Protein AF-0000000072076255 (afdb_homodimer)

Radius of gyration: 28.69 Å; Cα contacts (8 Å, |Δi|>4): 1489; chains: 2; bounding box: 96×78×64 Å

Structure (mmCIF, N/CA/C/O backbone):
data_AF-0000000072076255-model_v1
#
loop_
_entity.id
_entity.type
_entity.pdbx_description
1 polymer 'LacI family transcriptional regulator'
#
loop_
_atom_site.group_PDB
_atom_site.id
_atom_site.type_symbol
_atom_site.label_atom_id
_atom_site.label_alt_id
_atom_site.label_comp_id
_atom_site.label_asym_id
_atom_site.label_entity_id
_atom_site.label_seq_id
_atom_site.pdbx_PDB_ins_code
_atom_site.Cartn_x
_atom_site.Cartn_y
_atom_site.Cartn_z
_atom_site.occupancy
_atom_site.B_iso_or_equiv
_atom_site.auth_seq_id
_atom_site.auth_comp_id
_atom_site.auth_asym_id
_atom_site.auth_atom_id
_atom_site.pdbx_PDB_model_num
ATOM 1 N N . MET A 1 1 ? -58.812 27.266 -5.43 1 26.92 1 MET A N 1
ATOM 2 C CA . MET A 1 1 ? -58.312 25.906 -5.453 1 26.92 1 MET A CA 1
ATOM 3 C C . MET A 1 1 ? -56.844 25.844 -5.066 1 26.92 1 MET A C 1
ATOM 5 O O . MET A 1 1 ? -56 26.391 -5.773 1 26.92 1 MET A O 1
ATOM 9 N N . THR A 1 2 ? -56.531 25.859 -3.721 1 28.12 2 THR A N 1
ATOM 10 C CA . THR A 1 2 ? -55.281 25.984 -3.004 1 28.12 2 THR A CA 1
ATOM 11 C C . THR A 1 2 ? -54.344 24.812 -3.338 1 28.12 2 THR A C 1
ATOM 13 O O . THR A 1 2 ? -54.719 23.656 -3.174 1 28.12 2 THR A O 1
ATOM 16 N N . ASN A 1 3 ? -53.594 24.922 -4.398 1 29.94 3 ASN A N 1
ATOM 17 C CA . ASN A 1 3 ? -52.562 23.969 -4.836 1 29.94 3 ASN A CA 1
ATOM 18 C C . ASN A 1 3 ? -51.688 23.531 -3.68 1 29.94 3 ASN A C 1
ATOM 20 O O . ASN A 1 3 ? -50.906 24.328 -3.133 1 29.94 3 ASN A O 1
ATOM 24 N N . ILE A 1 4 ? -52.188 22.641 -2.73 1 30.05 4 ILE A N 1
ATOM 25 C CA . ILE A 1 4 ? -51.438 21.969 -1.677 1 30.05 4 ILE A CA 1
ATOM 26 C C . ILE A 1 4 ? -50.125 21.406 -2.256 1 30.05 4 ILE A C 1
ATOM 28 O O . ILE A 1 4 ? -50.156 20.516 -3.111 1 30.05 4 ILE A O 1
ATOM 32 N N . THR A 1 5 ? -49.188 22.219 -2.562 1 32.38 5 THR A N 1
ATOM 33 C CA . THR A 1 5 ? -47.844 21.719 -2.854 1 32.38 5 THR A CA 1
ATOM 34 C C . THR A 1 5 ? -47.469 20.578 -1.911 1 32.38 5 THR A C 1
ATOM 36 O O . THR A 1 5 ? -47.438 20.75 -0.691 1 32.38 5 THR A O 1
ATOM 39 N N . SER A 1 6 ? -48.031 19.328 -2.133 1 35.44 6 SER A N 1
ATOM 40 C CA . SER A 1 6 ? -47.719 18.094 -1.422 1 35.44 6 SER A CA 1
ATOM 41 C C . SER A 1 6 ? -46.25 18.016 -1.023 1 35.44 6 SER A C 1
ATOM 43 O O . SER A 1 6 ? -45.375 18.203 -1.862 1 35.44 6 SER A O 1
ATOM 45 N N . SER A 1 7 ? -45.906 18.5 0.093 1 37.69 7 SER A N 1
ATOM 46 C CA . SER A 1 7 ? -44.625 18.281 0.758 1 37.69 7 SER A CA 1
ATOM 47 C C . SER A 1 7 ? -44.031 16.938 0.381 1 37.69 7 SER A C 1
ATOM 49 O O . SER A 1 7 ? -44.656 15.891 0.602 1 37.69 7 SER A O 1
ATOM 51 N N . LYS A 1 8 ? -43.5 16.781 -0.729 1 42 8 LYS A N 1
ATOM 52 C CA . LYS A 1 8 ? -42.781 15.57 -1.14 1 42 8 LYS A CA 1
ATOM 53 C C . LYS A 1 8 ? -42.094 14.906 0.049 1 42 8 LYS A C 1
ATOM 55 O O . LYS A 1 8 ? -41.062 15.375 0.516 1 42 8 LYS A O 1
ATOM 60 N N . ASN A 1 9 ? -42.75 14.359 1.025 1 48.47 9 ASN A N 1
ATOM 61 C CA . ASN A 1 9 ? -42.281 13.602 2.182 1 48.47 9 ASN A CA 1
ATOM 62 C C . ASN A 1 9 ? -41.125 12.656 1.812 1 48.47 9 ASN A C 1
ATOM 64 O O . ASN A 1 9 ? -41.281 11.805 0.937 1 48.47 9 ASN A O 1
ATOM 68 N N . LYS A 1 10 ? -39.969 13.078 1.989 1 56.94 10 LYS A N 1
ATOM 69 C CA . LYS A 1 1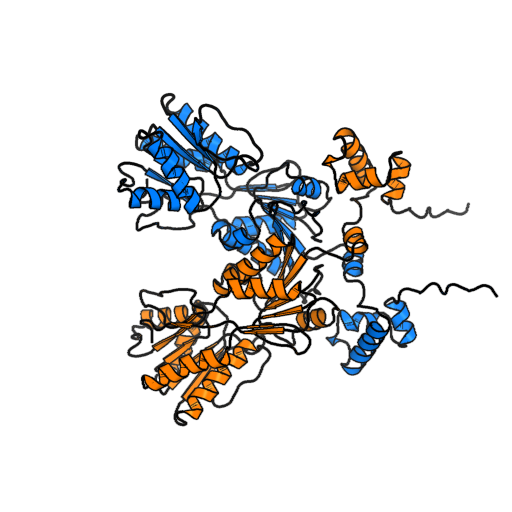0 ? -38.781 12.266 1.805 1 56.94 10 LYS A CA 1
ATOM 70 C C . LYS A 1 10 ? -39 10.844 2.301 1 56.94 10 LYS A C 1
ATOM 72 O O . LYS A 1 10 ? -39.438 10.633 3.436 1 56.94 10 LYS A O 1
ATOM 77 N N . ILE A 1 11 ? -39.062 9.883 1.421 1 63.84 11 ILE A N 1
ATOM 78 C CA . ILE A 1 11 ? -39.188 8.461 1.738 1 63.84 11 ILE A CA 1
ATOM 79 C C . ILE A 1 11 ? -38.094 8.039 2.707 1 63.84 11 ILE A C 1
ATOM 81 O O . ILE A 1 11 ? -36.906 8.352 2.496 1 63.84 11 ILE A O 1
ATOM 85 N N . THR A 1 12 ? -38.5 7.828 3.945 1 69.88 12 THR A N 1
ATOM 86 C CA . THR A 1 12 ? -37.625 7.32 5.008 1 69.88 12 THR A CA 1
ATOM 87 C C . THR A 1 12 ? -37.875 5.832 5.238 1 69.88 12 THR A C 1
ATOM 89 O O . THR A 1 12 ? -38.812 5.25 4.652 1 69.88 12 THR A O 1
ATOM 92 N N . ILE A 1 13 ? -36.969 5.297 6.004 1 78.38 13 ILE A N 1
ATOM 93 C CA . ILE A 1 13 ? -37.156 3.912 6.418 1 78.38 13 ILE A CA 1
ATOM 94 C C . ILE A 1 13 ? -38.531 3.75 7.051 1 78.38 13 ILE A C 1
ATOM 96 O O . ILE A 1 13 ? -39.25 2.773 6.777 1 78.38 13 ILE A O 1
ATOM 100 N N . LYS A 1 14 ? -38.938 4.75 7.785 1 78.88 14 LYS A N 1
ATOM 101 C CA . LYS A 1 14 ? -40.219 4.684 8.484 1 78.88 14 LYS A CA 1
ATOM 102 C C . LYS A 1 14 ? -41.375 4.742 7.508 1 78.88 14 LYS A C 1
ATOM 104 O O . LYS A 1 14 ? -42.344 3.977 7.629 1 78.88 14 LYS A O 1
ATOM 109 N N . SER A 1 15 ? -41.25 5.641 6.539 1 80.75 15 SER A N 1
ATOM 110 C CA . SER A 1 15 ? -42.344 5.762 5.566 1 80.75 15 SER A CA 1
ATOM 111 C C . SER A 1 15 ? -42.438 4.523 4.68 1 80.75 15 SER A C 1
ATOM 113 O O . SER A 1 15 ? -43.531 4.074 4.344 1 80.75 15 SER A O 1
ATOM 115 N N . LEU A 1 16 ? -41.281 3.98 4.367 1 82.69 16 LEU A N 1
ATOM 116 C CA . LEU A 1 16 ? -41.25 2.764 3.564 1 82.69 16 LEU A CA 1
ATOM 117 C C . LEU A 1 16 ? -41.844 1.592 4.32 1 82.69 16 LEU A C 1
ATOM 119 O O . LEU A 1 16 ? -42.594 0.801 3.742 1 82.69 16 LEU A O 1
ATOM 123 N N . ALA A 1 17 ? -41.531 1.54 5.527 1 86.44 17 ALA A N 1
ATOM 124 C CA . ALA A 1 17 ? -42.062 0.479 6.375 1 86.44 17 ALA A CA 1
ATOM 125 C C . ALA A 1 17 ? -43.594 0.544 6.426 1 86.44 17 ALA A C 1
ATOM 127 O O . ALA A 1 17 ? -44.25 -0.482 6.316 1 86.44 17 ALA A O 1
ATOM 128 N N . LYS A 1 18 ? -44.094 1.646 6.566 1 84.25 18 LYS A N 1
ATOM 129 C CA . LYS A 1 18 ? -45.531 1.864 6.645 1 84.25 18 LYS A CA 1
ATOM 130 C C . LYS A 1 18 ? -46.219 1.42 5.359 1 84.25 18 LYS A C 1
ATOM 132 O O . LYS A 1 18 ? -47.25 0.735 5.402 1 84.25 18 LYS A O 1
ATOM 137 N N . VAL A 1 19 ? -45.594 1.746 4.289 1 84.25 19 VAL A N 1
ATOM 138 C CA . VAL A 1 19 ? -46.219 1.471 2.99 1 84.25 19 VAL A CA 1
ATOM 139 C C . VAL A 1 19 ? -46.156 -0.027 2.699 1 84.25 19 VAL A C 1
ATOM 141 O O . VAL A 1 19 ? -47.094 -0.593 2.143 1 84.25 19 VAL A O 1
ATOM 144 N N . LEU A 1 20 ? -45.062 -0.645 3.064 1 87.56 20 LEU A N 1
ATOM 145 C CA . LEU A 1 20 ? -44.844 -2.047 2.732 1 87.56 20 LEU A CA 1
ATOM 146 C C . LEU A 1 20 ? -45.438 -2.961 3.797 1 87.56 20 LEU A C 1
ATOM 148 O O . LEU A 1 20 ? -45.5 -4.18 3.615 1 87.56 20 LEU A O 1
ATOM 152 N N . GLY A 1 21 ? -45.938 -2.348 4.938 1 88.88 21 GLY A N 1
ATOM 153 C CA . GLY A 1 21 ? -46.562 -3.111 6.008 1 88.88 21 GLY A CA 1
ATOM 154 C C . GLY A 1 21 ? -45.562 -3.975 6.773 1 88.88 21 GLY A C 1
ATOM 155 O O . GLY A 1 21 ? -45.906 -5.102 7.16 1 88.88 21 GLY A O 1
ATOM 156 N N . VAL A 1 22 ? -44.344 -3.58 6.742 1 88.88 22 VAL A N 1
ATOM 157 C CA . VAL A 1 22 ? -43.312 -4.289 7.5 1 88.88 22 VAL A CA 1
ATOM 158 C C . VAL A 1 22 ? -42.688 -3.352 8.539 1 88.88 22 VAL A C 1
ATOM 160 O O . VAL A 1 22 ? -43 -2.154 8.555 1 88.88 22 VAL A O 1
ATOM 163 N N . SER A 1 23 ? -42.031 -3.883 9.5 1 85.75 23 SER A N 1
ATOM 164 C CA . SER A 1 23 ? -41.375 -3.064 10.531 1 85.75 23 SER A CA 1
ATOM 165 C C . SER A 1 23 ? -40.25 -2.229 9.945 1 85.75 23 SER A C 1
ATOM 167 O O . SER A 1 23 ? -39.688 -2.564 8.898 1 85.75 23 SER A O 1
ATOM 169 N N . HIS A 1 24 ? -39.938 -1.088 10.594 1 85.38 24 HIS A N 1
ATOM 170 C CA . HIS A 1 24 ? -38.781 -0.269 10.188 1 85.38 24 HIS A CA 1
ATOM 171 C C . HIS A 1 24 ? -37.5 -1.07 10.219 1 85.38 24 HIS A C 1
ATOM 173 O O . HIS A 1 24 ? -36.625 -0.887 9.367 1 85.38 24 HIS A O 1
ATOM 179 N N . THR A 1 25 ? -37.5 -2.025 11.117 1 78.81 25 THR A N 1
ATOM 180 C CA . THR A 1 25 ? -36.312 -2.887 11.234 1 78.81 25 THR A CA 1
ATOM 181 C C . THR A 1 25 ? -36.219 -3.797 10.016 1 78.81 25 THR A C 1
ATOM 183 O O . THR A 1 25 ? -35.094 -4.02 9.508 1 78.81 25 THR A O 1
ATOM 186 N N . THR A 1 26 ? -37.312 -4.227 9.562 1 82.81 26 THR A N 1
ATOM 187 C CA . THR A 1 26 ? -37.344 -5.094 8.391 1 82.81 26 THR A CA 1
ATOM 188 C C . THR A 1 26 ? -36.875 -4.34 7.152 1 82.81 26 THR A C 1
ATOM 190 O O . THR A 1 26 ? -36.062 -4.863 6.375 1 82.81 26 THR A O 1
ATOM 193 N N . VAL A 1 27 ? -37.312 -3.094 7.027 1 81.38 27 VAL A N 1
ATOM 194 C CA . VAL A 1 27 ? -36.906 -2.273 5.895 1 81.38 27 VAL A CA 1
ATOM 195 C C . VAL A 1 27 ? -35.406 -1.99 5.992 1 81.38 27 VAL A C 1
ATOM 197 O O . VAL A 1 27 ? -34.656 -2.107 5.004 1 81.38 27 VAL A O 1
ATOM 200 N N . SER A 1 28 ? -34.938 -1.688 7.176 1 75.25 28 SER A N 1
ATOM 201 C CA . SER A 1 28 ? -33.531 -1.417 7.402 1 75.25 28 SER A CA 1
ATOM 202 C C . SER A 1 28 ? -32.688 -2.631 7.059 1 75.25 28 SER A C 1
ATOM 204 O O . SER A 1 28 ? -31.609 -2.494 6.445 1 75.25 28 SER A O 1
ATOM 206 N N . ASN A 1 29 ? -33.25 -3.773 7.379 1 73.81 29 ASN A N 1
ATOM 207 C CA . ASN A 1 29 ? -32.531 -5.023 7.184 1 73.81 29 ASN A CA 1
ATOM 208 C C . ASN A 1 29 ? -32.312 -5.336 5.699 1 73.81 29 ASN A C 1
ATOM 210 O O . ASN A 1 29 ? -31.375 -6.016 5.324 1 73.81 29 ASN A O 1
ATOM 214 N N . ALA A 1 30 ? -33.125 -4.738 4.957 1 77.5 30 ALA A N 1
ATOM 215 C CA . ALA A 1 30 ? -33 -4.98 3.523 1 77.5 30 ALA A CA 1
ATOM 216 C C . ALA A 1 30 ? -31.641 -4.48 3.004 1 77.5 30 ALA A C 1
ATOM 218 O O . ALA A 1 30 ? -31.094 -5.039 2.053 1 77.5 30 ALA A O 1
ATOM 219 N N . TRP A 1 31 ? -31.172 -3.455 3.662 1 71.06 31 TRP A N 1
ATOM 220 C CA . TRP A 1 31 ? -29.891 -2.871 3.271 1 71.06 31 TRP A CA 1
ATOM 221 C C . TRP A 1 31 ? -28.766 -3.342 4.195 1 71.06 31 TRP A C 1
ATOM 223 O O . TRP A 1 31 ? -27.656 -3.625 3.738 1 71.06 31 TRP A O 1
ATOM 233 N N . ASN A 1 32 ? -29.094 -3.439 5.473 1 66.56 32 ASN A N 1
ATOM 234 C CA . ASN A 1 32 ? -28.047 -3.564 6.48 1 66.56 32 ASN A CA 1
ATOM 235 C C . ASN A 1 32 ? -27.812 -5.023 6.871 1 66.56 32 ASN A C 1
ATOM 237 O O . ASN A 1 32 ? -26.703 -5.402 7.234 1 66.56 32 ASN A O 1
ATOM 241 N N . ASN A 1 33 ? -28.828 -5.746 6.941 1 66.75 33 ASN A N 1
ATOM 242 C CA . ASN A 1 33 ? -28.781 -7.16 7.293 1 66.75 33 ASN A CA 1
ATOM 243 C C . ASN A 1 33 ? -29.609 -8.008 6.336 1 66.75 33 ASN A C 1
ATOM 245 O O . ASN A 1 33 ? -30.578 -8.656 6.75 1 66.75 33 ASN A O 1
ATOM 249 N N . PRO A 1 34 ? -29.188 -8.023 5.086 1 70.88 34 PRO A N 1
ATOM 250 C CA . PRO A 1 34 ? -30.016 -8.695 4.074 1 70.88 34 PRO A CA 1
ATOM 251 C C . PRO A 1 34 ? -30.219 -10.18 4.363 1 70.88 34 PRO A C 1
ATOM 253 O O . PRO A 1 34 ? -31.203 -10.773 3.928 1 70.88 34 PRO A O 1
ATOM 256 N N . GLU A 1 35 ? -29.297 -10.742 5.117 1 67.12 35 GLU A N 1
ATOM 257 C CA . GLU A 1 35 ? -29.375 -12.164 5.434 1 67.12 35 GLU A CA 1
ATOM 258 C C . GLU A 1 35 ? -30.562 -12.461 6.352 1 67.12 35 GLU A C 1
ATOM 260 O O . GLU A 1 35 ? -30.984 -13.609 6.465 1 67.12 35 GLU A O 1
ATOM 265 N N . LYS A 1 36 ? -31.047 -11.453 6.867 1 75.75 36 LYS A N 1
ATOM 266 C CA . LYS A 1 36 ? -32.156 -11.625 7.801 1 75.75 36 LYS A CA 1
ATOM 267 C C . LYS A 1 36 ? -33.5 -11.609 7.074 1 75.75 36 LYS A C 1
ATOM 269 O O . LYS A 1 36 ? -34.531 -11.844 7.684 1 75.75 36 LYS A O 1
ATOM 274 N N . LEU A 1 37 ? -33.469 -11.312 5.816 1 80.25 37 LEU A N 1
ATOM 275 C CA . LEU A 1 37 ? -34.688 -11.234 5.031 1 80.25 37 LEU A CA 1
ATOM 276 C C . LEU A 1 37 ? -34.719 -12.312 3.951 1 80.25 37 LEU A C 1
ATOM 278 O O . LEU A 1 37 ? -33.656 -12.742 3.473 1 80.25 37 LEU A O 1
ATOM 282 N N . SER A 1 38 ? -35.844 -12.844 3.746 1 80.5 38 SER A N 1
ATOM 283 C CA . SER A 1 38 ? -36 -13.68 2.559 1 80.5 38 SER A CA 1
ATOM 284 C C . SER A 1 38 ? -35.656 -12.898 1.293 1 80.5 38 SER A C 1
ATOM 286 O O . SER A 1 38 ? -35.781 -11.68 1.252 1 80.5 38 SER A O 1
ATOM 288 N N . ARG A 1 39 ? -35.125 -13.586 0.302 1 81.5 39 ARG A N 1
ATOM 289 C CA . ARG A 1 39 ? -34.781 -12.961 -0.97 1 81.5 39 ARG A CA 1
ATOM 290 C C . ARG A 1 39 ? -35.938 -12.195 -1.543 1 81.5 39 ARG A C 1
ATOM 292 O O . ARG A 1 39 ? -35.781 -11.078 -2.041 1 81.5 39 ARG A O 1
ATOM 299 N N . GLU A 1 40 ? -37.094 -12.852 -1.437 1 82.88 40 GLU A N 1
ATOM 300 C CA . GLU A 1 40 ? -38.312 -12.258 -1.998 1 82.88 40 GLU A CA 1
ATOM 301 C C . GLU A 1 40 ? -38.656 -10.938 -1.312 1 82.88 40 GLU A C 1
ATOM 303 O O . GLU A 1 40 ? -38.906 -9.938 -1.979 1 82.88 40 GLU A O 1
ATOM 308 N N . LEU A 1 41 ? -38.656 -11 0.005 1 86.88 41 LEU A N 1
ATOM 309 C CA . LEU A 1 41 ? -39 -9.805 0.766 1 86.88 41 LEU A CA 1
ATOM 310 C C . LEU A 1 41 ? -37.969 -8.703 0.541 1 86.88 41 LEU A C 1
ATOM 312 O O . LEU A 1 41 ? -38.344 -7.535 0.375 1 86.88 41 LEU A O 1
ATOM 316 N N . ARG A 1 42 ? -36.781 -9.008 0.528 1 85.25 42 ARG A N 1
ATOM 317 C CA . ARG A 1 42 ? -35.688 -8.047 0.278 1 85.25 42 ARG A CA 1
ATOM 318 C C . ARG A 1 42 ? -35.875 -7.367 -1.072 1 85.25 42 ARG A C 1
ATOM 320 O O . ARG A 1 42 ? -35.781 -6.141 -1.171 1 85.25 42 ARG A O 1
ATOM 327 N N . GLU A 1 43 ? -36.125 -8.172 -2.057 1 81.12 43 GLU A N 1
ATOM 328 C CA . GLU A 1 43 ? -36.312 -7.633 -3.4 1 81.12 43 GLU A CA 1
ATOM 329 C C . GLU A 1 43 ? -37.5 -6.691 -3.455 1 81.12 43 GLU A C 1
ATOM 331 O O . GLU A 1 43 ? -37.469 -5.652 -4.121 1 81.12 43 GLU A O 1
ATOM 336 N N . GLN A 1 44 ? -38.562 -7.082 -2.799 1 84.69 44 GLN A N 1
ATOM 337 C CA . GLN A 1 44 ? -39.75 -6.242 -2.74 1 84.69 44 GLN A CA 1
ATOM 338 C C . GLN A 1 44 ? -39.438 -4.879 -2.133 1 84.69 44 GLN A C 1
ATOM 340 O O . GLN A 1 44 ? -39.844 -3.844 -2.658 1 84.69 44 GLN A O 1
ATOM 345 N N . ILE A 1 45 ? -38.688 -4.938 -1.042 1 84.94 45 ILE A N 1
ATOM 346 C CA . ILE A 1 45 ? -38.344 -3.713 -0.333 1 84.94 45 ILE A CA 1
ATOM 347 C C . ILE A 1 45 ? -37.438 -2.857 -1.206 1 84.94 45 ILE A C 1
ATOM 349 O O . ILE A 1 45 ? -37.688 -1.66 -1.382 1 84.94 45 ILE A O 1
ATOM 353 N N . LEU A 1 46 ? -36.469 -3.436 -1.747 1 79.31 46 LEU A N 1
ATOM 354 C CA . LEU A 1 46 ? -35.469 -2.721 -2.547 1 79.31 46 LEU A CA 1
ATOM 355 C C . LEU A 1 46 ? -36.094 -2.137 -3.803 1 79.31 46 LEU A C 1
ATOM 357 O O . LEU A 1 46 ? -35.812 -1 -4.184 1 79.31 46 LEU A O 1
ATOM 361 N N . ASN A 1 47 ? -36.938 -2.934 -4.418 1 78.19 47 ASN A N 1
ATOM 362 C CA . ASN A 1 47 ? -37.625 -2.473 -5.617 1 78.19 47 ASN A CA 1
ATOM 363 C C . ASN A 1 47 ? -38.531 -1.269 -5.324 1 78.19 47 ASN A C 1
ATOM 365 O O . ASN A 1 47 ? -38.531 -0.293 -6.074 1 78.19 47 ASN A O 1
ATOM 369 N N . TYR A 1 48 ? -39.25 -1.412 -4.293 1 80.5 48 TYR A N 1
ATOM 370 C CA . TYR A 1 48 ? -40.125 -0.31 -3.914 1 80.5 48 TYR A CA 1
ATOM 371 C C . TYR A 1 48 ? -39.344 0.929 -3.547 1 80.5 48 TYR A C 1
ATOM 373 O O . TYR A 1 48 ? -39.688 2.043 -3.945 1 80.5 48 TYR A O 1
ATOM 381 N N . ALA A 1 49 ? -38.312 0.682 -2.709 1 76.06 49 ALA A N 1
ATOM 382 C CA . ALA A 1 49 ? -37.438 1.791 -2.326 1 76.06 49 ALA A CA 1
ATOM 383 C C . ALA A 1 49 ? -36.875 2.5 -3.557 1 76.06 49 ALA A C 1
ATOM 385 O O . ALA A 1 49 ? -36.875 3.732 -3.621 1 76.06 49 ALA A O 1
ATOM 386 N N . GLN A 1 50 ? -36.469 1.68 -4.48 1 71 50 GLN A N 1
ATOM 387 C CA . GLN A 1 50 ? -35.906 2.207 -5.727 1 71 50 GLN A CA 1
ATOM 388 C C . GLN A 1 50 ? -36.938 3.025 -6.484 1 71 50 GLN A C 1
ATOM 390 O O . GLN A 1 50 ? -36.656 4.109 -6.988 1 71 50 GLN A O 1
ATOM 395 N N . LYS A 1 51 ? -38.125 2.508 -6.543 1 72.06 51 LYS A N 1
ATOM 396 C CA . LYS A 1 51 ? -39.219 3.191 -7.227 1 72.06 51 LYS A CA 1
ATOM 397 C C . LYS A 1 51 ? -39.5 4.543 -6.578 1 72.06 51 LYS A C 1
ATOM 399 O O . LYS A 1 51 ? -39.906 5.488 -7.262 1 72.06 51 LYS A O 1
ATOM 404 N N . LYS A 1 52 ? -39.219 4.578 -5.27 1 72.38 52 LYS A N 1
ATOM 405 C CA . LYS A 1 52 ? -39.5 5.805 -4.535 1 72.38 52 LYS A CA 1
ATOM 406 C C . LYS A 1 52 ? -38.25 6.672 -4.395 1 72.38 52 LYS A C 1
ATOM 408 O O . LYS A 1 52 ? -38.281 7.699 -3.711 1 72.38 52 LYS A O 1
ATOM 413 N N . GLY A 1 53 ? -37.219 6.129 -4.938 1 60.66 53 GLY A N 1
ATOM 414 C CA . GLY A 1 53 ? -36 6.883 -4.949 1 60.66 53 GLY A CA 1
ATOM 415 C C . GLY A 1 53 ? -35.219 6.789 -3.646 1 60.66 53 GLY A C 1
ATOM 416 O O . GLY A 1 53 ? -34.406 7.66 -3.338 1 60.66 53 GLY A O 1
ATOM 417 N N . PHE A 1 54 ? -35.719 5.863 -2.799 1 61.22 54 PHE A N 1
ATOM 418 C CA . PHE A 1 54 ? -35.031 5.656 -1.528 1 61.22 54 PHE A CA 1
ATOM 419 C C . PHE A 1 54 ? -33.844 4.746 -1.707 1 61.22 54 PHE A C 1
ATOM 421 O O . PHE A 1 54 ? -33.969 3.594 -2.129 1 61.22 54 PHE A O 1
ATOM 428 N N . GLN A 1 55 ? -32.75 5.242 -1.536 1 58.19 55 GLN A N 1
ATOM 429 C CA . GLN A 1 55 ? -31.516 4.508 -1.85 1 58.19 55 GLN A CA 1
ATOM 430 C C . GLN A 1 55 ? -30.969 3.789 -0.618 1 58.19 55 GLN A C 1
ATOM 432 O O . GLN A 1 55 ? -29.844 3.277 -0.635 1 58.19 55 GLN A O 1
ATOM 437 N N . GLY A 1 56 ? -31.766 3.553 0.441 1 58.62 56 GLY A N 1
ATOM 438 C CA . GLY A 1 56 ? -31.344 2.914 1.678 1 58.62 56 GLY A CA 1
ATOM 439 C C . GLY A 1 56 ? -31.109 3.9 2.807 1 58.62 56 GLY A C 1
ATOM 440 O O . GLY A 1 56 ? -31.078 5.113 2.582 1 58.62 56 GLY A O 1
ATOM 441 N N . PRO A 1 57 ? -31.344 3.348 4.094 1 53.56 57 PRO A N 1
ATOM 442 C CA . PRO A 1 57 ? -31.047 4.277 5.188 1 53.56 57 PRO A CA 1
ATOM 443 C C . PRO A 1 57 ? -29.719 5.016 5.004 1 53.56 57 PRO A C 1
ATOM 445 O O . PRO A 1 57 ? -28.766 4.449 4.469 1 53.56 57 PRO A O 1
ATOM 448 N N . ASP A 1 58 ? -29.766 6.258 4.906 1 50.62 58 ASP A N 1
ATOM 449 C CA . ASP A 1 58 ? -28.625 7.148 4.699 1 50.62 58 ASP A CA 1
ATOM 450 C C . ASP A 1 58 ? -27.422 6.715 5.547 1 50.62 58 ASP A C 1
ATOM 452 O O . ASP A 1 58 ? -27.516 6.656 6.773 1 50.62 58 ASP A O 1
ATOM 456 N N . LYS A 1 59 ? -26.547 5.773 5.055 1 50.12 59 LYS A N 1
ATOM 457 C CA . LYS A 1 59 ? -25.312 5.379 5.738 1 50.12 59 LYS A CA 1
ATOM 458 C C . LYS A 1 59 ? -24.703 6.559 6.488 1 50.12 59 LYS A C 1
ATOM 460 O O . LYS A 1 59 ? -24.156 6.391 7.578 1 50.12 59 LYS A O 1
ATOM 465 N N . LEU A 1 60 ? -24.891 7.641 5.852 1 50.97 60 LEU A N 1
ATOM 466 C CA . LEU A 1 60 ? -24.547 8.891 6.523 1 50.97 60 LEU A CA 1
ATOM 467 C C . LEU A 1 60 ? -25.391 9.078 7.781 1 50.97 60 LEU A C 1
ATOM 469 O O . LEU A 1 60 ? -24.875 9.531 8.812 1 50.97 60 LEU A O 1
ATOM 473 N N . ALA A 1 61 ? -26.531 8.617 7.641 1 51.41 61 ALA A N 1
ATOM 474 C CA . ALA A 1 61 ? -27.422 8.719 8.797 1 51.41 61 ALA A CA 1
ATOM 475 C C . ALA A 1 61 ? -26.984 7.777 9.914 1 51.41 61 ALA A C 1
ATOM 477 O O . ALA A 1 61 ? -27.031 8.133 11.094 1 51.41 61 ALA A O 1
ATOM 478 N N . ARG A 1 62 ? -26.5 6.617 9.461 1 52.94 62 ARG A N 1
ATOM 479 C CA . ARG A 1 62 ? -26.031 5.711 10.5 1 52.94 62 ARG A CA 1
ATOM 480 C C . ARG A 1 62 ? -24.766 6.258 11.164 1 52.94 62 ARG A C 1
ATOM 482 O O . ARG A 1 62 ? -24.609 6.188 12.383 1 52.94 62 ARG A O 1
ATOM 489 N N . ALA A 1 63 ? -23.781 6.574 10.258 1 56.06 63 ALA A N 1
ATOM 490 C CA . ALA A 1 63 ? -22.578 7.195 10.828 1 56.06 63 ALA A CA 1
ATOM 491 C C . ALA A 1 63 ? -22.953 8.375 11.719 1 56.06 63 ALA A C 1
ATOM 493 O O . ALA A 1 63 ? -22.359 8.578 12.781 1 56.06 63 ALA A O 1
ATOM 494 N N . LEU A 1 64 ? -23.969 8.992 11.297 1 51.38 64 LEU A N 1
ATOM 495 C CA . LEU A 1 64 ? -24.5 10.109 12.07 1 51.38 64 LEU A CA 1
ATOM 496 C C . LEU A 1 64 ? -25.156 9.617 13.352 1 51.38 64 LEU A C 1
ATOM 498 O O . LEU A 1 64 ? -25.031 10.25 14.406 1 51.38 64 LEU A O 1
ATOM 502 N N . ARG A 1 65 ? -25.75 8.516 13.148 1 48.53 65 ARG A N 1
ATOM 503 C CA . ARG A 1 65 ? -26.469 8.008 14.312 1 48.53 65 ARG A CA 1
ATOM 504 C C . ARG A 1 65 ? -25.516 7.422 15.344 1 48.53 65 ARG A C 1
ATOM 506 O O . ARG A 1 65 ? -25.703 7.602 16.547 1 48.53 65 ARG A O 1
ATOM 513 N N . THR A 1 66 ? -24.578 6.688 14.75 1 53.72 66 THR A N 1
ATOM 514 C CA . THR A 1 66 ? -23.688 6.02 15.695 1 53.72 66 THR A CA 1
ATOM 515 C C . THR A 1 66 ? -22.531 6.938 16.094 1 53.72 66 THR A C 1
ATOM 517 O O . THR A 1 66 ? -21.859 6.695 17.094 1 53.72 66 THR A O 1
ATOM 520 N N . GLY A 1 67 ? -22.328 7.961 15.375 1 57.47 67 GLY A N 1
ATOM 521 C CA . GLY A 1 67 ? -21.25 8.898 15.633 1 57.47 67 GLY A CA 1
ATOM 522 C C . GLY A 1 67 ? -19.875 8.359 15.258 1 57.47 67 GLY A C 1
ATOM 523 O O . GLY A 1 67 ? -18.859 8.977 15.555 1 57.47 67 GLY A O 1
ATOM 524 N N . HIS A 1 68 ? -19.844 7.023 14.672 1 68.94 68 HIS A N 1
ATOM 525 C CA . HIS A 1 68 ? -18.547 6.441 14.336 1 68.94 68 HIS A CA 1
ATOM 526 C C . HIS A 1 68 ? -18.469 6.043 12.867 1 68.94 68 HIS A C 1
ATOM 528 O O . HIS A 1 68 ? -19.438 5.48 12.328 1 68.94 68 HIS A O 1
ATOM 534 N N . ALA A 1 69 ? -17.453 6.367 12.234 1 76 69 ALA A N 1
ATOM 535 C CA . ALA A 1 69 ? -17.234 6.031 10.836 1 76 69 ALA A CA 1
ATOM 536 C C . ALA A 1 69 ? -16.5 4.695 10.695 1 76 69 ALA A C 1
ATOM 538 O O . ALA A 1 69 ? -16.438 4.129 9.602 1 76 69 ALA A O 1
ATOM 539 N N . ASN A 1 70 ? -15.953 4.145 11.758 1 81.94 70 ASN A N 1
ATOM 540 C CA . ASN A 1 70 ? -15.125 2.939 11.758 1 81.94 70 ASN A CA 1
ATOM 541 C C . ASN A 1 70 ? -13.992 3.031 10.742 1 81.94 70 ASN A C 1
ATOM 543 O O . ASN A 1 70 ? -13.766 2.1 9.969 1 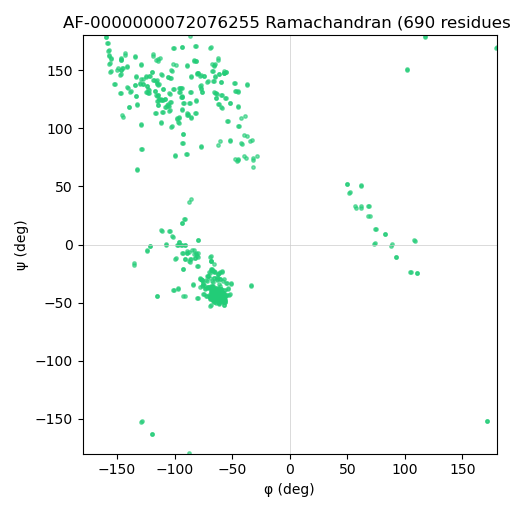81.94 70 ASN A O 1
ATOM 547 N N . ALA A 1 71 ? -13.367 4.148 10.734 1 89.12 71 ALA A N 1
ATOM 548 C CA . ALA A 1 71 ? -12.273 4.398 9.797 1 89.12 71 ALA A CA 1
ATOM 549 C C . ALA A 1 71 ? -11.211 5.301 10.422 1 89.12 71 ALA A C 1
ATOM 551 O O . ALA A 1 71 ? -11.523 6.156 11.25 1 89.12 71 ALA A O 1
ATOM 552 N N . VAL A 1 72 ? -10.047 5.062 10.047 1 93.25 72 VAL A N 1
ATOM 553 C CA . VAL A 1 72 ? -8.922 5.906 10.43 1 93.25 72 VAL A CA 1
ATOM 554 C C . VAL A 1 72 ? -8.297 6.535 9.195 1 93.25 72 VAL A C 1
ATOM 556 O O . VAL A 1 72 ? -8.102 5.859 8.18 1 93.25 72 VAL A O 1
ATOM 559 N N . GLY A 1 73 ? -8.062 7.84 9.273 1 93.94 73 GLY A N 1
ATOM 560 C CA . GLY A 1 73 ? -7.406 8.547 8.188 1 93.94 73 GLY A CA 1
ATOM 561 C C . GLY A 1 73 ? -5.91 8.703 8.391 1 93.94 73 GLY A C 1
ATOM 562 O O . GLY A 1 73 ? -5.461 9.055 9.484 1 93.94 73 GLY A O 1
ATOM 563 N N . VAL A 1 74 ? -5.176 8.375 7.379 1 95.88 74 VAL A N 1
ATOM 564 C CA . VAL A 1 74 ? -3.742 8.656 7.383 1 95.88 74 VAL A CA 1
ATOM 565 C C . VAL A 1 74 ? -3.434 9.789 6.41 1 95.88 74 VAL A C 1
ATOM 567 O O . VAL A 1 74 ? -3.76 9.703 5.223 1 95.88 74 VAL A O 1
ATOM 570 N N . ILE A 1 75 ? -2.771 10.812 6.934 1 92.94 75 ILE A N 1
ATOM 571 C CA . ILE A 1 75 ? -2.422 11.977 6.125 1 92.94 75 ILE A CA 1
ATOM 572 C C . ILE A 1 75 ? -0.913 12.008 5.898 1 92.94 75 ILE A C 1
ATOM 574 O O . ILE A 1 75 ? -0.134 11.766 6.82 1 92.94 75 ILE A O 1
ATOM 578 N N . PHE A 1 76 ? -0.501 12.234 4.703 1 90.5 76 PHE A N 1
ATOM 579 C CA . PHE A 1 76 ? 0.919 12.258 4.379 1 90.5 76 PHE A CA 1
ATOM 580 C C . PHE A 1 76 ? 1.218 13.32 3.332 1 90.5 76 PHE A C 1
ATOM 582 O O . PHE A 1 76 ? 0.311 13.797 2.646 1 90.5 76 PHE A O 1
ATOM 589 N N . ASN A 1 77 ? 2.477 13.703 3.178 1 86.25 77 ASN A N 1
ATOM 590 C CA . ASN A 1 77 ? 2.904 14.836 2.371 1 86.25 77 ASN A CA 1
ATOM 591 C C . ASN A 1 77 ? 2.875 14.516 0.881 1 86.25 77 ASN A C 1
ATOM 593 O O . ASN A 1 77 ? 2.484 15.352 0.067 1 86.25 77 ASN A O 1
ATOM 597 N N . ASP A 1 78 ? 3.209 13.273 0.583 1 84.81 78 ASP A N 1
ATOM 598 C CA . ASP A 1 78 ? 3.473 12.898 -0.802 1 84.81 78 ASP A CA 1
ATOM 599 C C . ASP A 1 78 ? 2.174 12.602 -1.549 1 84.81 78 ASP A C 1
ATOM 601 O O . ASP A 1 78 ? 1.09 12.664 -0.966 1 84.81 78 ASP A O 1
ATOM 605 N N . ALA A 1 79 ? 2.32 12.453 -2.816 1 86.56 79 ALA A N 1
ATOM 606 C CA . ALA A 1 79 ? 1.195 11.969 -3.609 1 86.56 79 ALA A CA 1
ATOM 607 C C . ALA A 1 79 ? 0.7 10.625 -3.088 1 86.56 79 ALA A C 1
ATOM 609 O O . ALA A 1 79 ? 1.479 9.828 -2.551 1 86.56 79 ALA A O 1
ATOM 610 N N . MET A 1 80 ? -0.556 10.406 -3.219 1 89.12 80 MET A N 1
ATOM 611 C CA . MET A 1 80 ? -1.177 9.188 -2.695 1 89.12 80 MET A CA 1
ATOM 612 C C . MET A 1 80 ? -0.512 7.945 -3.275 1 89.12 80 MET A C 1
ATOM 614 O O . MET A 1 80 ? -0.26 6.977 -2.557 1 89.12 80 MET A O 1
ATOM 618 N N . SER A 1 81 ? -0.175 8.008 -4.578 1 91.88 81 SER A N 1
ATOM 619 C CA . SER A 1 81 ? 0.412 6.84 -5.227 1 91.88 81 SER A CA 1
ATOM 620 C C . SER A 1 81 ? 1.781 6.512 -4.641 1 91.88 81 SER A C 1
ATOM 622 O O . SER A 1 81 ? 2.236 5.371 -4.715 1 91.88 81 SER A O 1
ATOM 624 N N . TYR A 1 82 ? 2.379 7.488 -4.082 1 91.62 82 TYR A N 1
ATOM 625 C CA . TYR A 1 82 ? 3.723 7.309 -3.547 1 91.62 82 TYR A CA 1
ATOM 626 C C . TYR A 1 82 ? 3.717 6.328 -2.379 1 91.62 82 TYR A C 1
ATOM 628 O O . TYR A 1 82 ? 4.695 5.613 -2.156 1 91.62 82 TYR A O 1
ATOM 636 N N . VAL A 1 83 ? 2.594 6.227 -1.623 1 93 83 VAL A N 1
ATOM 637 C CA . VAL A 1 83 ? 2.457 5.32 -0.486 1 93 83 VAL A CA 1
ATOM 638 C C . VAL A 1 83 ? 2.678 3.881 -0.943 1 93 83 VAL A C 1
ATOM 640 O O . VAL A 1 83 ? 3.1 3.031 -0.156 1 93 83 VAL A O 1
ATOM 643 N N . PHE A 1 84 ? 2.479 3.658 -2.18 1 95.19 84 PHE A N 1
ATOM 644 C CA . PHE A 1 84 ? 2.584 2.309 -2.725 1 95.19 84 PHE A CA 1
ATOM 645 C C . PHE A 1 84 ? 3.881 2.141 -3.508 1 95.19 84 PHE A C 1
ATOM 647 O O . PHE A 1 84 ? 4.035 1.184 -4.27 1 95.19 84 PHE A O 1
ATOM 654 N N . VAL A 1 85 ? 4.781 3.074 -3.389 1 93.31 85 VAL A N 1
ATOM 655 C CA . VAL A 1 85 ? 6.07 3.014 -4.07 1 93.31 85 VAL A CA 1
ATOM 656 C C . VAL A 1 85 ? 7.195 2.914 -3.041 1 93.31 85 VAL A C 1
ATOM 658 O O . VAL A 1 85 ? 8.078 2.059 -3.154 1 93.31 85 VAL A O 1
ATOM 661 N N . ASP A 1 86 ? 7.082 3.707 -2.037 1 93.62 86 ASP A N 1
ATOM 662 C CA . ASP A 1 86 ? 8.125 3.809 -1.022 1 93.62 86 ASP A CA 1
ATOM 663 C C . ASP A 1 86 ? 8.016 2.67 -0.01 1 93.62 86 ASP A C 1
ATOM 665 O O . ASP A 1 86 ? 7 2.531 0.67 1 93.62 86 ASP A O 1
ATOM 669 N N . THR A 1 87 ? 9.156 1.911 0.131 1 95.19 87 THR A N 1
ATOM 670 C CA . THR A 1 87 ? 9.164 0.72 0.972 1 95.19 87 THR A CA 1
ATOM 671 C C . THR A 1 87 ? 8.922 1.089 2.434 1 95.19 87 THR A C 1
ATOM 673 O O . THR A 1 87 ? 8.258 0.349 3.166 1 95.19 87 THR A O 1
ATOM 676 N N . HIS A 1 88 ? 9.484 2.174 2.877 1 95.5 88 HIS A N 1
ATOM 677 C CA . HIS A 1 88 ? 9.227 2.633 4.238 1 95.5 88 HIS A CA 1
ATOM 678 C C . HIS A 1 88 ? 7.742 2.893 4.461 1 95.5 88 HIS A C 1
ATOM 680 O O . HIS A 1 88 ? 7.172 2.434 5.453 1 95.5 88 HIS A O 1
ATOM 686 N N . ASP A 1 89 ? 7.125 3.59 3.551 1 95.31 89 ASP A N 1
ATOM 687 C CA . ASP A 1 89 ? 5.703 3.898 3.66 1 95.31 89 ASP A CA 1
ATOM 688 C C . ASP A 1 89 ? 4.859 2.627 3.604 1 95.31 89 ASP A C 1
ATOM 690 O O . ASP A 1 89 ? 3.875 2.496 4.336 1 95.31 89 ASP A O 1
ATOM 694 N N . ILE A 1 90 ? 5.227 1.759 2.736 1 96.62 90 ILE A N 1
ATOM 695 C CA . ILE A 1 90 ? 4.512 0.495 2.604 1 96.62 90 ILE A CA 1
ATOM 696 C C . ILE A 1 90 ? 4.543 -0.257 3.932 1 96.62 90 ILE A C 1
ATOM 698 O O . ILE A 1 90 ? 3.508 -0.734 4.406 1 96.62 90 ILE A O 1
ATOM 702 N N . ASN A 1 91 ? 5.695 -0.351 4.527 1 97.31 91 ASN A N 1
ATOM 703 C CA . ASN A 1 91 ? 5.828 -1.036 5.809 1 97.31 91 ASN A CA 1
ATOM 704 C C . ASN A 1 91 ? 5.047 -0.321 6.91 1 97.31 91 ASN A C 1
ATOM 706 O O . ASN A 1 91 ? 4.422 -0.967 7.75 1 97.31 91 ASN A O 1
ATOM 710 N N . LEU A 1 92 ? 5.117 0.971 6.891 1 97.69 92 LEU A N 1
ATOM 711 C CA . LEU A 1 92 ? 4.359 1.766 7.852 1 97.69 92 LEU A CA 1
ATOM 712 C C . LEU A 1 92 ? 2.865 1.491 7.727 1 97.69 92 LEU A C 1
ATOM 714 O O . LEU A 1 92 ? 2.193 1.236 8.727 1 97.69 92 LEU A O 1
ATOM 718 N N . MET A 1 93 ? 2.375 1.491 6.531 1 97.19 93 MET A N 1
ATOM 719 C CA . MET A 1 93 ? 0.959 1.25 6.27 1 97.19 93 MET A CA 1
ATOM 720 C C . MET A 1 93 ? 0.573 -0.178 6.641 1 97.19 93 MET A C 1
ATOM 722 O O . MET A 1 93 ? -0.542 -0.424 7.105 1 97.19 93 MET A O 1
ATOM 726 N N . ARG A 1 94 ? 1.466 -1.086 6.363 1 96.75 94 ARG A N 1
ATOM 727 C CA . ARG A 1 94 ? 1.22 -2.467 6.77 1 96.75 94 ARG A CA 1
ATOM 728 C C . ARG A 1 94 ? 0.975 -2.561 8.273 1 96.75 94 ARG A C 1
ATOM 730 O O . ARG A 1 94 ? 0.069 -3.271 8.711 1 96.75 94 ARG A O 1
ATOM 737 N N . GLY A 1 95 ? 1.789 -1.874 9.031 1 97.88 95 GLY A N 1
ATOM 738 C CA . GLY A 1 95 ? 1.604 -1.836 10.477 1 97.88 95 GLY A CA 1
ATOM 739 C C . GLY A 1 95 ? 0.271 -1.244 10.891 1 97.88 95 GLY A C 1
ATOM 740 O O . GLY A 1 95 ? -0.43 -1.81 11.734 1 97.88 95 GLY A O 1
ATOM 741 N N . ILE A 1 96 ? -0.063 -0.114 10.281 1 97.69 96 ILE A N 1
ATOM 742 C CA . ILE A 1 96 ? -1.335 0.538 10.57 1 97.69 96 ILE A CA 1
ATOM 743 C C . ILE A 1 96 ? -2.488 -0.385 10.18 1 97.69 96 ILE A C 1
ATOM 745 O O . ILE A 1 96 ? -3.422 -0.582 10.961 1 97.69 96 ILE A O 1
ATOM 749 N N . ALA A 1 97 ? -2.414 -0.941 9.023 1 95.69 97 ALA A N 1
ATOM 750 C CA . ALA A 1 97 ? -3.453 -1.817 8.492 1 95.69 97 ALA A CA 1
ATOM 751 C C . ALA A 1 97 ? -3.643 -3.047 9.375 1 95.69 97 ALA A C 1
ATOM 753 O O . ALA A 1 97 ? -4.773 -3.471 9.633 1 95.69 97 ALA A O 1
ATOM 754 N N . SER A 1 98 ? -2.523 -3.639 9.797 1 94.12 98 SER A N 1
ATOM 755 C CA . SER A 1 98 ? -2.598 -4.809 10.664 1 94.12 98 SER A CA 1
ATOM 756 C C . SER A 1 98 ? -3.338 -4.488 11.961 1 94.12 98 SER A C 1
ATOM 758 O O . SER A 1 98 ? -4.148 -5.289 12.43 1 94.12 98 SER A O 1
ATOM 760 N N . ALA A 1 99 ? -3.084 -3.35 12.516 1 94.31 99 ALA A N 1
ATOM 761 C CA . ALA A 1 99 ? -3.773 -2.924 13.734 1 94.31 99 ALA A CA 1
ATOM 762 C C . ALA A 1 99 ? -5.246 -2.635 13.453 1 94.31 99 ALA A C 1
ATOM 764 O O . ALA A 1 99 ? -6.113 -2.953 14.266 1 94.31 99 ALA A O 1
ATOM 765 N N . CYS A 1 100 ? -5.531 -1.997 12.312 1 92.38 100 CYS A N 1
ATOM 766 C CA . CYS A 1 100 ? -6.91 -1.73 11.922 1 92.38 100 CYS A CA 1
ATOM 767 C C . CYS A 1 100 ? -7.711 -3.025 11.82 1 92.38 100 CYS A C 1
ATOM 769 O O . CYS A 1 100 ? -8.859 -3.084 12.258 1 92.38 100 CYS A O 1
ATOM 771 N N . GLU A 1 101 ? -7.062 -4.004 11.25 1 87.94 101 GLU A N 1
ATOM 772 C CA . GLU A 1 101 ? -7.703 -5.305 11.086 1 87.94 101 GLU A CA 1
ATOM 773 C C . GLU A 1 101 ? -8.156 -5.871 12.43 1 87.94 101 GLU A C 1
ATOM 775 O O . GLU A 1 101 ? -9.273 -6.383 12.547 1 87.94 101 GLU A O 1
ATOM 780 N N . LYS A 1 102 ? -7.305 -5.785 13.328 1 86.56 102 LYS A N 1
ATOM 781 C CA . LYS A 1 102 ? -7.586 -6.316 14.656 1 86.56 102 LYS A CA 1
ATOM 782 C C . LYS A 1 102 ? -8.773 -5.602 15.297 1 86.56 102 LYS A C 1
ATOM 784 O O . LYS A 1 102 ? -9.492 -6.184 16.109 1 86.56 102 LYS A O 1
ATOM 789 N N . GLU A 1 103 ? -9 -4.371 14.859 1 87.12 103 GLU A N 1
ATOM 790 C CA . GLU A 1 103 ? -10.031 -3.549 15.5 1 87.12 103 GLU A CA 1
ATOM 791 C C . GLU A 1 103 ? -11.25 -3.396 14.602 1 87.12 103 GLU A C 1
ATOM 793 O O . GLU A 1 103 ? -12.211 -2.707 14.953 1 87.12 103 GLU A O 1
ATOM 798 N N . GLY A 1 104 ? -11.203 -4.004 13.422 1 84.44 104 GLY A N 1
ATOM 799 C CA . GLY A 1 104 ? -12.312 -3.916 12.492 1 84.44 104 GLY A CA 1
ATOM 800 C C . GLY A 1 104 ? -12.5 -2.525 11.914 1 84.44 104 GLY A C 1
ATOM 801 O O . GLY A 1 104 ? -13.633 -2.078 11.711 1 84.44 104 GLY A O 1
ATOM 802 N N . LEU A 1 105 ? -11.445 -1.751 11.695 1 88.94 105 LEU A N 1
ATOM 803 C CA . LEU A 1 105 ? -11.484 -0.383 11.188 1 88.94 105 LEU A CA 1
ATOM 804 C C . LEU A 1 105 ? -11.07 -0.333 9.719 1 88.94 105 LEU A C 1
ATOM 806 O O . LEU A 1 105 ? -10.164 -1.059 9.305 1 88.94 105 LEU A O 1
ATOM 810 N N . ASN A 1 106 ? -11.711 0.53 8.953 1 89.5 106 ASN A N 1
ATOM 811 C CA . ASN A 1 106 ? -11.258 0.836 7.598 1 89.5 106 ASN A CA 1
ATOM 812 C C . ASN A 1 106 ? -10.117 1.851 7.605 1 89.5 106 ASN A C 1
ATOM 814 O O . ASN A 1 106 ? -9.938 2.586 8.578 1 89.5 106 ASN A O 1
ATOM 818 N N . LEU A 1 107 ? -9.383 1.835 6.539 1 93.69 107 LEU A N 1
ATOM 819 C CA . LEU A 1 107 ? -8.242 2.734 6.402 1 93.69 107 LEU A CA 1
ATOM 820 C C . LEU A 1 107 ? -8.461 3.713 5.25 1 93.69 107 LEU A C 1
ATOM 822 O O . LEU A 1 107 ? -8.781 3.303 4.133 1 93.69 107 LEU A O 1
ATOM 826 N N . VAL A 1 108 ? -8.289 5.004 5.531 1 92.56 108 VAL A N 1
ATOM 827 C CA . VAL A 1 108 ? -8.477 6.055 4.531 1 92.56 108 VAL A CA 1
ATOM 828 C C . VAL A 1 108 ? -7.145 6.758 4.27 1 92.56 108 VAL A C 1
ATOM 830 O O . VAL A 1 108 ? -6.5 7.246 5.199 1 92.56 108 VAL A O 1
ATOM 833 N N . LEU A 1 109 ? -6.734 6.77 3.02 1 93.19 109 LEU A N 1
ATOM 834 C CA . LEU A 1 109 ? -5.539 7.5 2.617 1 93.19 109 LEU A CA 1
ATOM 835 C C . LEU A 1 109 ? -5.891 8.898 2.135 1 93.19 109 LEU A C 1
ATOM 837 O O . LEU A 1 109 ? -6.699 9.062 1.218 1 93.19 109 LEU A O 1
ATOM 841 N N . ILE A 1 110 ? -5.207 9.906 2.742 1 88.81 110 ILE A N 1
ATOM 842 C CA . ILE A 1 110 ? -5.496 11.312 2.477 1 88.81 110 ILE A CA 1
ATOM 843 C C . ILE A 1 110 ? -4.207 12.055 2.137 1 88.81 110 ILE A C 1
ATOM 845 O O . ILE A 1 110 ? -3.438 12.414 3.029 1 88.81 110 ILE A O 1
ATOM 849 N N . PRO A 1 111 ? -3.969 12.344 0.874 1 85.5 111 PRO A N 1
ATOM 850 C CA . PRO A 1 111 ? -2.748 13.062 0.5 1 85.5 111 PRO A CA 1
ATOM 851 C C . PRO A 1 111 ? -2.85 14.57 0.737 1 85.5 111 PRO A C 1
ATOM 853 O O . PRO A 1 111 ? -3.947 15.133 0.684 1 85.5 111 PRO A O 1
ATOM 856 N N . LEU A 1 112 ? -1.713 15.211 1.09 1 81.12 112 LEU A N 1
ATOM 857 C CA . LEU A 1 112 ? -1.653 16.672 1.15 1 81.12 112 LEU A CA 1
ATOM 858 C C . LEU A 1 112 ? -1.363 17.266 -0.226 1 81.12 112 LEU A C 1
ATOM 860 O O . LEU A 1 112 ? -1.719 18.406 -0.501 1 81.12 112 LEU A O 1
ATOM 864 N N . ASN A 1 113 ? -0.535 16.422 -0.933 1 69.94 113 ASN A N 1
ATOM 865 C CA . ASN A 1 113 ? -0.152 16.891 -2.26 1 69.94 113 ASN A CA 1
ATOM 866 C C . ASN A 1 113 ? -1.15 16.438 -3.322 1 69.94 113 ASN A C 1
ATOM 868 O O . ASN A 1 113 ? -1.464 15.25 -3.422 1 69.94 113 ASN A O 1
ATOM 872 N N . HIS A 1 114 ? -1.807 17.484 -3.834 1 63.66 114 HIS A N 1
ATOM 873 C CA . HIS A 1 114 ? -2.699 17.234 -4.961 1 63.66 114 HIS A CA 1
ATOM 874 C C . HIS A 1 114 ? -2.16 17.875 -6.238 1 63.66 114 HIS A C 1
ATOM 876 O O . HIS A 1 114 ? -1.267 18.734 -6.18 1 63.66 114 HIS A O 1
ATOM 882 N N . GLN A 1 115 ? -2.436 17.219 -7.285 1 58.09 115 GLN A N 1
ATOM 883 C CA . GLN A 1 115 ? -2.018 17.844 -8.539 1 58.09 115 GLN A CA 1
ATOM 884 C C . GLN A 1 115 ? -2.439 19.312 -8.594 1 58.09 115 GLN A C 1
ATOM 886 O O . GLN A 1 115 ? -3.479 19.688 -8.047 1 58.09 115 GLN A O 1
ATOM 891 N N . PRO A 1 116 ? -1.447 20.125 -9.148 1 55.06 116 PRO A N 1
ATOM 892 C CA . PRO A 1 116 ? -1.756 21.547 -9.328 1 55.06 116 PRO A CA 1
ATOM 893 C C . PRO A 1 116 ? -3.115 21.766 -9.984 1 55.06 116 PRO A C 1
ATOM 895 O O . PRO A 1 116 ? -3.477 21.078 -10.93 1 55.06 116 PRO A O 1
ATOM 898 N N . GLY A 1 117 ? -4.016 22.719 -9.414 1 53.5 117 GLY A N 1
ATOM 899 C CA . GLY A 1 117 ? -5.301 23.094 -9.984 1 53.5 117 GLY A CA 1
ATOM 900 C C . GLY A 1 117 ? -6.48 22.594 -9.172 1 53.5 117 GLY A C 1
ATOM 901 O O . GLY A 1 117 ? -7.621 23.016 -9.406 1 53.5 117 GLY A O 1
ATOM 902 N N . HIS A 1 118 ? -6.152 21.594 -8.5 1 53.78 118 HIS A N 1
ATOM 903 C CA . HIS A 1 118 ? -7.277 21.141 -7.691 1 53.78 118 HIS A CA 1
ATOM 904 C C . HIS A 1 118 ? -7.184 21.688 -6.27 1 53.78 118 HIS A C 1
ATOM 906 O O . HIS A 1 118 ? -6.117 21.625 -5.652 1 53.78 118 HIS A O 1
ATOM 912 N N . ALA A 1 119 ? -8 22.625 -6.062 1 50.19 119 ALA A N 1
ATOM 913 C CA . ALA A 1 119 ? -8.055 23.156 -4.703 1 50.19 119 ALA A CA 1
ATOM 914 C C . ALA A 1 119 ? -8.07 22.031 -3.674 1 50.19 119 ALA A C 1
ATOM 916 O O . ALA A 1 119 ? -8.648 20.969 -3.914 1 50.19 119 ALA A O 1
ATOM 917 N N . PRO A 1 120 ? -7.184 22.219 -2.662 1 51.81 120 PRO A N 1
ATOM 918 C CA . PRO A 1 120 ? -7.262 21.219 -1.589 1 51.81 120 PRO A CA 1
ATOM 919 C C . PRO A 1 120 ? -8.703 20.922 -1.173 1 51.81 120 PRO A C 1
ATOM 921 O O . PRO A 1 120 ? -9.492 21.844 -0.962 1 51.81 120 PRO A O 1
ATOM 924 N N . SER A 1 121 ? -9.227 19.844 -1.603 1 53.69 121 SER A N 1
ATOM 925 C CA . SER A 1 121 ? -10.555 19.484 -1.115 1 53.69 121 SER A CA 1
ATOM 926 C C . SER A 1 121 ? -10.555 19.266 0.394 1 53.69 121 SER A C 1
ATOM 928 O O . SER A 1 121 ? -9.594 18.719 0.945 1 53.69 121 SER A O 1
ATOM 930 N N . PRO A 1 122 ? -11.43 20.109 1.072 1 53.38 122 PRO A N 1
ATOM 931 C CA . PRO A 1 122 ? -11.578 19.812 2.496 1 53.38 122 PRO A CA 1
ATOM 932 C C . PRO A 1 122 ? -11.562 18.312 2.781 1 53.38 122 PRO A C 1
ATOM 934 O O . PRO A 1 122 ? -11.922 17.5 1.914 1 53.38 122 PRO A O 1
ATOM 937 N N . VAL A 1 123 ? -10.797 18.078 3.896 1 58.66 123 VAL A N 1
ATOM 938 C CA . VAL A 1 123 ? -10.797 16.688 4.332 1 58.66 123 VAL A CA 1
ATOM 939 C C . VAL A 1 123 ? -12.234 16.188 4.469 1 58.66 123 VAL A C 1
ATOM 941 O O . VAL A 1 123 ? -12.945 16.578 5.402 1 58.66 123 VAL A O 1
ATOM 944 N N . THR A 1 124 ? -12.805 15.664 3.457 1 62.34 124 THR A N 1
ATOM 945 C CA . THR A 1 124 ? -14.203 15.25 3.396 1 62.34 124 THR A CA 1
ATOM 946 C C . THR A 1 124 ? -14.352 13.789 3.82 1 62.34 124 THR A C 1
ATOM 948 O O . THR A 1 124 ? -15.469 13.305 4.008 1 62.34 124 THR A O 1
ATOM 951 N N . ALA A 1 125 ? -13.219 13.211 4.145 1 71.44 125 ALA A N 1
ATOM 952 C CA . ALA A 1 125 ? -13.328 11.805 4.527 1 71.44 125 ALA A CA 1
ATOM 953 C C . ALA A 1 125 ? -13.875 11.664 5.945 1 71.44 125 ALA A C 1
ATOM 955 O O . ALA A 1 125 ? -13.492 12.414 6.844 1 71.44 125 ALA A O 1
ATOM 956 N N . LEU A 1 126 ? -14.797 10.82 6.121 1 74.56 126 LEU A N 1
ATOM 957 C CA . LEU A 1 126 ? -15.336 10.531 7.449 1 74.56 126 LEU A CA 1
ATOM 958 C C . LEU A 1 126 ? -14.492 9.469 8.148 1 74.56 126 LEU A C 1
ATOM 960 O O . LEU A 1 126 ? -14.445 8.312 7.711 1 74.56 126 LEU A O 1
ATOM 964 N N . VAL A 1 127 ? -13.781 9.961 9.164 1 86 127 VAL A N 1
ATOM 965 C CA . VAL A 1 127 ? -12.93 9.055 9.93 1 86 127 VAL A CA 1
ATOM 966 C C . VAL A 1 127 ? -13.117 9.305 11.422 1 86 127 VAL A C 1
ATOM 968 O O . VAL A 1 127 ? -13.688 10.328 11.82 1 86 127 VAL A O 1
ATOM 971 N N . ASP A 1 128 ? -12.711 8.344 12.219 1 86.25 128 ASP A N 1
ATOM 972 C CA . ASP A 1 128 ? -12.828 8.453 13.664 1 86.25 128 ASP A CA 1
ATOM 973 C C . ASP A 1 128 ? -11.547 9.016 14.281 1 86.25 128 ASP A C 1
ATOM 975 O O . ASP A 1 128 ? -11.523 9.375 15.461 1 86.25 128 ASP A O 1
ATOM 979 N N . GLY A 1 129 ? -10.555 9.188 13.578 1 91.75 129 GLY A N 1
ATOM 980 C CA . GLY A 1 129 ? -9.273 9.727 14 1 91.75 129 GLY A CA 1
ATOM 981 C C . GLY A 1 129 ? -8.25 9.789 12.883 1 91.75 129 GLY A C 1
ATOM 982 O O . GLY A 1 129 ? -8.477 9.25 11.797 1 91.75 129 GLY A O 1
ATOM 983 N N . TYR A 1 130 ? -7.129 10.516 13.234 1 94.06 130 TYR A N 1
ATOM 984 C CA . TYR A 1 130 ? -6.117 10.719 12.203 1 94.06 130 TYR A CA 1
ATOM 985 C C . TYR A 1 130 ? -4.738 10.305 12.695 1 94.06 130 TYR A C 1
ATOM 987 O O . TYR A 1 130 ? -4.406 10.508 13.867 1 94.06 130 TYR A O 1
ATOM 995 N N . ILE A 1 131 ? -4.027 9.734 11.797 1 97 131 ILE A N 1
ATOM 996 C CA . ILE A 1 131 ? -2.58 9.609 11.938 1 97 131 ILE A CA 1
ATOM 997 C C . ILE A 1 131 ? -1.883 10.562 10.969 1 97 131 ILE A C 1
ATOM 999 O O . ILE A 1 131 ? -2.078 10.477 9.75 1 97 131 ILE A O 1
ATOM 1003 N N . LEU A 1 132 ? -1.118 11.492 11.523 1 95.81 132 LEU A N 1
ATOM 1004 C CA . LEU A 1 132 ? -0.366 12.438 10.703 1 95.81 132 LEU A CA 1
ATOM 1005 C C . LEU A 1 132 ? 1.07 11.961 10.508 1 95.81 132 LEU A C 1
ATOM 1007 O O . LEU A 1 132 ? 1.877 12.008 11.438 1 95.81 132 LEU A O 1
ATOM 1011 N N . ASN A 1 133 ? 1.401 11.547 9.297 1 94.88 133 ASN A N 1
ATOM 1012 C CA . ASN A 1 133 ? 2.723 11 9.008 1 94.88 133 ASN A CA 1
ATOM 1013 C C . ASN A 1 133 ? 3.682 12.078 8.516 1 94.88 133 ASN A C 1
ATOM 1015 O O . ASN A 1 133 ? 3.77 12.336 7.312 1 94.88 133 ASN A O 1
ATOM 1019 N N . ALA A 1 134 ? 4.434 12.625 9.398 1 88.38 134 ALA A N 1
ATOM 1020 C CA . ALA A 1 134 ? 5.504 13.578 9.094 1 88.38 134 ALA A CA 1
ATOM 1021 C C . ALA A 1 134 ? 5.004 14.695 8.18 1 88.38 134 ALA A C 1
ATOM 1023 O O . ALA A 1 134 ? 5.641 15.008 7.172 1 88.38 134 ALA A O 1
ATOM 1024 N N . THR A 1 135 ? 3.971 15.297 8.531 1 86.25 135 THR A N 1
ATOM 1025 C CA . THR A 1 135 ? 3.273 16.219 7.641 1 86.25 135 THR A CA 1
ATOM 1026 C C . THR A 1 135 ? 3.826 17.641 7.781 1 86.25 135 THR A C 1
ATOM 1028 O O . THR A 1 135 ? 4.41 17.984 8.812 1 86.25 135 THR A O 1
ATOM 1031 N N . TYR A 1 136 ? 3.684 18.375 6.715 1 89.81 136 TYR A N 1
ATOM 1032 C CA . TYR A 1 136 ? 3.846 19.812 6.816 1 89.81 136 TYR A CA 1
ATOM 1033 C C . TYR A 1 136 ? 2.855 20.406 7.812 1 89.81 136 TYR A C 1
ATOM 1035 O O . TYR A 1 136 ? 1.646 20.406 7.566 1 89.81 136 TYR A O 1
ATOM 1043 N N . GLN A 1 137 ? 3.322 20.953 8.805 1 86.5 137 GLN A N 1
ATOM 1044 C CA . GLN A 1 137 ? 2.508 21.312 9.961 1 86.5 137 GLN A CA 1
ATOM 1045 C C . GLN A 1 137 ? 1.551 22.453 9.633 1 86.5 137 GLN A C 1
ATOM 1047 O O . GLN A 1 137 ? 0.458 22.531 10.195 1 86.5 137 GLN A O 1
ATOM 1052 N N . HIS A 1 138 ? 1.938 23.25 8.734 1 84.19 138 HIS A N 1
ATOM 1053 C CA . HIS A 1 138 ? 1.142 24.453 8.492 1 84.19 138 HIS A CA 1
ATOM 1054 C C . HIS A 1 138 ? 0.26 24.281 7.258 1 84.19 138 HIS A C 1
ATOM 1056 O O . HIS A 1 138 ? -0.412 25.219 6.836 1 84.19 138 HIS A O 1
ATOM 1062 N N . ASP A 1 139 ? 0.24 23.109 6.707 1 84.25 139 ASP A N 1
ATOM 1063 C CA . ASP A 1 139 ? -0.658 22.844 5.59 1 84.25 139 ASP A CA 1
ATOM 1064 C C . ASP A 1 139 ? -2.117 23.031 5.996 1 84.25 139 ASP A C 1
ATOM 1066 O O . ASP A 1 139 ? -2.506 22.688 7.113 1 84.25 139 ASP A O 1
ATOM 1070 N N . ALA A 1 140 ? -2.877 23.484 5.039 1 76.06 140 ALA A N 1
ATOM 1071 C CA . ALA A 1 140 ? -4.281 23.781 5.309 1 76.06 140 ALA A CA 1
ATOM 1072 C C . ALA A 1 140 ? -5.035 22.547 5.77 1 76.06 140 ALA A C 1
ATOM 1074 O O . ALA A 1 140 ? -5.871 22.609 6.672 1 76.06 140 ALA A O 1
ATOM 1075 N N . ILE A 1 141 ? -4.758 21.453 5.191 1 77.81 141 ILE A N 1
ATOM 1076 C CA . ILE A 1 141 ? -5.426 20.203 5.527 1 77.81 141 ILE A CA 1
ATOM 1077 C C . ILE A 1 141 ? -5.105 19.812 6.969 1 77.81 141 ILE A C 1
ATOM 1079 O O . ILE A 1 141 ? -5.977 19.344 7.703 1 77.81 141 ILE A O 1
ATOM 1083 N N . ILE A 1 142 ? -3.873 20.016 7.324 1 84.69 142 ILE A N 1
ATOM 1084 C CA . ILE A 1 142 ? -3.449 19.703 8.68 1 84.69 142 ILE A CA 1
ATOM 1085 C C . ILE A 1 142 ? -4.145 20.641 9.672 1 84.69 142 ILE A C 1
ATOM 1087 O O . ILE A 1 142 ? -4.672 20.188 10.688 1 84.69 142 ILE A O 1
ATOM 1091 N N . GLN A 1 143 ? -4.234 21.875 9.32 1 77.25 143 GLN A N 1
ATOM 1092 C CA . GLN A 1 143 ? -4.895 22.844 10.188 1 77.25 143 GLN A CA 1
ATOM 1093 C C . GLN A 1 143 ? -6.375 22.516 10.352 1 77.25 143 GLN A C 1
ATOM 1095 O O . GLN A 1 143 ? -6.926 22.609 11.453 1 77.25 143 GLN A O 1
ATOM 1100 N N . GLN A 1 144 ? -6.988 22.062 9.305 1 73.81 144 GLN A N 1
ATOM 1101 C CA . GLN A 1 144 ? -8.383 21.625 9.352 1 73.81 144 GLN A CA 1
ATOM 1102 C C . GLN A 1 144 ? -8.547 20.406 10.242 1 73.81 144 GLN A C 1
ATOM 1104 O O . GLN A 1 144 ? -9.5 20.312 11.023 1 73.81 144 GLN A O 1
ATOM 1109 N N . THR A 1 145 ? -7.637 19.516 10.078 1 81 145 THR A N 1
ATOM 1110 C CA . THR A 1 145 ? -7.668 18.281 10.844 1 81 145 THR A CA 1
ATOM 1111 C C . THR A 1 145 ? -7.523 18.562 12.336 1 81 145 THR A C 1
ATOM 1113 O O . THR A 1 145 ? -8.25 18 13.156 1 81 145 THR A O 1
ATOM 1116 N N . LEU A 1 146 ? -6.652 19.484 12.641 1 79.94 146 LEU A N 1
ATOM 1117 C CA . LEU A 1 146 ? -6.391 19.844 14.031 1 79.94 146 LEU A CA 1
ATOM 1118 C C . LEU A 1 146 ? -7.586 20.562 14.641 1 79.94 146 LEU A C 1
ATOM 1120 O O . LEU A 1 146 ? -7.781 20.531 15.859 1 79.94 146 LEU A O 1
ATOM 1124 N N . ALA A 1 147 ? -8.297 21.125 13.766 1 70.75 147 ALA A N 1
ATOM 1125 C CA . ALA A 1 147 ? -9.461 21.875 14.227 1 70.75 147 ALA A CA 1
ATOM 1126 C C . ALA A 1 147 ? -10.633 20.953 14.531 1 70.75 147 ALA A C 1
ATOM 1128 O O . ALA A 1 147 ? -11.594 21.344 15.195 1 70.75 147 ALA A O 1
ATOM 1129 N N . ARG A 1 148 ? -10.344 19.734 14.07 1 71.5 148 ARG A N 1
ATOM 1130 C CA . ARG A 1 148 ? -11.383 18.734 14.359 1 71.5 148 ARG A CA 1
ATOM 1131 C C . ARG A 1 148 ? -11.188 18.125 15.742 1 71.5 148 ARG A C 1
ATOM 1133 O O . ARG A 1 148 ? -10.094 18.203 16.312 1 71.5 148 ARG A O 1
ATOM 1140 N N . THR A 1 149 ? -12.195 17.766 16.578 1 74.81 149 THR A N 1
ATOM 1141 C CA . THR A 1 149 ? -12.109 17.188 17.922 1 74.81 149 THR A CA 1
ATOM 1142 C C . THR A 1 149 ? -11.977 15.672 17.844 1 74.81 149 THR A C 1
ATOM 1144 O O . THR A 1 149 ? -12.625 14.953 18.609 1 74.81 149 THR A O 1
ATOM 1147 N N . LEU A 1 150 ? -11.195 15.273 16.844 1 82.12 150 LEU A N 1
ATOM 1148 C CA . LEU A 1 150 ? -10.961 13.836 16.719 1 82.12 150 LEU A CA 1
ATOM 1149 C C . LEU A 1 150 ? -9.594 13.461 17.281 1 82.12 150 LEU A C 1
ATOM 1151 O O . LEU A 1 150 ? -8.695 14.297 17.344 1 82.12 150 LEU A O 1
ATOM 1155 N N . PRO A 1 151 ? -9.484 12.211 17.688 1 92.12 151 PRO A N 1
ATOM 1156 C CA . PRO A 1 151 ? -8.156 11.75 18.109 1 92.12 151 PRO A CA 1
ATOM 1157 C C . PRO A 1 151 ? -7.117 11.859 16.984 1 92.12 151 PRO A C 1
ATOM 1159 O O . PRO A 1 151 ? -7.43 11.609 15.82 1 92.12 151 PRO A O 1
ATOM 1162 N N . ILE A 1 152 ? -5.91 12.289 17.453 1 94.5 152 ILE A N 1
ATOM 1163 C CA . ILE A 1 152 ? -4.805 12.422 16.516 1 94.5 152 ILE A CA 1
ATOM 1164 C C . ILE A 1 152 ? -3.539 11.812 17.109 1 94.5 152 ILE A C 1
ATOM 1166 O O . ILE A 1 152 ? -3.289 11.938 18.312 1 94.5 152 ILE A O 1
ATOM 1170 N N . VAL A 1 153 ? -2.82 11.102 16.312 1 97.5 153 VAL A N 1
ATOM 1171 C CA . VAL A 1 153 ? -1.46 10.68 16.625 1 97.5 153 VAL A CA 1
ATOM 1172 C C . VAL A 1 153 ? -0.507 11.141 15.523 1 97.5 153 VAL A C 1
ATOM 1174 O O . VAL A 1 153 ? -0.84 11.07 14.336 1 97.5 153 VAL A O 1
ATOM 1177 N N . THR A 1 154 ? 0.655 11.672 15.945 1 97 154 THR A N 1
ATOM 1178 C CA . THR A 1 154 ? 1.637 12.133 14.969 1 97 154 THR A CA 1
ATOM 1179 C C . THR A 1 154 ? 2.809 11.156 14.883 1 97 154 THR A C 1
ATOM 1181 O O . THR A 1 154 ? 3.174 10.531 15.875 1 97 154 THR A O 1
ATOM 1184 N N . LEU A 1 155 ? 3.316 11.016 13.68 1 97.62 155 LEU A N 1
ATOM 1185 C CA . LEU A 1 155 ? 4.508 10.211 13.438 1 97.62 155 LEU A CA 1
ATOM 1186 C C . LEU A 1 155 ? 5.691 11.094 13.047 1 97.62 155 LEU A C 1
ATOM 1188 O O . LEU A 1 155 ? 5.598 11.891 12.117 1 97.62 155 LEU A O 1
ATOM 1192 N N . ASP A 1 156 ? 6.82 11.008 13.773 1 95.62 156 ASP A N 1
ATOM 1193 C CA . ASP A 1 156 ? 8.133 11.594 13.5 1 95.62 156 ASP A CA 1
ATOM 1194 C C . ASP A 1 156 ? 8.125 13.094 13.781 1 95.62 156 ASP A C 1
ATOM 1196 O O . ASP A 1 156 ? 9 13.82 13.312 1 95.62 156 ASP A O 1
ATOM 1200 N N . PHE A 1 157 ? 7.098 13.578 14.453 1 93.12 157 PHE A N 1
ATOM 1201 C CA . PHE A 1 157 ? 7.047 14.898 15.078 1 93.12 157 PHE A CA 1
ATOM 1202 C C . PHE A 1 157 ? 6.027 14.922 16.203 1 93.12 157 PHE A C 1
ATOM 1204 O O . PHE A 1 157 ? 5.238 13.992 16.359 1 93.12 157 PHE A O 1
ATOM 1211 N N . SER A 1 158 ? 6.164 15.938 17.031 1 93.81 158 SER A N 1
ATOM 1212 C CA . SER A 1 158 ? 5.266 15.977 18.188 1 93.81 158 SER A CA 1
ATOM 1213 C C . SER A 1 158 ? 4.551 17.312 18.281 1 93.81 158 SER A C 1
ATOM 1215 O O . SER A 1 158 ? 5.098 18.359 17.891 1 93.81 158 SER A O 1
ATOM 1217 N N . LEU A 1 159 ? 3.363 17.203 18.578 1 90.62 159 LEU A N 1
ATOM 1218 C CA . LEU A 1 159 ? 2.543 18.328 19 1 90.62 159 LEU A CA 1
ATOM 1219 C C . LEU A 1 159 ? 2.084 18.156 20.438 1 90.62 159 LEU A C 1
ATOM 1221 O O . LEU A 1 159 ? 1.766 17.047 20.875 1 90.62 159 LEU A O 1
ATOM 1225 N N . PRO A 1 160 ? 2.094 19.172 21.219 1 88.62 160 PRO A N 1
ATOM 1226 C CA . PRO A 1 160 ? 1.853 19.062 22.656 1 88.62 160 PRO A CA 1
ATOM 1227 C C . PRO A 1 160 ? 0.54 18.359 22.984 1 88.62 160 PRO A C 1
ATOM 1229 O O . PRO A 1 160 ? 0.461 17.625 23.984 1 88.62 160 PRO A O 1
ATOM 1232 N N . GLN A 1 161 ? -0.457 18.453 22.266 1 89.19 161 GLN A N 1
ATOM 1233 C CA . GLN A 1 161 ? -1.789 17.984 22.641 1 89.19 161 GLN A CA 1
ATOM 1234 C C . GLN A 1 161 ? -2.033 16.562 22.109 1 89.19 161 GLN A C 1
ATOM 1236 O O . GLN A 1 161 ? -3.064 15.961 22.406 1 89.19 161 GLN A O 1
ATOM 1241 N N . TYR A 1 162 ? -1.014 16.031 21.422 1 93.81 162 TYR A N 1
ATOM 1242 C CA . TYR A 1 162 ? -1.267 14.75 20.766 1 93.81 162 TYR A CA 1
ATOM 1243 C C . TYR A 1 162 ? -0.126 13.773 21.031 1 93.81 162 TYR A C 1
ATOM 1245 O O . TYR A 1 162 ? 1.036 14.172 21.109 1 93.81 162 TYR A O 1
ATOM 1253 N N . SER A 1 163 ? -0.513 12.461 21.156 1 97.25 163 SER A N 1
ATOM 1254 C CA . SER A 1 163 ? 0.494 11.406 21.25 1 97.25 163 SER A CA 1
ATOM 1255 C C . SER A 1 163 ? 1.296 11.289 19.953 1 97.25 163 SER A C 1
ATOM 1257 O O . SER A 1 163 ? 0.84 11.719 18.906 1 97.25 163 SER A O 1
ATOM 1259 N N . SER A 1 164 ? 2.494 10.781 20.109 1 97.69 164 SER A N 1
ATOM 1260 C CA . SER A 1 164 ? 3.359 10.656 18.938 1 97.69 164 SER A CA 1
ATOM 1261 C C . SER A 1 164 ? 4.227 9.406 19.031 1 97.69 164 SER A C 1
ATOM 1263 O O . SER A 1 164 ? 4.434 8.859 20.109 1 97.69 164 SER A O 1
ATOM 1265 N N . VAL A 1 165 ? 4.602 8.852 17.891 1 98.31 165 VAL A N 1
ATOM 1266 C CA . VAL A 1 165 ? 5.578 7.777 17.766 1 98.31 165 VAL A CA 1
ATOM 1267 C C . VAL A 1 165 ? 6.707 8.211 16.828 1 98.31 165 VAL A C 1
ATOM 1269 O O . VAL A 1 165 ? 6.457 8.766 15.758 1 98.31 165 VAL A O 1
ATOM 1272 N N . SER A 1 166 ? 7.926 8.047 17.234 1 98 166 SER A N 1
ATOM 1273 C CA . SER A 1 166 ? 9.086 8.414 16.438 1 98 166 SER A CA 1
ATOM 1274 C C . SER A 1 166 ? 10.328 7.637 16.875 1 98 166 SER A C 1
ATOM 1276 O O . SER A 1 166 ? 10.289 6.902 17.859 1 98 166 SER A O 1
ATOM 1278 N N . ILE A 1 167 ? 11.32 7.68 16.109 1 98.19 167 ILE A N 1
ATOM 1279 C CA . ILE A 1 167 ? 12.664 7.406 16.625 1 98.19 167 ILE A CA 1
ATOM 1280 C C . ILE A 1 167 ? 13.344 8.719 17.016 1 98.19 167 ILE A C 1
ATOM 1282 O O . ILE A 1 167 ? 12.789 9.797 16.797 1 98.19 167 ILE A O 1
ATOM 1286 N N . ASP A 1 168 ? 14.469 8.594 17.688 1 98.31 168 ASP A N 1
ATOM 1287 C CA . ASP A 1 168 ? 15.289 9.781 17.922 1 98.31 168 ASP A CA 1
ATOM 1288 C C . ASP A 1 168 ? 16.062 10.172 16.672 1 98.31 168 ASP A C 1
ATOM 1290 O O . ASP A 1 168 ? 17.234 9.805 16.516 1 98.31 168 ASP A O 1
ATOM 1294 N N . ASN A 1 169 ? 15.398 10.922 15.82 1 98.31 169 ASN A N 1
ATOM 1295 C CA . ASN A 1 169 ? 15.969 11.305 14.531 1 98.31 169 ASN A CA 1
ATOM 1296 C C . ASN A 1 169 ? 17.266 12.094 14.703 1 98.31 169 ASN A C 1
ATOM 1298 O O . ASN A 1 169 ? 18.188 11.969 13.891 1 98.31 169 ASN A O 1
ATOM 1302 N N . ALA A 1 170 ? 17.297 12.953 15.688 1 98.44 170 ALA A N 1
ATOM 1303 C CA . ALA A 1 170 ? 18.516 13.734 15.938 1 98.44 170 ALA A CA 1
ATOM 1304 C C . ALA A 1 170 ? 19.688 12.82 16.297 1 98.44 170 ALA A C 1
ATOM 1306 O O . ALA A 1 170 ? 20.781 12.961 15.742 1 98.44 170 ALA A O 1
ATOM 1307 N N . ARG A 1 171 ? 19.422 11.898 17.109 1 98.62 171 ARG A N 1
ATOM 1308 C CA . ARG A 1 171 ? 20.469 10.953 17.516 1 98.62 171 ARG A CA 1
ATOM 1309 C C . ARG A 1 171 ? 20.891 10.086 16.344 1 98.62 171 ARG A C 1
ATOM 1311 O O . ARG A 1 171 ? 22.078 9.789 16.188 1 98.62 171 ARG A O 1
ATOM 1318 N N . ALA A 1 172 ? 19.953 9.656 15.586 1 98.75 172 ALA A N 1
ATOM 1319 C CA . ALA A 1 172 ? 20.281 8.844 14.414 1 98.75 172 ALA A CA 1
ATOM 1320 C C . ALA A 1 172 ? 21.234 9.57 13.484 1 98.75 172 ALA A C 1
ATOM 1322 O O . ALA A 1 172 ? 22.219 8.984 13.008 1 98.75 172 ALA A O 1
ATOM 1323 N N . MET A 1 173 ? 20.984 10.852 13.281 1 98.75 173 MET A N 1
ATOM 1324 C CA . MET A 1 173 ? 21.828 11.609 12.359 1 98.75 173 MET A CA 1
ATOM 1325 C C . MET A 1 173 ? 23.172 11.938 13.008 1 98.75 173 MET A C 1
ATOM 1327 O O . MET A 1 173 ? 24.188 12.055 12.312 1 98.75 173 MET A O 1
ATOM 1331 N N . GLN A 1 174 ? 23.156 12.094 14.312 1 98.69 174 GLN A N 1
ATOM 1332 C CA . GLN A 1 174 ? 24.406 12.25 15.031 1 98.69 174 GLN A CA 1
ATOM 1333 C C . GLN A 1 174 ? 25.297 11.023 14.844 1 98.69 174 GLN A C 1
ATOM 1335 O O . GLN A 1 174 ? 26.5 11.164 14.594 1 98.69 174 GLN A O 1
ATOM 1340 N N . ASP A 1 175 ? 24.688 9.828 14.938 1 98.75 175 ASP A N 1
ATOM 1341 C CA . ASP A 1 175 ? 25.438 8.586 14.742 1 98.75 175 ASP A CA 1
ATOM 1342 C C . ASP A 1 175 ? 26.094 8.555 13.367 1 98.75 175 ASP A C 1
ATOM 1344 O O . ASP A 1 175 ? 27.281 8.227 13.25 1 98.75 175 ASP A O 1
ATOM 1348 N N . VAL A 1 176 ? 25.375 8.953 12.352 1 98.81 176 VAL A N 1
ATOM 1349 C CA . VAL A 1 176 ? 25.875 8.953 10.977 1 98.81 176 VAL A CA 1
ATOM 1350 C C . VAL A 1 176 ? 27 9.969 10.836 1 98.81 176 VAL A C 1
ATOM 1352 O O . VAL A 1 176 ? 28.062 9.656 10.289 1 98.81 176 VAL A O 1
ATOM 1355 N N . SER A 1 177 ? 26.766 11.141 11.32 1 98.69 177 SER A N 1
ATOM 1356 C CA . SER A 1 177 ? 27.734 12.234 11.195 1 98.69 177 SER A CA 1
ATOM 1357 C C . SER A 1 177 ? 29.031 11.922 11.914 1 98.69 177 SER A C 1
ATOM 1359 O O . SER A 1 177 ? 30.109 12.117 11.359 1 98.69 177 SER A O 1
ATOM 1361 N N . GLU A 1 178 ? 28.938 11.43 13.117 1 98.38 178 GLU A N 1
ATOM 1362 C CA . GLU A 1 178 ? 30.109 11.086 13.906 1 98.38 178 GLU A CA 1
ATOM 1363 C C . GLU A 1 178 ? 30.922 9.984 13.242 1 98.38 178 GLU A C 1
ATOM 1365 O O . GLU A 1 178 ? 32.156 10.039 13.219 1 98.38 178 GLU A O 1
ATOM 1370 N N . TYR A 1 179 ? 30.25 9.016 12.734 1 98.69 179 TYR A N 1
ATOM 1371 C CA . TYR A 1 179 ? 30.906 7.926 12.039 1 98.69 179 TYR A CA 1
ATOM 1372 C C . TYR A 1 179 ? 31.75 8.445 10.867 1 98.69 179 TYR A C 1
ATOM 1374 O O . TYR A 1 179 ? 32.906 8.07 10.711 1 98.69 179 TYR A O 1
ATOM 1382 N N . LEU A 1 180 ? 31.141 9.297 10.062 1 98.5 180 LEU A N 1
ATOM 1383 C CA . LEU A 1 180 ? 31.812 9.82 8.883 1 98.5 180 LEU A CA 1
ATOM 1384 C C . LEU A 1 180 ? 33 10.719 9.273 1 98.5 180 LEU A C 1
ATOM 1386 O O . LEU A 1 180 ? 34.031 10.711 8.609 1 98.5 180 LEU A O 1
ATOM 1390 N N . LEU A 1 181 ? 32.844 11.477 10.375 1 98 181 LEU A N 1
ATOM 1391 C CA . LEU A 1 181 ? 33.938 12.289 10.898 1 98 181 LEU A CA 1
ATOM 1392 C C . LEU A 1 181 ? 35.094 11.406 11.352 1 98 181 LEU A C 1
ATOM 1394 O O . LEU A 1 181 ? 36.25 11.719 11.07 1 98 181 LEU A O 1
ATOM 1398 N N . GLU A 1 182 ? 34.719 10.328 12.023 1 97.38 182 GLU A N 1
ATOM 1399 C CA . GLU A 1 182 ? 35.75 9.383 12.508 1 97.38 182 GLU A CA 1
ATOM 1400 C C . GLU A 1 182 ? 36.5 8.75 11.344 1 97.38 182 GLU A C 1
ATOM 1402 O O . GLU A 1 182 ? 37.688 8.422 11.469 1 97.38 182 GLU A O 1
ATOM 1407 N N . LYS A 1 183 ? 35.844 8.648 10.219 1 97.56 183 LYS A N 1
ATOM 1408 C CA . LYS A 1 183 ? 36.469 8.062 9.031 1 97.56 183 LYS A CA 1
ATOM 1409 C C . LYS A 1 183 ? 37.312 9.086 8.297 1 97.56 183 LYS A C 1
ATOM 1411 O O . LYS A 1 183 ? 37.969 8.758 7.305 1 97.56 183 LYS A O 1
ATOM 1416 N N . GLY A 1 184 ? 37.25 10.344 8.695 1 96.44 184 GLY A N 1
ATOM 1417 C CA . GLY A 1 184 ? 38.188 11.336 8.188 1 96.44 184 GLY A CA 1
ATOM 1418 C C . GLY A 1 184 ? 37.531 12.328 7.234 1 96.44 184 GLY A C 1
ATOM 1419 O O . GLY A 1 184 ? 38.188 13.242 6.734 1 96.44 184 GLY A O 1
ATOM 1420 N N . HIS A 1 185 ? 36.25 12.25 7.016 1 97.94 185 HIS A N 1
ATOM 1421 C CA . HIS A 1 185 ? 35.562 13.172 6.105 1 97.94 185 HIS A CA 1
ATOM 1422 C C . HIS A 1 185 ? 35.406 14.547 6.734 1 97.94 185 HIS A C 1
ATOM 1424 O O . HIS A 1 185 ? 35.156 14.664 7.938 1 97.94 185 HIS A O 1
ATOM 1430 N N . ARG A 1 186 ? 35.5 15.539 5.867 1 97.88 186 ARG A N 1
ATOM 1431 C CA . ARG A 1 186 ? 35.375 16.906 6.371 1 97.88 186 ARG A CA 1
ATOM 1432 C C . ARG A 1 186 ? 34.469 17.734 5.461 1 97.88 186 ARG A C 1
ATOM 1434 O O . ARG A 1 186 ? 34 18.812 5.84 1 97.88 186 ARG A O 1
ATOM 1441 N N . ASN A 1 187 ? 34.219 17.297 4.242 1 98.56 187 ASN A N 1
ATOM 1442 C CA . ASN A 1 187 ? 33.344 17.938 3.273 1 98.56 187 ASN A CA 1
ATOM 1443 C C . ASN A 1 187 ? 32.125 17.062 2.957 1 98.56 187 ASN A C 1
ATOM 1445 O O . ASN A 1 187 ? 32.281 15.953 2.432 1 98.56 187 ASN A O 1
ATOM 1449 N N . PHE A 1 188 ? 30.969 17.625 3.232 1 98.75 188 PHE A N 1
ATOM 1450 C CA . PHE A 1 188 ? 29.766 16.797 3.219 1 98.75 188 PHE A CA 1
ATOM 1451 C C . PHE A 1 188 ? 28.719 17.375 2.291 1 98.75 188 PHE A C 1
ATOM 1453 O O . PHE A 1 188 ? 28.609 18.594 2.156 1 98.75 188 PHE A O 1
ATOM 1460 N N . GLY A 1 189 ? 27.969 16.516 1.615 1 98.94 189 GLY A N 1
ATOM 1461 C CA . GLY A 1 189 ? 26.688 16.828 0.998 1 98.94 189 GLY A CA 1
ATOM 1462 C C . GLY A 1 189 ? 25.516 16.109 1.646 1 98.94 189 GLY A C 1
ATOM 1463 O O . GLY A 1 189 ? 25.625 14.945 2.02 1 98.94 189 GLY A O 1
ATOM 1464 N N . ILE A 1 190 ? 24.438 16.844 1.823 1 98.94 190 ILE A N 1
ATOM 1465 C CA . ILE A 1 190 ? 23.203 16.25 2.324 1 98.94 190 ILE A CA 1
ATOM 1466 C C . ILE A 1 190 ? 22.141 16.297 1.24 1 98.94 190 ILE A C 1
ATOM 1468 O O . ILE A 1 190 ? 21.906 17.344 0.635 1 98.94 190 ILE A O 1
ATOM 1472 N N . ILE A 1 191 ? 21.562 15.133 0.924 1 98.94 191 ILE A N 1
ATOM 1473 C CA . ILE A 1 191 ? 20.406 15.047 0.028 1 98.94 191 ILE A CA 1
ATOM 1474 C C . ILE A 1 191 ? 19.141 14.82 0.84 1 98.94 191 ILE A C 1
ATOM 1476 O O . ILE A 1 191 ? 19.031 13.828 1.562 1 98.94 191 ILE A O 1
ATOM 1480 N N . ALA A 1 192 ? 18.172 15.742 0.669 1 98.56 192 ALA A N 1
ATOM 1481 C CA . ALA A 1 192 ? 17.031 15.742 1.582 1 98.56 192 ALA A CA 1
ATOM 1482 C C . ALA A 1 192 ? 15.742 16.047 0.84 1 98.56 192 ALA A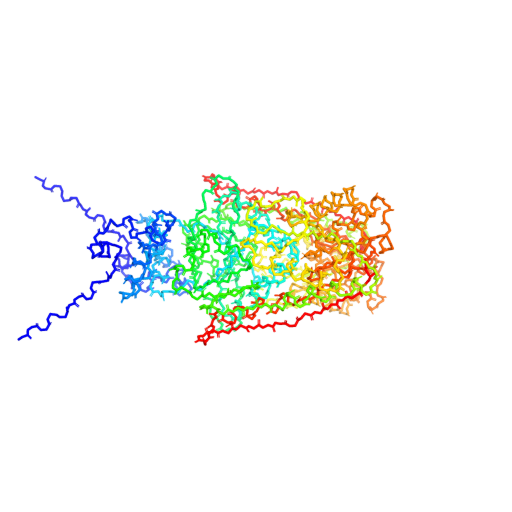 C 1
ATOM 1484 O O . ALA A 1 192 ? 15.758 16.641 -0.245 1 98.56 192 ALA A O 1
ATOM 1485 N N . PHE A 1 193 ? 14.617 15.562 1.376 1 95.94 193 PHE A N 1
ATOM 1486 C CA . PHE A 1 193 ? 13.32 16.062 0.933 1 95.94 193 PHE A CA 1
ATOM 1487 C C . PHE A 1 193 ? 13.117 17.5 1.369 1 95.94 193 PHE A C 1
ATOM 1489 O O . PHE A 1 193 ? 13.844 18.016 2.219 1 95.94 193 PHE A O 1
ATOM 1496 N N . PRO A 1 194 ? 12.094 18.203 0.889 1 95.81 194 PRO A N 1
ATOM 1497 C CA . PRO A 1 194 ? 11.953 19.656 1.057 1 95.81 194 PRO A CA 1
ATOM 1498 C C . PRO A 1 194 ? 11.609 20.062 2.49 1 95.81 194 PRO A C 1
ATOM 1500 O O . PRO A 1 194 ? 10.812 19.391 3.148 1 95.81 194 PRO A O 1
ATOM 1503 N N . SER A 1 195 ? 12.211 21.156 2.963 1 96.69 195 SER A N 1
ATOM 1504 C CA . SER A 1 195 ? 11.953 21.719 4.285 1 96.69 195 SER A CA 1
ATOM 1505 C C . SER A 1 195 ? 10.57 22.359 4.359 1 96.69 195 SER A C 1
ATOM 1507 O O . SER A 1 195 ? 10.008 22.516 5.445 1 96.69 195 SER A O 1
ATOM 1509 N N . ARG A 1 196 ? 10.156 22.766 3.273 1 93.75 196 ARG A N 1
ATOM 1510 C CA . ARG A 1 196 ? 8.82 23.312 3.066 1 93.75 196 ARG A CA 1
ATOM 1511 C C . ARG A 1 196 ? 8.305 22.969 1.67 1 93.75 196 ARG A C 1
ATOM 1513 O O . ARG A 1 196 ? 9.086 22.625 0.781 1 93.75 196 ARG A O 1
ATOM 1520 N N . LYS A 1 197 ? 6.953 23.047 1.522 1 87.88 197 LYS A N 1
ATOM 1521 C CA . LYS A 1 197 ? 6.363 22.75 0.219 1 87.88 197 LYS A CA 1
ATOM 1522 C C . LYS A 1 197 ? 7.035 23.562 -0.885 1 87.88 197 LYS A C 1
ATOM 1524 O O . LYS A 1 197 ? 7.172 24.781 -0.768 1 87.88 197 LYS A O 1
ATOM 1529 N N . GLY A 1 198 ? 7.598 22.891 -1.882 1 88.06 198 GLY A N 1
ATOM 1530 C CA . GLY A 1 198 ? 8.156 23.547 -3.045 1 88.06 198 GLY A CA 1
ATOM 1531 C C . GLY A 1 198 ? 9.633 23.859 -2.9 1 88.06 198 GLY A C 1
ATOM 1532 O O . GLY A 1 198 ? 10.281 24.312 -3.855 1 88.06 198 GLY A O 1
ATOM 1533 N N . ALA A 1 199 ? 10.227 23.719 -1.714 1 93.81 199 ALA A N 1
ATOM 1534 C CA . ALA A 1 199 ? 11.656 23.953 -1.539 1 93.81 199 ALA A CA 1
ATOM 1535 C C . ALA A 1 199 ? 12.484 22.969 -2.359 1 93.81 199 ALA A C 1
ATOM 1537 O O . ALA A 1 199 ? 12.219 21.766 -2.342 1 93.81 199 ALA A O 1
ATOM 1538 N N . GLU A 1 200 ? 13.414 23.5 -3.111 1 96.62 200 GLU A N 1
ATOM 1539 C CA . GLU A 1 200 ? 14.281 22.688 -3.959 1 96.62 200 GLU A CA 1
ATOM 1540 C C . GLU A 1 200 ? 15.602 23.391 -4.25 1 96.62 200 GLU A C 1
ATOM 1542 O O . GLU A 1 200 ? 15.648 24.625 -4.301 1 96.62 200 GLU A O 1
ATOM 1547 N N . GLY A 1 201 ? 16.625 22.562 -4.414 1 97.88 201 GLY A N 1
ATOM 1548 C CA . GLY A 1 201 ? 17.859 23.141 -4.91 1 97.88 201 GLY A CA 1
ATOM 1549 C C . GLY A 1 201 ? 19.016 23.016 -3.93 1 97.88 201 GLY A C 1
ATOM 1550 O O . GLY A 1 201 ? 18.875 22.406 -2.865 1 97.88 201 GLY A O 1
ATOM 1551 N N . LEU A 1 202 ? 20.141 23.531 -4.422 1 98.62 202 LEU A N 1
ATOM 1552 C CA . LEU A 1 202 ? 21.422 23.438 -3.729 1 98.62 202 LEU A CA 1
ATOM 1553 C C . LEU A 1 202 ? 21.688 24.688 -2.904 1 98.62 202 LEU A C 1
ATOM 1555 O O . LEU A 1 202 ? 21.453 25.812 -3.373 1 98.62 202 LEU A O 1
ATOM 1559 N N . GLN A 1 203 ? 22.141 24.547 -1.647 1 98.38 203 GLN A N 1
ATOM 1560 C CA . GLN A 1 203 ? 22.578 25.672 -0.831 1 98.38 203 GLN A CA 1
ATOM 1561 C C . GLN A 1 203 ? 23.672 25.25 0.15 1 98.38 203 GLN A C 1
ATOM 1563 O O . GLN A 1 203 ? 23.734 24.094 0.57 1 98.38 203 GLN A O 1
ATOM 1568 N N . PRO A 1 204 ? 24.547 26.203 0.517 1 98 204 PRO A N 1
ATOM 1569 C CA . PRO A 1 204 ? 25.469 25.906 1.617 1 98 204 PRO A CA 1
ATOM 1570 C C . PRO A 1 204 ? 24.75 25.734 2.957 1 98 204 PRO A C 1
ATOM 1572 O O . PRO A 1 204 ? 23.781 26.438 3.229 1 98 204 PRO A O 1
ATOM 1575 N N . LEU A 1 205 ? 25.156 24.828 3.734 1 98.12 205 LEU A N 1
ATOM 1576 C CA . LEU A 1 205 ? 24.578 24.641 5.066 1 98.12 205 LEU A CA 1
ATOM 1577 C C . LEU A 1 205 ? 25.469 25.266 6.129 1 98.12 205 LEU A C 1
ATOM 1579 O O . LEU A 1 205 ? 26.141 24.562 6.891 1 98.12 205 LEU A O 1
ATOM 1583 N N . THR A 1 206 ? 25.438 26.547 6.273 1 96.19 206 THR A N 1
ATOM 1584 C CA . THR A 1 206 ? 26.312 27.297 7.172 1 96.19 206 THR A CA 1
ATOM 1585 C C . THR A 1 206 ? 25.578 27.641 8.469 1 96.19 206 THR A C 1
ATOM 1587 O O . THR A 1 206 ? 26.203 28.109 9.43 1 96.19 206 THR A O 1
ATOM 1590 N N . ALA A 1 207 ? 24.297 27.469 8.508 1 96.69 207 ALA A N 1
ATOM 1591 C CA . ALA A 1 207 ? 23.422 27.688 9.664 1 96.69 207 ALA A CA 1
ATOM 1592 C C . ALA A 1 207 ? 22.266 26.688 9.672 1 96.69 207 ALA A C 1
ATOM 1594 O O . ALA A 1 207 ? 21.969 26.062 8.648 1 96.69 207 ALA A O 1
ATOM 1595 N N . PRO A 1 208 ? 21.672 26.484 10.836 1 97.25 208 PRO A N 1
ATOM 1596 C CA . PRO A 1 208 ? 20.484 25.641 10.852 1 97.25 208 PRO A CA 1
ATOM 1597 C C . PRO A 1 208 ? 19.391 26.125 9.891 1 97.25 208 PRO A C 1
ATOM 1599 O O . PRO A 1 208 ? 19.25 27.328 9.688 1 97.25 208 PRO A O 1
ATOM 1602 N N . ILE A 1 209 ? 18.641 25.234 9.359 1 96.88 209 ILE A N 1
ATOM 1603 C CA . ILE A 1 209 ? 17.594 25.625 8.422 1 96.88 209 ILE A CA 1
ATOM 1604 C C . ILE A 1 209 ? 16.234 25.578 9.117 1 96.88 209 ILE A C 1
ATOM 1606 O O . ILE A 1 209 ? 16.062 24.859 10.102 1 96.88 209 ILE A O 1
ATOM 1610 N N . SER A 1 210 ? 15.336 26.422 8.68 1 96.62 210 SER A N 1
ATOM 1611 C CA . SER A 1 210 ? 13.953 26.469 9.133 1 96.62 210 SER A CA 1
ATOM 1612 C C . SER A 1 210 ? 12.992 26.062 8.031 1 96.62 210 SER A C 1
ATOM 1614 O O . SER A 1 210 ? 13.367 26.016 6.855 1 96.62 210 SER A O 1
ATOM 1616 N N . GLY A 1 211 ? 11.781 25.688 8.492 1 95.88 211 GLY A N 1
ATOM 1617 C CA . GLY A 1 211 ? 10.766 25.266 7.547 1 95.88 211 GLY A CA 1
ATOM 1618 C C . GLY A 1 211 ? 9.531 24.672 8.211 1 95.88 211 GLY A C 1
ATOM 1619 O O . GLY A 1 211 ? 9.156 25.094 9.305 1 95.88 211 GLY A O 1
ATOM 1620 N N . ASP A 1 212 ? 8.891 23.766 7.438 1 95 212 ASP A N 1
ATOM 1621 C CA . ASP A 1 212 ? 7.582 23.266 7.859 1 95 212 ASP A CA 1
ATOM 1622 C C . ASP A 1 212 ? 7.582 21.75 7.961 1 95 212 ASP A C 1
ATOM 1624 O O . ASP A 1 212 ? 6.594 21.141 8.391 1 95 212 ASP A O 1
ATOM 1628 N N . ASN A 1 213 ? 8.633 21.125 7.59 1 95.12 213 ASN A N 1
ATOM 1629 C CA . ASN A 1 213 ? 8.82 19.688 7.668 1 95.12 213 ASN A CA 1
ATOM 1630 C C . ASN A 1 213 ? 9.711 19.297 8.844 1 95.12 213 ASN A C 1
ATOM 1632 O O . ASN A 1 213 ? 10.938 19.297 8.727 1 95.12 213 ASN A O 1
ATOM 1636 N N . ALA A 1 214 ? 9.156 18.875 9.852 1 95.19 214 ALA A N 1
ATOM 1637 C CA . ALA A 1 214 ? 9.852 18.719 11.117 1 95.19 214 ALA A CA 1
ATOM 1638 C C . ALA A 1 214 ? 10.891 17.594 11.031 1 95.19 214 ALA A C 1
ATOM 1640 O O . ALA A 1 214 ? 11.984 17.719 11.602 1 95.19 214 ALA A O 1
ATOM 1641 N N . VAL A 1 215 ? 10.594 16.516 10.359 1 95.69 215 VAL A N 1
ATOM 1642 C CA . VAL A 1 215 ? 11.531 15.398 10.281 1 95.69 215 VAL A CA 1
ATOM 1643 C C . VAL A 1 215 ? 12.766 15.812 9.484 1 95.69 215 VAL A C 1
ATOM 1645 O O . VAL A 1 215 ? 13.891 15.547 9.898 1 95.69 215 VAL A O 1
ATOM 1648 N N . MET A 1 216 ? 12.523 16.422 8.398 1 97 216 MET A N 1
ATOM 1649 C CA . MET A 1 216 ? 13.625 16.938 7.586 1 97 216 MET A CA 1
ATOM 1650 C C . MET A 1 216 ? 14.477 17.906 8.383 1 97 216 MET A C 1
ATOM 1652 O O . MET A 1 216 ? 15.711 17.797 8.391 1 97 216 MET A O 1
ATOM 1656 N N . LEU A 1 217 ? 13.867 18.828 9.062 1 97.94 217 LEU A N 1
ATOM 1657 C CA . LEU A 1 217 ? 14.578 19.844 9.828 1 97.94 217 LEU A CA 1
ATOM 1658 C C . LEU A 1 217 ? 15.391 19.203 10.945 1 97.94 217 LEU A C 1
ATOM 1660 O O . LEU A 1 217 ? 16.547 19.562 11.148 1 97.94 217 LEU A O 1
ATOM 1664 N N . THR A 1 218 ? 14.789 18.266 11.617 1 98.12 218 THR A N 1
ATOM 1665 C CA . THR A 1 218 ? 15.469 17.609 12.719 1 98.12 218 THR A CA 1
ATOM 1666 C C . THR A 1 218 ? 16.703 16.859 12.219 1 98.12 218 THR A C 1
ATOM 1668 O O . THR A 1 218 ? 17.781 16.969 12.805 1 98.12 218 THR A O 1
ATOM 1671 N N . ARG A 1 219 ? 16.578 16.156 11.141 1 98.5 219 ARG A N 1
ATOM 1672 C CA . ARG A 1 219 ? 17.672 15.352 10.617 1 98.5 219 ARG A CA 1
ATOM 1673 C C . ARG A 1 219 ? 18.797 16.234 10.086 1 98.5 219 ARG A C 1
ATOM 1675 O O . ARG A 1 219 ? 19.953 16.062 10.453 1 98.5 219 ARG A O 1
ATOM 1682 N N . VAL A 1 220 ? 18.453 17.219 9.32 1 98.81 220 VAL A N 1
ATOM 1683 C CA . VAL A 1 220 ? 19.453 18.078 8.68 1 98.81 220 VAL A CA 1
ATOM 1684 C C . VAL A 1 220 ? 20.141 18.922 9.742 1 98.81 220 VAL A C 1
ATOM 1686 O O . VAL A 1 220 ? 21.375 19.047 9.742 1 98.81 220 VAL A O 1
ATOM 1689 N N . ASN A 1 221 ? 19.391 19.5 10.633 1 98.75 221 ASN A N 1
ATOM 1690 C CA . ASN A 1 221 ? 19.969 20.359 11.656 1 98.75 221 ASN A CA 1
ATOM 1691 C C . ASN A 1 221 ? 20.828 19.562 12.633 1 98.75 221 ASN A C 1
ATOM 1693 O O . ASN A 1 221 ? 21.828 20.094 13.148 1 98.75 221 ASN A O 1
ATOM 1697 N N . ALA A 1 222 ? 20.484 18.344 12.875 1 98.75 222 ALA A N 1
ATOM 1698 C CA . ALA A 1 222 ? 21.312 17.484 13.719 1 98.75 222 ALA A CA 1
ATOM 1699 C C . ALA A 1 222 ? 22.656 17.203 13.047 1 98.75 222 ALA A C 1
ATOM 1701 O O . ALA A 1 222 ? 23.688 17.172 13.719 1 98.75 222 ALA A O 1
ATOM 1702 N N . CYS A 1 223 ? 22.656 17.016 11.742 1 98.5 223 CYS A N 1
ATOM 1703 C CA . CYS A 1 223 ? 23.906 16.859 11.008 1 98.5 223 CYS A CA 1
ATOM 1704 C C . CYS A 1 223 ? 24.781 18.125 11.141 1 98.5 223 CYS A C 1
ATOM 1706 O O . CYS A 1 223 ? 25.953 18.031 11.484 1 98.5 223 CYS A O 1
ATOM 1708 N N . HIS A 1 224 ? 24.109 19.203 10.867 1 98.06 224 HIS A N 1
ATOM 1709 C CA . HIS A 1 224 ? 24.844 20.469 10.938 1 98.06 224 HIS A CA 1
ATOM 1710 C C . HIS A 1 224 ? 25.469 20.656 12.312 1 98.06 224 HIS A C 1
ATOM 1712 O O . HIS A 1 224 ? 26.656 21 12.414 1 98.06 224 HIS A O 1
ATOM 1718 N N . LYS A 1 225 ? 24.688 20.469 13.312 1 98 225 LYS A N 1
ATOM 1719 C CA . LYS A 1 225 ? 25.141 20.656 14.688 1 98 225 LYS A CA 1
ATOM 1720 C C . LYS A 1 225 ? 26.312 19.719 15.008 1 98 225 LYS A C 1
ATOM 1722 O O . LYS A 1 225 ? 27.312 20.156 15.578 1 98 225 LYS A O 1
ATOM 1727 N N . THR A 1 226 ? 26.188 18.453 14.641 1 98.31 226 THR A N 1
ATOM 1728 C CA . THR A 1 226 ? 27.203 17.469 14.945 1 98.31 226 THR A CA 1
ATOM 1729 C C . THR A 1 226 ? 28.5 17.766 14.203 1 98.31 226 THR A C 1
ATOM 1731 O O . THR A 1 226 ? 29.594 17.734 14.789 1 98.31 226 THR A O 1
ATOM 1734 N N . LEU A 1 227 ? 28.422 18.125 12.961 1 97.56 227 LEU A N 1
ATOM 1735 C CA . LEU A 1 227 ? 29.594 18.375 12.125 1 97.56 227 LEU A CA 1
ATOM 1736 C C . LEU A 1 227 ? 30.344 19.625 12.594 1 97.56 227 LEU A C 1
ATOM 1738 O O . LEU A 1 227 ? 31.578 19.594 12.703 1 97.56 227 LEU A O 1
ATOM 1742 N N . THR A 1 228 ? 29.656 20.641 12.914 1 95.19 228 THR A N 1
ATOM 1743 C CA . THR A 1 228 ? 30.281 21.891 13.297 1 95.19 228 THR A CA 1
ATOM 1744 C C . THR A 1 228 ? 30.859 21.812 14.703 1 95.19 228 THR A C 1
ATOM 1746 O O . THR A 1 228 ? 31.859 22.453 15.008 1 95.19 228 THR A O 1
ATOM 1749 N N . ALA A 1 229 ? 30.203 21.062 15.539 1 95.19 229 ALA A N 1
ATOM 1750 C CA . ALA A 1 229 ? 30.672 20.906 16.906 1 95.19 229 ALA A CA 1
ATOM 1751 C C . ALA A 1 229 ? 31.984 20.141 16.953 1 95.19 229 ALA A C 1
ATOM 1753 O O . ALA A 1 229 ? 32.844 20.391 17.828 1 95.19 229 ALA A O 1
ATOM 1754 N N . HIS A 1 230 ? 32.156 19.234 16.172 1 91.88 230 HIS A N 1
ATOM 1755 C CA . HIS A 1 230 ? 33.344 18.375 16.188 1 91.88 230 HIS A CA 1
ATOM 1756 C C . HIS A 1 230 ? 34.531 19.062 15.516 1 91.88 230 HIS A C 1
ATOM 1758 O O . HIS A 1 230 ? 35.656 18.922 15.969 1 91.88 230 HIS A O 1
ATOM 1764 N N . ASP A 1 231 ? 34.281 19.641 14.359 1 88.75 231 ASP A N 1
ATOM 1765 C CA . ASP A 1 231 ? 35.312 20.312 13.594 1 88.75 231 ASP A CA 1
ATOM 1766 C C . ASP A 1 231 ? 34.75 21.531 12.867 1 88.75 231 ASP A C 1
ATOM 1768 O O . ASP A 1 231 ? 34.094 21.406 11.836 1 88.75 231 ASP A O 1
ATOM 1772 N N . PRO A 1 232 ? 35.094 22.672 13.258 1 86.25 232 PRO A N 1
ATOM 1773 C CA . PRO A 1 232 ? 34.562 23.891 12.664 1 86.25 232 PRO A CA 1
ATOM 1774 C C . PRO A 1 232 ? 34.969 24.078 11.211 1 86.25 232 PRO A C 1
ATOM 1776 O O . PRO A 1 232 ? 34.406 24.906 10.492 1 86.25 232 PRO A O 1
ATOM 1779 N N . SER A 1 233 ? 35.969 23.344 10.812 1 89.75 233 SER A N 1
ATOM 1780 C CA . SER A 1 233 ? 36.438 23.5 9.445 1 89.75 233 SER A CA 1
ATOM 1781 C C . SER A 1 233 ? 35.625 22.688 8.461 1 89.75 233 SER A C 1
ATOM 1783 O O . SER A 1 233 ? 35.812 22.797 7.246 1 89.75 233 SER A O 1
ATOM 1785 N N . THR A 1 234 ? 34.719 21.922 9.023 1 93.88 234 THR A N 1
ATOM 1786 C CA . THR A 1 234 ? 33.875 21.109 8.148 1 93.88 234 THR A CA 1
ATOM 1787 C C . THR A 1 234 ? 33 22 7.27 1 93.88 234 THR A C 1
ATOM 1789 O O . THR A 1 234 ? 32.562 23.062 7.695 1 93.88 234 THR A O 1
ATOM 1792 N N . GLN A 1 235 ? 32.781 21.547 6.066 1 97.25 235 GLN A N 1
ATOM 1793 C CA . GLN A 1 235 ? 31.844 22.172 5.145 1 97.25 235 GLN A CA 1
ATOM 1794 C C . GLN A 1 235 ? 30.719 21.234 4.77 1 97.25 235 GLN A C 1
ATOM 1796 O O . GLN A 1 235 ? 30.922 20.016 4.645 1 97.25 235 GLN A O 1
ATOM 1801 N N . CYS A 1 236 ? 29.578 21.859 4.688 1 98.31 236 CYS A N 1
ATOM 1802 C CA . CYS A 1 236 ? 28.406 21.062 4.371 1 98.31 236 CYS A CA 1
ATOM 1803 C C . CYS A 1 236 ? 27.469 21.797 3.424 1 98.31 236 CYS A C 1
ATOM 1805 O O . CYS A 1 236 ? 27.25 23 3.582 1 98.31 236 CYS A O 1
ATOM 1807 N N . TRP A 1 237 ? 26.984 21.109 2.4 1 98.81 237 TRP A N 1
ATOM 1808 C CA . TRP A 1 237 ? 26 21.641 1.449 1 98.81 237 TRP A CA 1
ATOM 1809 C C . TRP A 1 237 ? 24.734 20.781 1.438 1 98.81 237 TRP A C 1
ATOM 1811 O O . TRP A 1 237 ? 24.797 19.562 1.603 1 98.81 237 TRP A O 1
ATOM 1821 N N . LEU A 1 238 ? 23.625 21.453 1.252 1 98.88 238 LEU A N 1
ATOM 1822 C CA . LEU A 1 238 ? 22.312 20.812 1.277 1 98.88 238 LEU A CA 1
ATOM 1823 C C . LEU A 1 238 ? 21.641 20.875 -0.095 1 98.88 238 LEU A C 1
ATOM 1825 O O . LEU A 1 238 ? 21.672 21.906 -0.755 1 98.88 238 LEU A O 1
ATOM 1829 N N . TYR A 1 239 ? 21.188 19.734 -0.561 1 98.94 239 TYR A N 1
ATOM 1830 C CA . TYR A 1 239 ? 20.328 19.688 -1.747 1 98.94 239 TYR A CA 1
ATOM 1831 C C . TYR A 1 239 ? 18.953 19.141 -1.405 1 98.94 239 TYR A C 1
ATOM 1833 O O . TYR A 1 239 ? 18.812 18 -0.983 1 98.94 239 TYR A O 1
ATOM 1841 N N . GLN A 1 240 ? 17.938 20.016 -1.512 1 98.62 240 GLN A N 1
ATOM 1842 C CA . GLN A 1 240 ? 16.547 19.625 -1.304 1 98.62 240 GLN A CA 1
ATOM 1843 C C . GLN A 1 240 ? 15.875 19.25 -2.625 1 98.62 240 GLN A C 1
ATOM 1845 O O . GLN A 1 240 ? 16.031 19.938 -3.627 1 98.62 240 GLN A O 1
ATOM 1850 N N . THR A 1 241 ? 15.133 18.109 -2.621 1 97.75 241 THR A N 1
ATOM 1851 C CA . THR A 1 241 ? 14.562 17.641 -3.887 1 97.75 241 THR A CA 1
ATOM 1852 C C . THR A 1 241 ? 13.406 16.688 -3.645 1 97.75 241 THR A C 1
ATOM 1854 O O . THR A 1 241 ? 13.055 16.406 -2.496 1 97.75 241 THR A O 1
ATOM 1857 N N . GLU A 1 242 ? 12.773 16.219 -4.758 1 94.75 242 GLU A N 1
ATOM 1858 C CA . GLU A 1 242 ? 11.703 15.227 -4.688 1 94.75 242 GLU A CA 1
ATOM 1859 C C . GLU A 1 242 ? 12.227 13.875 -4.203 1 94.75 242 GLU A C 1
ATOM 1861 O O . GLU A 1 242 ? 13.359 13.5 -4.504 1 94.75 242 GLU A O 1
ATOM 1866 N N . HIS A 1 243 ? 11.391 13.211 -3.574 1 94.69 243 HIS A N 1
ATOM 1867 C CA . HIS A 1 243 ? 11.789 12.023 -2.822 1 94.69 243 HIS A CA 1
ATOM 1868 C C . HIS A 1 243 ? 11.734 10.773 -3.691 1 94.69 243 HIS A C 1
ATOM 1870 O O . HIS A 1 243 ? 10.82 9.953 -3.545 1 94.69 243 HIS A O 1
ATOM 1876 N N . ASP A 1 244 ? 12.695 10.547 -4.535 1 95.69 244 ASP A N 1
ATOM 1877 C CA . ASP A 1 244 ? 12.828 9.32 -5.32 1 95.69 244 ASP A CA 1
ATOM 1878 C C . ASP A 1 244 ? 14.273 9.133 -5.793 1 95.69 244 ASP A C 1
ATOM 1880 O O . ASP A 1 244 ? 15.117 10 -5.574 1 95.69 244 ASP A O 1
ATOM 1884 N N . GLU A 1 245 ? 14.594 8.047 -6.383 1 97.5 245 GLU A N 1
ATOM 1885 C CA . GLU A 1 245 ? 15.945 7.668 -6.77 1 97.5 245 GLU A CA 1
ATOM 1886 C C . GLU A 1 245 ? 16.484 8.594 -7.855 1 97.5 245 GLU A C 1
ATOM 1888 O O . GLU A 1 245 ? 17.656 9 -7.809 1 97.5 245 GLU A O 1
ATOM 1893 N N . ASP A 1 246 ? 15.656 8.938 -8.867 1 98 246 ASP A N 1
ATOM 1894 C CA . ASP A 1 246 ? 16.109 9.805 -9.953 1 98 246 ASP A CA 1
ATOM 1895 C C . ASP A 1 246 ? 16.547 11.164 -9.43 1 98 246 ASP A C 1
ATOM 1897 O O . ASP A 1 246 ? 17.594 11.688 -9.836 1 98 246 ASP A O 1
ATOM 1901 N N . HIS A 1 247 ? 15.797 11.633 -8.578 1 98.25 247 HIS A N 1
ATOM 1902 C CA . HIS A 1 247 ? 16.141 12.93 -7.996 1 98.25 247 HIS A CA 1
ATOM 1903 C C . HIS A 1 247 ? 17.328 12.812 -7.047 1 98.25 247 HIS A C 1
ATOM 1905 O O . HIS A 1 247 ? 18.094 13.766 -6.879 1 98.25 247 HIS A O 1
ATOM 1911 N N . GLY A 1 248 ? 17.469 11.656 -6.402 1 98.62 248 GLY A N 1
ATOM 1912 C CA . GLY A 1 248 ? 18.688 11.398 -5.656 1 98.62 248 GLY A CA 1
ATOM 1913 C C . GLY A 1 248 ? 19.938 11.461 -6.516 1 98.62 248 GLY A C 1
ATOM 1914 O O . GLY A 1 248 ? 20.953 12.031 -6.109 1 98.62 248 GLY A O 1
ATOM 1915 N N . ALA A 1 249 ? 19.844 10.922 -7.676 1 98.81 249 ALA A N 1
ATOM 1916 C CA . ALA A 1 249 ? 20.953 10.945 -8.617 1 98.81 249 ALA A CA 1
ATOM 1917 C C . ALA A 1 249 ? 21.266 12.367 -9.07 1 98.81 249 ALA A C 1
ATOM 1919 O O . ALA A 1 249 ? 22.422 12.766 -9.141 1 98.81 249 ALA A O 1
ATOM 1920 N N . LEU A 1 250 ? 20.188 13.078 -9.375 1 98.81 250 LEU A N 1
ATOM 1921 C CA . LEU A 1 250 ? 20.344 14.461 -9.812 1 98.81 250 LEU A CA 1
ATOM 1922 C C . LEU A 1 250 ? 21 15.305 -8.727 1 98.81 250 LEU A C 1
ATOM 1924 O O . LEU A 1 250 ? 21.844 16.156 -9.016 1 98.81 250 LEU A O 1
ATOM 1928 N N . ALA A 1 251 ? 20.578 15.086 -7.531 1 98.94 251 ALA A N 1
ATOM 1929 C CA . ALA A 1 251 ? 21.156 15.82 -6.406 1 98.94 251 ALA A CA 1
ATOM 1930 C C . ALA A 1 251 ? 22.625 15.5 -6.223 1 98.94 251 ALA A C 1
ATOM 1932 O O . ALA A 1 251 ? 23.438 16.391 -5.992 1 98.94 251 ALA A O 1
ATOM 1933 N N . ALA A 1 252 ? 22.953 14.227 -6.266 1 98.94 252 ALA A N 1
ATOM 1934 C CA . ALA A 1 252 ? 24.359 13.805 -6.172 1 98.94 252 ALA A CA 1
ATOM 1935 C C . ALA A 1 252 ? 25.203 14.461 -7.262 1 98.94 252 ALA A C 1
ATOM 1937 O O . ALA A 1 252 ? 26.297 14.961 -6.992 1 98.94 252 ALA A O 1
ATOM 1938 N N . GLU A 1 253 ? 24.672 14.453 -8.43 1 98.88 253 GLU A N 1
ATOM 1939 C CA . GLU A 1 253 ? 25.344 15.102 -9.555 1 98.88 253 GLU A CA 1
ATOM 1940 C C . GLU A 1 253 ? 25.609 16.578 -9.273 1 98.88 253 GLU A C 1
ATOM 1942 O O . GLU A 1 253 ? 26.734 17.047 -9.422 1 98.88 253 GLU A O 1
ATOM 1947 N N . ALA A 1 254 ? 24.594 17.25 -8.891 1 98.88 254 ALA A N 1
ATOM 1948 C CA . ALA A 1 254 ? 24.703 18.688 -8.633 1 98.88 254 ALA A CA 1
ATOM 1949 C C . ALA A 1 254 ? 25.719 18.969 -7.539 1 98.88 254 ALA A C 1
ATOM 1951 O O . ALA A 1 254 ? 26.562 19.875 -7.688 1 98.88 254 ALA A O 1
ATOM 1952 N N . LEU A 1 255 ? 25.672 18.25 -6.492 1 98.88 255 LEU A N 1
ATOM 1953 C CA . LEU A 1 255 ? 26.562 18.438 -5.348 1 98.88 255 LEU A CA 1
ATOM 1954 C C . LEU A 1 255 ? 28.016 18.172 -5.73 1 98.88 255 LEU A C 1
ATOM 1956 O O . LEU A 1 255 ? 28.891 19 -5.477 1 98.88 255 LEU A O 1
ATOM 1960 N N . LEU A 1 256 ? 28.266 17.062 -6.352 1 98.81 256 LEU A N 1
ATOM 1961 C CA . LEU A 1 256 ? 29.641 16.609 -6.598 1 98.81 256 LEU A CA 1
ATOM 1962 C C . LEU A 1 256 ? 30.266 17.391 -7.746 1 98.81 256 LEU A C 1
ATOM 1964 O O . LEU A 1 256 ? 31.484 17.562 -7.781 1 98.81 256 LEU A O 1
ATOM 1968 N N . GLN A 1 257 ? 29.5 17.828 -8.656 1 98.62 257 GLN A N 1
ATOM 1969 C CA . GLN A 1 257 ? 30.047 18.656 -9.734 1 98.62 257 GLN A CA 1
AT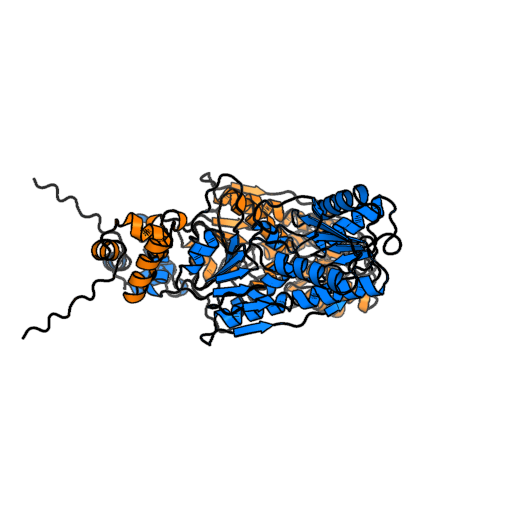OM 1970 C C . GLN A 1 257 ? 30.406 20.047 -9.234 1 98.62 257 GLN A C 1
ATOM 1972 O O . GLN A 1 257 ? 31.453 20.594 -9.594 1 98.62 257 GLN A O 1
ATOM 1977 N N . LYS A 1 258 ? 29.516 20.625 -8.445 1 98.62 258 LYS A N 1
ATOM 1978 C CA . LYS A 1 258 ? 29.75 21.969 -7.953 1 98.62 258 LYS A CA 1
ATOM 1979 C C . LYS A 1 258 ? 30.828 21.984 -6.867 1 98.62 258 LYS A C 1
ATOM 1981 O O . LYS A 1 258 ? 31.594 22.938 -6.758 1 98.62 258 LYS A O 1
ATOM 1986 N N . TYR A 1 259 ? 30.859 20.969 -6.074 1 98.5 259 TYR A N 1
ATOM 1987 C CA . TYR A 1 259 ? 31.781 20.875 -4.957 1 98.5 259 TYR A CA 1
ATOM 1988 C C . TYR A 1 259 ? 32.531 19.547 -4.98 1 98.5 259 TYR A C 1
ATOM 1990 O O . TYR A 1 259 ? 32.281 18.656 -4.16 1 98.5 259 TYR A O 1
ATOM 1998 N N . PRO A 1 260 ? 33.562 19.484 -5.754 1 98.06 260 PRO A N 1
ATOM 1999 C CA . PRO A 1 260 ? 34.281 18.219 -5.93 1 98.06 260 PRO A CA 1
ATOM 2000 C C . PRO A 1 260 ? 35.031 17.781 -4.668 1 98.06 260 PRO A C 1
ATOM 2002 O O . PRO A 1 260 ? 35.5 16.656 -4.582 1 98.06 260 PRO A O 1
ATOM 2005 N N . GLN A 1 261 ? 35.125 18.641 -3.721 1 98.06 261 GLN A N 1
ATOM 2006 C CA . GLN A 1 261 ? 35.812 18.312 -2.48 1 98.06 261 GLN A CA 1
ATOM 2007 C C . GLN A 1 261 ? 34.938 17.484 -1.553 1 98.06 261 GLN A C 1
ATOM 2009 O O . GLN A 1 261 ? 35.438 16.953 -0.547 1 98.06 261 GLN A O 1
ATOM 2014 N N . ILE A 1 262 ? 33.656 17.297 -1.914 1 98.81 262 ILE A N 1
ATOM 2015 C CA . ILE A 1 262 ? 32.781 16.469 -1.097 1 98.81 262 ILE A CA 1
ATOM 2016 C C . ILE A 1 262 ? 33.281 15.016 -1.129 1 98.81 262 ILE A C 1
ATOM 2018 O O . ILE A 1 262 ? 33.5 14.453 -2.203 1 98.81 262 ILE A O 1
ATOM 2022 N N . THR A 1 263 ? 33.375 14.5 0.052 1 98.81 263 THR A N 1
ATOM 2023 C CA . THR A 1 263 ? 33.844 13.117 0.124 1 98.81 263 THR A CA 1
ATOM 2024 C C . THR A 1 263 ? 32.812 12.234 0.808 1 98.81 263 THR A C 1
ATOM 2026 O O . THR A 1 263 ? 33 11.023 0.94 1 98.81 263 THR A O 1
ATOM 2029 N N . ALA A 1 264 ? 31.656 12.773 1.273 1 98.88 264 ALA A N 1
ATOM 2030 C CA . ALA A 1 264 ? 30.594 11.984 1.886 1 98.88 264 ALA A CA 1
ATOM 2031 C C . ALA A 1 264 ? 29.219 12.594 1.583 1 98.88 264 ALA A C 1
ATOM 2033 O O . ALA A 1 264 ? 29.031 13.805 1.723 1 98.88 264 ALA A O 1
ATOM 2034 N N . LEU A 1 265 ? 28.328 11.773 1.129 1 98.94 265 LEU A N 1
ATOM 2035 C CA . LEU A 1 265 ? 26.922 12.148 0.944 1 98.94 265 LEU A CA 1
ATOM 2036 C C . LEU A 1 265 ? 26.047 11.516 2.02 1 98.94 265 LEU A C 1
ATOM 2038 O O . LEU A 1 265 ? 26.047 10.289 2.18 1 98.94 265 LEU A O 1
ATOM 2042 N N . ILE A 1 266 ? 25.391 12.336 2.75 1 98.94 266 ILE A N 1
ATOM 2043 C CA . ILE A 1 266 ? 24.391 11.906 3.725 1 98.94 266 ILE A CA 1
ATOM 2044 C C . ILE A 1 266 ? 23 12.023 3.121 1 98.94 266 ILE A C 1
ATOM 2046 O O . ILE A 1 266 ? 22.5 13.133 2.902 1 98.94 266 ILE A O 1
ATOM 2050 N N . CYS A 1 267 ? 22.406 10.891 2.842 1 98.88 267 CYS A N 1
ATOM 2051 C CA . CYS A 1 267 ? 21.078 10.883 2.225 1 98.88 267 CYS A CA 1
ATOM 2052 C C . CYS A 1 267 ? 20 10.602 3.26 1 98.88 267 CYS A C 1
ATOM 2054 O O . CYS A 1 267 ? 20.109 9.656 4.043 1 98.88 267 CYS A O 1
ATOM 2056 N N . LEU A 1 268 ? 18.938 11.352 3.244 1 98.62 268 LEU A N 1
ATOM 2057 C CA . LEU A 1 268 ? 17.906 11.227 4.262 1 98.62 268 LEU A CA 1
ATOM 2058 C C . LEU A 1 268 ? 17 10.039 3.965 1 98.62 268 LEU A C 1
ATOM 2060 O O . LEU A 1 268 ? 16.016 9.805 4.684 1 98.62 268 LEU A O 1
ATOM 2064 N N . SER A 1 269 ? 17.266 9.266 2.945 1 97.5 269 SER A N 1
ATOM 2065 C CA . SER A 1 269 ? 16.547 8.031 2.635 1 97.5 269 SER A CA 1
ATOM 2066 C C . SER A 1 269 ? 17.406 7.09 1.795 1 97.5 269 SER A C 1
ATOM 2068 O O . SER A 1 269 ? 18.297 7.535 1.065 1 97.5 269 SER A O 1
ATOM 2070 N N . ASP A 1 270 ? 17.094 5.836 1.876 1 98.12 270 ASP A N 1
ATOM 2071 C CA . ASP A 1 270 ? 17.797 4.855 1.042 1 98.12 270 ASP A CA 1
ATOM 2072 C C . ASP A 1 270 ? 17.469 5.07 -0.435 1 98.12 270 ASP A C 1
ATOM 2074 O O . ASP A 1 270 ? 18.25 4.699 -1.308 1 98.12 270 ASP A O 1
ATOM 2078 N N . ARG A 1 271 ? 16.344 5.707 -0.737 1 97.5 271 ARG A N 1
ATOM 2079 C CA . ARG A 1 271 ? 16.016 6.004 -2.129 1 97.5 271 ARG A CA 1
ATOM 2080 C C . ARG A 1 271 ? 16.969 7.051 -2.703 1 97.5 271 ARG A C 1
ATOM 2082 O O . ARG A 1 271 ? 17.469 6.895 -3.816 1 97.5 271 ARG A O 1
ATOM 2089 N N . PHE A 1 272 ? 17.188 8.109 -1.917 1 98.56 272 PHE A N 1
ATOM 2090 C CA . PHE A 1 272 ? 18.172 9.094 -2.322 1 98.56 272 PHE A CA 1
ATOM 2091 C C . PHE A 1 272 ? 19.547 8.453 -2.463 1 98.56 272 PHE A C 1
ATOM 2093 O O . PHE A 1 272 ? 20.266 8.719 -3.432 1 98.56 272 PHE A O 1
ATOM 2100 N N . ALA A 1 273 ? 19.891 7.602 -1.487 1 98.81 273 ALA A N 1
ATOM 2101 C CA . ALA A 1 273 ? 21.203 6.949 -1.487 1 98.81 273 ALA A CA 1
ATOM 2102 C C . ALA A 1 273 ? 21.375 6.066 -2.721 1 98.81 273 ALA A C 1
ATOM 2104 O O . ALA A 1 273 ? 22.438 6.059 -3.344 1 98.81 273 ALA A O 1
ATOM 2105 N N . ALA A 1 274 ? 20.328 5.332 -3.039 1 98.38 274 ALA A N 1
ATOM 2106 C CA . ALA A 1 274 ? 20.375 4.492 -4.23 1 98.38 274 ALA A CA 1
ATOM 2107 C C . ALA A 1 274 ? 20.609 5.328 -5.488 1 98.38 274 ALA A C 1
ATOM 2109 O O . ALA A 1 274 ? 21.375 4.934 -6.371 1 98.38 274 ALA A O 1
ATOM 2110 N N . GLY A 1 275 ? 19.906 6.473 -5.562 1 98.62 275 GLY A N 1
ATOM 2111 C CA . GLY A 1 275 ? 20.141 7.391 -6.664 1 98.62 275 GLY A CA 1
ATOM 2112 C C . GLY A 1 275 ? 21.562 7.91 -6.715 1 98.62 275 GLY A C 1
ATOM 2113 O O . GLY A 1 275 ? 22.156 7.98 -7.785 1 98.62 275 GLY A O 1
ATOM 2114 N N . ALA A 1 276 ? 22.062 8.25 -5.586 1 98.88 276 ALA A N 1
ATOM 2115 C CA . ALA A 1 276 ? 23.422 8.742 -5.488 1 98.88 276 ALA A CA 1
ATOM 2116 C C . ALA A 1 276 ? 24.438 7.672 -5.91 1 98.88 276 ALA A C 1
ATOM 2118 O O . ALA A 1 276 ? 25.391 7.961 -6.633 1 98.88 276 ALA A O 1
ATOM 2119 N N . VAL A 1 277 ? 24.219 6.445 -5.473 1 98.75 277 VAL A N 1
ATOM 2120 C CA . VAL A 1 277 ? 25.078 5.324 -5.852 1 98.75 277 VAL A CA 1
ATOM 2121 C C . VAL A 1 277 ? 25.047 5.145 -7.367 1 98.75 277 VAL A C 1
ATOM 2123 O O . VAL A 1 277 ? 26.094 4.961 -7.992 1 98.75 277 VAL A O 1
ATOM 2126 N N . ARG A 1 278 ? 23.859 5.176 -7.902 1 98.31 278 ARG A N 1
ATOM 2127 C CA . ARG A 1 278 ? 23.719 5.016 -9.344 1 98.31 278 ARG A CA 1
ATOM 2128 C C . ARG A 1 278 ? 24.531 6.07 -10.094 1 98.31 278 ARG A C 1
ATOM 2130 O O . ARG A 1 278 ? 25.25 5.754 -11.047 1 98.31 278 ARG A O 1
ATOM 2137 N N . TYR A 1 279 ? 24.375 7.348 -9.648 1 98.69 279 TYR A N 1
ATOM 2138 C CA . TYR A 1 279 ? 25.125 8.43 -10.281 1 98.69 279 TYR A CA 1
ATOM 2139 C C . TYR A 1 279 ? 26.625 8.164 -10.203 1 98.69 279 TYR A C 1
ATOM 2141 O O . TYR A 1 279 ? 27.328 8.266 -11.211 1 98.69 279 TYR A O 1
ATOM 2149 N N . CYS A 1 280 ? 27.141 7.828 -9.039 1 98.62 280 CYS A N 1
ATOM 2150 C CA . CYS A 1 280 ? 28.578 7.621 -8.836 1 98.62 280 CYS A CA 1
ATOM 2151 C C . CYS A 1 280 ? 29.078 6.457 -9.68 1 98.62 280 CYS A C 1
ATOM 2153 O O . CYS A 1 280 ? 30.125 6.559 -10.328 1 98.62 280 CYS A O 1
ATOM 2155 N N . THR A 1 281 ? 28.297 5.383 -9.664 1 97.88 281 THR A N 1
ATOM 2156 C CA . THR A 1 281 ? 28.688 4.199 -10.43 1 97.88 281 THR A CA 1
ATOM 2157 C C . THR A 1 281 ? 28.766 4.52 -11.922 1 97.88 281 THR A C 1
ATOM 2159 O O . THR A 1 281 ? 29.734 4.156 -12.594 1 97.88 281 THR A O 1
ATOM 2162 N N . GLN A 1 282 ? 27.828 5.211 -12.398 1 97.56 282 GLN A N 1
ATOM 2163 C CA . GLN A 1 282 ? 27.75 5.547 -13.82 1 97.56 282 GLN A CA 1
ATOM 2164 C C . GLN A 1 282 ? 28.859 6.508 -14.219 1 97.56 282 GLN A C 1
ATOM 2166 O O . GLN A 1 282 ? 29.234 6.586 -15.391 1 97.56 282 GLN A O 1
ATOM 2171 N N . ASN A 1 283 ? 29.422 7.211 -13.258 1 98.06 283 ASN A N 1
ATOM 2172 C CA . ASN A 1 283 ? 30.453 8.203 -13.539 1 98.06 283 ASN A CA 1
ATOM 2173 C C . ASN A 1 283 ? 31.812 7.766 -13 1 98.06 283 ASN A C 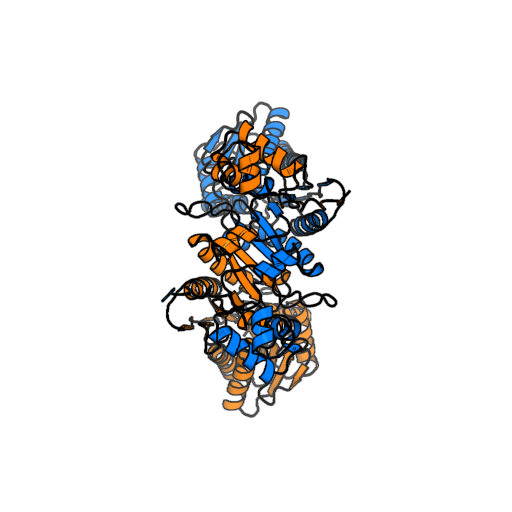1
ATOM 2175 O O . ASN A 1 283 ? 32.719 8.586 -12.859 1 98.06 283 ASN A O 1
ATOM 2179 N N . ASN A 1 284 ? 31.906 6.543 -12.625 1 97.81 284 ASN A N 1
ATOM 2180 C CA . ASN A 1 284 ? 33.156 5.902 -12.188 1 97.81 284 ASN A CA 1
ATOM 2181 C C . ASN A 1 284 ? 33.719 6.586 -10.953 1 97.81 284 ASN A C 1
ATOM 2183 O O . ASN A 1 284 ? 34.938 6.766 -10.852 1 97.81 284 ASN A O 1
ATOM 2187 N N . ILE A 1 285 ? 32.875 7.09 -10.141 1 98.31 285 ILE A N 1
ATOM 2188 C CA . ILE A 1 285 ? 33.281 7.609 -8.828 1 98.31 285 ILE A CA 1
ATOM 2189 C C . ILE A 1 285 ? 33.281 6.477 -7.805 1 98.31 285 ILE A C 1
ATOM 2191 O O . ILE A 1 285 ? 32.25 5.848 -7.562 1 98.31 285 ILE A O 1
ATOM 2195 N N . MET A 1 286 ? 34.344 6.211 -7.18 1 98.25 286 MET A N 1
ATOM 2196 C CA . MET A 1 286 ? 34.5 5.043 -6.316 1 98.25 286 MET A CA 1
ATOM 2197 C C . MET A 1 286 ? 33.781 5.254 -4.984 1 98.25 286 MET A C 1
ATOM 2199 O O . MET A 1 286 ? 33.969 6.273 -4.32 1 98.25 286 MET A O 1
ATOM 2203 N N . ILE A 1 287 ? 33.031 4.324 -4.582 1 98.5 287 ILE A N 1
ATOM 2204 C CA . ILE A 1 287 ? 32.312 4.281 -3.297 1 98.5 287 ILE A CA 1
ATOM 2205 C C . ILE A 1 287 ? 32.938 3.174 -2.43 1 98.5 287 ILE A C 1
ATOM 2207 O O . ILE A 1 287 ? 33 2.018 -2.85 1 98.5 287 ILE A O 1
ATOM 2211 N N . PRO A 1 288 ? 33.375 3.387 -1.307 1 97.81 288 PRO A N 1
ATOM 2212 C CA . PRO A 1 288 ? 33.312 4.652 -0.574 1 97.81 288 PRO A CA 1
ATOM 2213 C C . PRO A 1 288 ? 34.594 5.48 -0.709 1 97.81 288 PRO A C 1
ATOM 2215 O O . PRO A 1 288 ? 34.719 6.547 -0.1 1 97.81 288 PRO A O 1
ATOM 2218 N N . HIS A 1 289 ? 35.531 5.059 -1.44 1 97.56 289 HIS A N 1
ATOM 2219 C CA . HIS A 1 289 ? 36.875 5.578 -1.385 1 97.56 289 HIS A CA 1
ATOM 2220 C C . HIS A 1 289 ? 36.938 7.051 -1.787 1 97.56 289 HIS A C 1
ATOM 2222 O O . HIS A 1 289 ? 37.656 7.84 -1.187 1 97.56 289 HIS A O 1
ATOM 2228 N N . GLN A 1 290 ? 36.219 7.398 -2.789 1 98.31 290 GLN A N 1
ATOM 2229 C CA . GLN A 1 290 ? 36.156 8.789 -3.21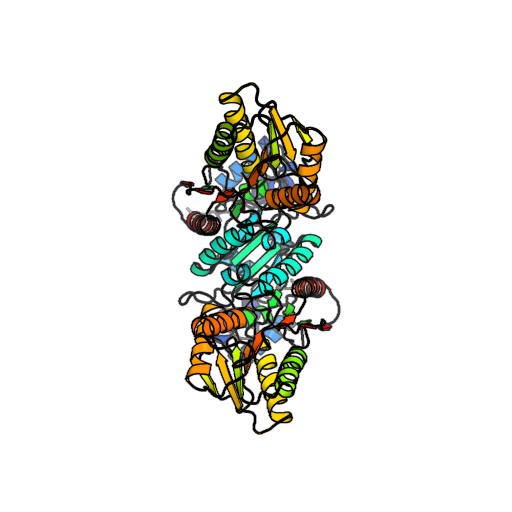1 1 98.31 290 GLN A CA 1
ATOM 2230 C C . GLN A 1 290 ? 35 9.516 -2.555 1 98.31 290 GLN A C 1
ATOM 2232 O O . GLN A 1 290 ? 35.125 10.656 -2.105 1 98.31 290 GLN A O 1
ATOM 2237 N N . VAL A 1 291 ? 33.875 8.828 -2.543 1 98.81 291 VAL A N 1
ATOM 2238 C CA . VAL A 1 291 ? 32.688 9.406 -1.922 1 98.81 291 VAL A CA 1
ATOM 2239 C C . VAL A 1 291 ? 31.938 8.328 -1.137 1 98.81 291 VAL A C 1
ATOM 2241 O O . VAL A 1 291 ? 31.469 7.34 -1.71 1 98.81 291 VAL A O 1
ATOM 2244 N N . ALA A 1 292 ? 31.812 8.516 0.164 1 98.88 292 ALA A N 1
ATOM 2245 C CA . ALA A 1 292 ? 30.969 7.656 0.99 1 98.88 292 ALA A CA 1
ATOM 2246 C C . ALA A 1 292 ? 29.5 8.062 0.872 1 98.88 292 ALA A C 1
ATOM 2248 O O . ALA A 1 292 ? 29.188 9.234 0.672 1 98.88 292 ALA A O 1
ATOM 2249 N N . ILE A 1 293 ? 28.594 7.102 0.969 1 98.94 293 ILE A N 1
ATOM 2250 C CA . ILE A 1 293 ? 27.172 7.363 0.856 1 98.94 293 ILE A CA 1
ATOM 2251 C C . ILE A 1 293 ? 26.422 6.645 1.979 1 98.94 293 ILE A C 1
ATOM 2253 O O . ILE A 1 293 ? 26.625 5.449 2.207 1 98.94 293 ILE A O 1
ATOM 2257 N N . THR A 1 294 ? 25.625 7.355 2.691 1 98.88 294 THR A N 1
ATOM 2258 C CA . THR A 1 294 ? 24.781 6.762 3.713 1 98.88 294 THR A CA 1
ATOM 2259 C C . THR A 1 294 ? 23.297 7.02 3.4 1 98.88 294 THR A C 1
ATOM 2261 O O . THR A 1 294 ? 22.969 8.016 2.75 1 98.88 294 THR A O 1
ATOM 2264 N N . GLY A 1 295 ? 22.5 6.082 3.805 1 98.62 295 GLY A N 1
ATOM 2265 C CA . GLY A 1 295 ? 21.062 6.211 3.621 1 98.62 295 GLY A CA 1
ATOM 2266 C C . GLY A 1 295 ? 20.281 6.191 4.926 1 98.62 295 GLY A C 1
ATOM 2267 O O . GLY A 1 295 ? 20.844 6.461 5.992 1 98.62 295 GLY A O 1
ATOM 2268 N N . PHE A 1 296 ? 19.016 5.969 4.84 1 98.44 296 PHE A N 1
ATOM 2269 C CA . PHE A 1 296 ? 18.094 5.945 5.973 1 98.44 296 PHE A CA 1
ATOM 2270 C C . PHE A 1 296 ? 16.906 5.027 5.688 1 98.44 296 PHE A C 1
ATOM 2272 O O . PHE A 1 296 ? 16.391 4.996 4.57 1 98.44 296 PHE A O 1
ATOM 2279 N N . ASP A 1 297 ? 16.469 4.211 6.707 1 96.94 297 ASP A N 1
ATOM 2280 C CA . ASP A 1 297 ? 15.25 3.41 6.742 1 96.94 297 ASP A CA 1
ATOM 2281 C C . ASP A 1 297 ? 15.562 1.93 6.523 1 96.94 297 ASP A C 1
ATOM 2283 O O . ASP A 1 297 ? 14.742 1.066 6.848 1 96.94 297 ASP A O 1
ATOM 2287 N N . ASN A 1 298 ? 16.703 1.601 5.875 1 97.56 298 ASN A N 1
ATOM 2288 C CA . ASN A 1 298 ? 17.094 0.224 5.602 1 97.56 298 ASN A CA 1
ATOM 2289 C C . ASN A 1 298 ? 16.078 -0.49 4.711 1 97.56 298 ASN A C 1
ATOM 2291 O O . ASN A 1 298 ? 15.633 -1.588 5.039 1 97.56 298 ASN A O 1
ATOM 2295 N N . THR A 1 299 ? 15.75 0.123 3.637 1 94.56 299 THR A N 1
ATOM 2296 C CA . THR A 1 299 ? 14.742 -0.427 2.736 1 94.56 299 THR A CA 1
ATOM 2297 C C . THR A 1 299 ? 15.391 -1.276 1.649 1 94.56 299 THR A C 1
ATOM 2299 O O . THR A 1 299 ? 14.719 -2.062 0.982 1 94.56 299 THR A O 1
ATOM 2302 N N . THR A 1 300 ? 16.641 -1.087 1.392 1 89.69 300 THR A N 1
ATOM 2303 C CA . THR A 1 300 ? 17.406 -1.887 0.449 1 89.69 300 THR A CA 1
ATOM 2304 C C . THR A 1 300 ? 18.797 -2.211 1.021 1 89.69 300 THR A C 1
ATOM 2306 O O . THR A 1 300 ? 19.5 -1.317 1.479 1 89.69 300 THR A O 1
ATOM 2309 N N . ALA A 1 301 ? 19.094 -3.432 0.909 1 84.75 301 ALA A N 1
ATOM 2310 C CA . ALA A 1 301 ? 20.375 -3.84 1.481 1 84.75 301 ALA A CA 1
ATOM 2311 C C . ALA A 1 301 ? 21.531 -3.447 0.571 1 84.75 301 ALA A C 1
ATOM 2313 O O . ALA A 1 301 ? 22.641 -3.213 1.041 1 84.75 301 ALA A O 1
ATOM 2314 N N . GLU A 1 302 ? 21.203 -3.418 -0.711 1 87 302 GLU A N 1
ATOM 2315 C CA . GLU A 1 302 ? 22.266 -3.131 -1.672 1 87 302 GLU A CA 1
ATOM 2316 C C . GLU A 1 302 ? 21.734 -2.34 -2.863 1 87 302 GLU A C 1
ATOM 2318 O O . GLU A 1 302 ? 20.531 -2.393 -3.166 1 87 302 GLU A O 1
ATOM 2323 N N . SER A 1 303 ? 22.578 -1.583 -3.385 1 87.38 303 SER A N 1
ATOM 2324 C CA . SER A 1 303 ? 22.344 -0.875 -4.641 1 87.38 303 SER A CA 1
ATOM 2325 C C . SER A 1 303 ? 23.531 -1.017 -5.582 1 87.38 303 SER A C 1
ATOM 2327 O O . SER A 1 303 ? 24.656 -0.637 -5.238 1 87.38 303 SER A O 1
ATOM 2329 N N . GLN A 1 304 ? 23.266 -1.598 -6.789 1 91.56 304 GLN A N 1
ATOM 2330 C CA . GLN A 1 304 ? 24.312 -1.8 -7.785 1 91.56 304 GLN A CA 1
ATOM 2331 C C . GLN A 1 304 ? 25.469 -2.631 -7.215 1 91.56 304 GLN A C 1
ATOM 2333 O O . GLN A 1 304 ? 26.625 -2.312 -7.434 1 91.56 304 GLN A O 1
ATOM 2338 N N . GLY A 1 305 ? 25.109 -3.49 -6.367 1 92.06 305 GLY A N 1
ATOM 2339 C CA . GLY A 1 305 ? 26.094 -4.418 -5.832 1 92.06 305 GLY A CA 1
ATOM 2340 C C . GLY A 1 305 ? 26.812 -3.885 -4.609 1 92.06 305 GLY A C 1
ATOM 2341 O O . GLY A 1 305 ? 27.688 -4.559 -4.047 1 92.06 305 GLY A O 1
ATOM 2342 N N . ILE A 1 306 ? 26.547 -2.699 -4.145 1 96.19 306 ILE A N 1
ATOM 2343 C CA . ILE A 1 306 ? 27.203 -2.082 -3.004 1 96.19 306 ILE A CA 1
ATOM 2344 C C . ILE A 1 306 ? 26.281 -2.107 -1.791 1 96.19 306 ILE A C 1
ATOM 2346 O O . ILE A 1 306 ? 25.172 -1.574 -1.84 1 96.19 306 ILE A O 1
ATOM 2350 N N . GLY A 1 307 ? 26.688 -2.768 -0.708 1 97.62 307 GLY A N 1
ATOM 2351 C CA . GLY A 1 307 ? 25.922 -2.717 0.528 1 97.62 307 GLY A CA 1
ATOM 2352 C C . GLY A 1 307 ? 25.766 -1.312 1.077 1 97.62 307 GLY A C 1
ATOM 2353 O O . GLY A 1 307 ? 26.75 -0.59 1.239 1 97.62 307 GLY A O 1
ATOM 2354 N N . LEU A 1 308 ? 24.594 -0.888 1.385 1 98.19 308 LEU A N 1
ATOM 2355 C CA . LEU A 1 308 ? 24.312 0.498 1.745 1 98.19 308 LEU A CA 1
ATOM 2356 C C . LEU A 1 308 ? 24.375 0.69 3.256 1 98.19 308 LEU A C 1
ATOM 2358 O O . LEU A 1 308 ? 23.609 0.073 3.998 1 98.19 308 LEU A O 1
ATOM 2362 N N . THR A 1 309 ? 25.281 1.473 3.766 1 98.69 309 THR A N 1
ATOM 2363 C CA . THR A 1 309 ? 25.281 1.939 5.148 1 98.69 309 THR A CA 1
ATOM 2364 C C . THR A 1 309 ? 24.062 2.812 5.422 1 98.69 309 THR A C 1
ATOM 2366 O O . THR A 1 309 ? 23.781 3.754 4.676 1 98.69 309 THR A O 1
ATOM 2369 N N . THR A 1 310 ? 23.328 2.471 6.43 1 98.69 310 THR A N 1
ATOM 2370 C CA . THR A 1 310 ? 22.031 3.135 6.586 1 98.69 310 THR A CA 1
ATOM 2371 C C . THR A 1 310 ? 21.578 3.105 8.039 1 98.69 310 THR A C 1
ATOM 2373 O O . THR A 1 310 ? 22.172 2.418 8.867 1 98.69 310 THR A O 1
ATOM 2376 N N . ILE A 1 311 ? 20.672 3.969 8.375 1 98.75 311 ILE A N 1
ATOM 2377 C CA . ILE A 1 311 ? 19.922 3.875 9.617 1 98.75 311 ILE A CA 1
ATOM 2378 C C . ILE A 1 311 ? 18.703 2.975 9.414 1 98.75 311 ILE A C 1
ATOM 2380 O O . ILE A 1 311 ? 17.984 3.111 8.422 1 98.75 311 ILE A O 1
ATOM 2384 N N . SER A 1 312 ? 18.516 2.043 10.312 1 98.38 312 SER A N 1
ATOM 2385 C CA . SER A 1 312 ? 17.344 1.169 10.281 1 98.38 312 SER A CA 1
ATOM 2386 C C . SER A 1 312 ? 16.344 1.563 11.352 1 98.38 312 SER A C 1
ATOM 2388 O O . SER A 1 312 ? 16.703 1.827 12.5 1 98.38 312 SER A O 1
ATOM 2390 N N . GLN A 1 313 ? 15.141 1.711 10.977 1 97.5 313 GLN A N 1
ATOM 2391 C CA . GLN A 1 313 ? 14.023 1.893 11.891 1 97.5 313 GLN A CA 1
ATOM 2392 C C . GLN A 1 313 ? 12.891 0.92 11.578 1 97.5 313 GLN A C 1
ATOM 2394 O O . GLN A 1 313 ? 12.781 0.42 10.461 1 97.5 313 GLN A O 1
ATOM 2399 N N . ASP A 1 314 ? 12.07 0.589 12.539 1 97.69 314 ASP A N 1
ATOM 2400 C CA . ASP A 1 314 ? 10.961 -0.351 12.391 1 97.69 314 ASP A CA 1
ATOM 2401 C C . ASP A 1 314 ? 9.672 0.377 12.031 1 97.69 314 ASP A C 1
ATOM 2403 O O . ASP A 1 314 ? 8.852 0.671 12.906 1 97.69 314 ASP A O 1
ATOM 2407 N N . ALA A 1 315 ? 9.477 0.57 10.742 1 97.56 315 ALA A N 1
ATOM 2408 C CA . ALA A 1 315 ? 8.328 1.328 10.25 1 97.56 315 ALA A CA 1
ATOM 2409 C C . ALA A 1 315 ? 7.016 0.612 10.57 1 97.56 315 ALA A C 1
ATOM 2411 O O . ALA A 1 315 ? 6.02 1.253 10.906 1 97.56 315 ALA A O 1
ATOM 2412 N N . MET A 1 316 ? 6.996 -0.733 10.438 1 97.69 316 MET A N 1
ATOM 2413 C CA . MET A 1 316 ? 5.789 -1.504 10.719 1 97.69 316 MET A CA 1
ATOM 2414 C C . MET A 1 316 ? 5.363 -1.337 12.18 1 97.69 316 MET A C 1
ATOM 2416 O O . MET A 1 316 ? 4.195 -1.075 12.461 1 97.69 316 MET A O 1
ATOM 2420 N N . LYS A 1 317 ? 6.301 -1.491 13.047 1 98.38 317 LYS A N 1
ATOM 2421 C CA . LYS A 1 317 ? 6.016 -1.315 14.469 1 98.38 317 LYS A CA 1
ATOM 2422 C C . LYS A 1 317 ? 5.543 0.105 14.758 1 98.38 317 LYS A C 1
ATOM 2424 O O . LYS A 1 317 ? 4.648 0.309 15.586 1 98.38 317 LYS A O 1
ATOM 2429 N N . LYS A 1 318 ? 6.148 1.032 14.141 1 98.38 318 LYS A N 1
ATOM 2430 C CA . LYS A 1 318 ? 5.746 2.43 14.281 1 98.38 318 LYS A CA 1
ATOM 2431 C C . LYS A 1 318 ? 4.277 2.619 13.922 1 98.38 318 LYS A C 1
ATOM 2433 O O . LYS A 1 318 ? 3.531 3.275 14.648 1 98.38 318 LYS A O 1
ATOM 2438 N N . GLY A 1 319 ? 3.869 2.068 12.805 1 98.31 319 GLY A N 1
ATOM 2439 C CA . GLY A 1 319 ? 2.48 2.146 12.383 1 98.31 319 GLY A CA 1
ATOM 2440 C C . GLY A 1 319 ? 1.523 1.471 13.344 1 98.31 319 GLY A C 1
ATOM 2441 O O . GLY A 1 319 ? 0.463 2.016 13.656 1 98.31 319 GLY A O 1
ATOM 2442 N N . GLN A 1 320 ? 1.898 0.261 13.789 1 98.12 320 GLN A N 1
ATOM 2443 C CA . GLN A 1 320 ? 1.077 -0.484 14.734 1 98.12 320 GLN A CA 1
ATOM 2444 C C . GLN A 1 320 ? 0.864 0.309 16.016 1 98.12 320 GLN A C 1
ATOM 2446 O O . GLN A 1 320 ? -0.266 0.442 16.5 1 98.12 320 GLN A O 1
ATOM 2451 N N . LEU A 1 321 ? 1.94 0.868 16.531 1 98.06 321 LEU A N 1
ATOM 2452 C CA . LEU A 1 321 ? 1.886 1.617 17.781 1 98.06 321 LEU A CA 1
ATOM 2453 C C . LEU A 1 321 ? 1.063 2.893 17.609 1 98.06 321 LEU A C 1
ATOM 2455 O O . LEU A 1 321 ? 0.353 3.301 18.531 1 98.06 321 LEU A O 1
ATOM 2459 N N . ALA A 1 322 ? 1.206 3.539 16.453 1 98.06 322 ALA A N 1
ATOM 2460 C CA . ALA A 1 322 ? 0.443 4.758 16.203 1 98.06 322 ALA A CA 1
ATOM 2461 C C . ALA A 1 322 ? -1.057 4.5 16.312 1 98.06 322 ALA A C 1
ATOM 2463 O O . ALA A 1 322 ? -1.773 5.273 16.969 1 98.06 322 ALA A O 1
ATOM 2464 N N . LEU A 1 323 ? -1.521 3.412 15.703 1 97.69 323 LEU A N 1
ATOM 2465 C CA . LEU A 1 323 ? -2.945 3.102 15.766 1 97.69 323 LEU A CA 1
ATOM 2466 C C . LEU A 1 323 ? -3.352 2.725 17.188 1 97.69 323 LEU A C 1
ATOM 2468 O O . LEU A 1 323 ? -4.414 3.135 17.656 1 97.69 323 LEU A O 1
ATOM 2472 N N . GLU A 1 324 ? -2.51 1.95 17.859 1 97 324 GLU A N 1
ATOM 2473 C CA . GLU A 1 324 ? -2.803 1.565 19.234 1 97 324 GLU A CA 1
ATOM 2474 C C . GLU A 1 324 ? -2.957 2.791 20.141 1 97 324 GLU A C 1
ATOM 2476 O O . GLU A 1 324 ? -3.877 2.859 20.953 1 97 324 GLU A O 1
ATOM 2481 N N . LEU A 1 325 ? -2.088 3.744 19.953 1 97.19 325 LEU A N 1
ATOM 2482 C CA . LEU A 1 325 ? -2.164 4.984 20.703 1 97.19 325 LEU A CA 1
ATOM 2483 C C . LEU A 1 325 ? -3.418 5.773 20.344 1 97.19 325 LEU A C 1
ATOM 2485 O O . LEU A 1 325 ? -4.059 6.367 21.219 1 97.19 325 LEU A O 1
ATOM 2489 N N . LEU A 1 326 ? -3.719 5.77 19.078 1 96.88 326 LEU A N 1
ATOM 2490 C CA . LEU A 1 326 ? -4.883 6.508 18.594 1 96.88 326 LEU A CA 1
ATOM 2491 C C . LEU A 1 326 ? -6.16 5.992 19.25 1 96.88 326 LEU A C 1
ATOM 2493 O O . LEU A 1 326 ? -7.055 6.777 19.578 1 96.88 326 LEU A O 1
ATOM 2497 N N . LEU A 1 327 ? -6.207 4.727 19.422 1 93.69 327 LEU A N 1
ATOM 2498 C CA . LEU A 1 327 ? -7.414 4.082 19.938 1 93.69 327 LEU A CA 1
ATOM 2499 C C . LEU A 1 327 ? -7.418 4.078 21.469 1 93.69 327 LEU A C 1
ATOM 2501 O O . LEU A 1 327 ? -8.445 3.803 22.078 1 93.69 327 LEU A O 1
ATOM 2505 N N . SER A 1 328 ? -6.254 4.406 21.922 1 89.75 328 SER A N 1
ATOM 2506 C CA . SER A 1 328 ? -6.148 4.402 23.375 1 89.75 328 SER A CA 1
ATOM 2507 C C . SER A 1 328 ? -6.793 5.641 23.984 1 89.75 328 SER A C 1
ATOM 2509 O O . SER A 1 328 ? -6.801 6.711 23.375 1 89.75 328 SER A O 1
ATOM 2511 N N . ASN A 1 329 ? -7.512 5.629 25 1 77.81 329 ASN A N 1
ATOM 2512 C CA . ASN A 1 329 ? -8.086 6.758 25.719 1 77.81 329 ASN A CA 1
ATOM 2513 C C . ASN A 1 329 ? -7.164 7.234 26.844 1 77.81 329 ASN A C 1
ATOM 2515 O O . ASN A 1 329 ? -7.605 7.926 27.766 1 77.81 329 ASN A O 1
ATOM 2519 N N . GLY A 1 330 ? -5.98 6.91 26.703 1 82.44 330 GLY A N 1
ATOM 2520 C CA . GLY A 1 330 ? -5.051 7.285 27.75 1 82.44 330 GLY A CA 1
ATOM 2521 C C . GLY A 1 330 ? -4.473 8.672 27.578 1 82.44 330 GLY A C 1
ATOM 2522 O O . GLY A 1 330 ? -4.887 9.414 26.672 1 82.44 330 GLY A O 1
ATOM 2523 N N . PRO A 1 331 ? -3.631 9.102 28.469 1 91.88 331 PRO A N 1
ATOM 2524 C CA . PRO A 1 331 ? -2.945 10.391 28.359 1 91.88 331 PRO A CA 1
ATOM 2525 C C . PRO A 1 331 ? -2.033 10.484 27.141 1 91.88 331 PRO A C 1
ATOM 2527 O O . PRO A 1 331 ? -1.678 9.461 26.562 1 91.88 331 PRO A O 1
ATOM 2530 N N . VAL A 1 332 ? -1.755 11.688 26.828 1 94.88 332 VAL A N 1
ATOM 2531 C CA . VAL A 1 332 ? -0.815 11.938 25.75 1 94.88 332 VAL A CA 1
ATOM 2532 C C . VAL A 1 332 ? 0.513 11.242 26.031 1 94.88 332 VAL A C 1
ATOM 2534 O O . VAL A 1 332 ? 1.048 11.352 27.141 1 94.88 332 VAL A O 1
ATOM 2537 N N . ALA A 1 333 ? 1.009 10.43 25.109 1 96.5 333 ALA A N 1
ATOM 2538 C CA . ALA A 1 333 ? 2.27 9.703 25.234 1 96.5 333 ALA A CA 1
ATOM 2539 C C . ALA A 1 333 ? 3.141 9.898 24 1 96.5 333 ALA A C 1
ATOM 2541 O O . ALA A 1 333 ? 2.635 9.938 22.875 1 96.5 333 ALA A O 1
ATOM 2542 N N . HIS A 1 334 ? 4.383 10.07 24.281 1 97.25 334 HIS A N 1
ATOM 2543 C CA . HIS A 1 334 ? 5.371 10.141 23.203 1 97.25 334 HIS A CA 1
ATOM 2544 C C . HIS A 1 334 ? 6.289 8.922 23.219 1 97.25 334 HIS A C 1
ATOM 2546 O O . HIS A 1 334 ? 7.18 8.828 24.078 1 97.25 334 HIS A O 1
ATOM 2552 N N . VAL A 1 335 ? 6.098 7.996 22.312 1 97.62 335 VAL A N 1
ATOM 2553 C CA . VAL A 1 335 ? 6.848 6.746 22.266 1 97.62 335 VAL A CA 1
ATOM 2554 C C . VAL A 1 335 ? 8.047 6.898 21.328 1 97.62 335 VAL A C 1
ATOM 2556 O O . VAL A 1 335 ? 7.895 7.34 20.188 1 97.62 335 VAL A O 1
ATOM 2559 N N . GLU A 1 336 ? 9.164 6.582 21.781 1 98.12 336 GLU A N 1
ATOM 2560 C CA . GLU A 1 336 ? 10.391 6.602 21 1 98.12 336 GLU A CA 1
ATOM 2561 C C . GLU A 1 336 ? 10.898 5.184 20.75 1 98.12 336 GLU A C 1
ATOM 2563 O O . GLU A 1 336 ? 11.289 4.48 21.672 1 98.12 336 GLU A O 1
ATOM 2568 N N . LEU A 1 337 ? 10.898 4.742 19.531 1 98.44 337 LEU A N 1
ATOM 2569 C CA . LEU A 1 337 ? 11.414 3.434 19.141 1 98.44 337 LEU A CA 1
ATOM 2570 C C . LEU A 1 337 ? 12.93 3.486 18.953 1 98.44 337 LEU A C 1
ATOM 2572 O O . LEU A 1 337 ? 13.484 4.547 18.656 1 98.44 337 LEU A O 1
ATOM 2576 N N . GLU A 1 338 ? 13.484 2.348 19.047 1 98 338 GLU A N 1
ATOM 2577 C CA . GLU A 1 338 ? 14.922 2.246 18.812 1 98 338 GLU A CA 1
ATOM 2578 C C . GLU A 1 338 ? 15.258 2.289 17.328 1 98 338 GLU A C 1
ATOM 2580 O O . GLU A 1 338 ? 14.438 1.888 16.484 1 98 338 GLU A O 1
ATOM 2585 N N . HIS A 1 339 ? 16.391 2.875 17.016 1 98.31 339 HIS A N 1
ATOM 2586 C CA . HIS A 1 339 ? 16.969 2.777 15.672 1 98.31 339 HIS A CA 1
ATOM 2587 C C . HIS A 1 339 ? 18.29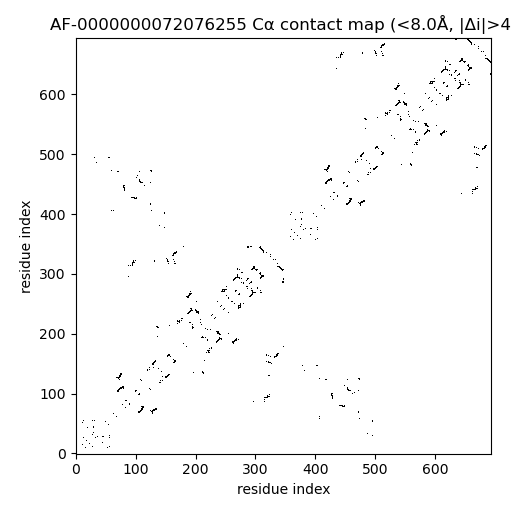7 2.045 15.703 1 98.31 339 HIS A C 1
ATOM 2589 O O . HIS A 1 339 ? 18.906 1.867 16.766 1 98.31 339 HIS A O 1
ATOM 2595 N N . GLN A 1 340 ? 18.703 1.524 14.578 1 98.5 340 GLN A N 1
ATOM 2596 C CA . GLN A 1 340 ? 20 0.872 14.438 1 98.5 340 GLN A CA 1
ATOM 2597 C C . GLN A 1 340 ? 20.812 1.494 13.305 1 98.5 340 GLN A C 1
ATOM 2599 O O . GLN A 1 340 ? 20.266 1.802 12.242 1 98.5 340 GLN A O 1
ATOM 2604 N N . PHE A 1 341 ? 22.062 1.798 13.625 1 98.56 341 PHE A N 1
ATOM 2605 C CA . PHE A 1 341 ? 23 2.211 12.586 1 98.56 341 PHE A CA 1
ATOM 2606 C C . PHE A 1 341 ? 23.719 1.003 11.984 1 98.56 341 PHE A C 1
ATOM 2608 O O . PHE A 1 341 ? 24.5 0.34 12.664 1 98.56 341 PHE A O 1
ATOM 2615 N N . ILE A 1 342 ? 23.453 0.674 10.75 1 98.62 342 ILE A N 1
ATOM 2616 C CA . ILE A 1 342 ? 24 -0.507 10.086 1 98.62 342 ILE A CA 1
ATOM 2617 C C . ILE A 1 342 ? 25.109 -0.095 9.117 1 98.62 342 ILE A C 1
ATOM 2619 O O . ILE A 1 342 ? 24.844 0.603 8.133 1 98.62 342 ILE A O 1
ATOM 2623 N N . ILE A 1 343 ? 26.281 -0.521 9.383 1 98.5 343 ILE A N 1
ATOM 2624 C CA . ILE A 1 343 ? 27.438 -0.19 8.57 1 98.5 343 ILE A CA 1
ATOM 2625 C C . ILE A 1 343 ? 27.656 -1.267 7.508 1 98.5 343 ILE A C 1
ATOM 2627 O O . ILE A 1 343 ? 27.719 -2.457 7.824 1 98.5 343 ILE A O 1
ATOM 2631 N N . ARG A 1 344 ? 27.641 -0.818 6.219 1 98.06 344 ARG A N 1
ATOM 2632 C CA . ARG A 1 344 ? 27.953 -1.703 5.102 1 98.06 344 ARG A CA 1
ATOM 2633 C C . ARG A 1 344 ? 29.016 -1.093 4.195 1 98.06 344 ARG A C 1
ATOM 2635 O O . ARG A 1 344 ? 29.812 -0.271 4.641 1 98.06 344 ARG A O 1
ATOM 2642 N N . GLU A 1 345 ? 29.047 -1.402 2.924 1 97.88 345 GLU A N 1
ATOM 2643 C CA . GLU A 1 345 ? 30.188 -1.136 2.051 1 97.88 345 GLU A CA 1
ATOM 2644 C C . GLU A 1 345 ? 30.203 0.318 1.586 1 97.88 345 GLU A C 1
ATOM 2646 O O . GLU A 1 345 ? 31.25 0.85 1.218 1 97.88 345 GLU A O 1
ATOM 2651 N N . SER A 1 346 ? 29.109 1.012 1.668 1 98.56 346 SER A N 1
ATOM 2652 C CA . SER A 1 346 ? 28.984 2.295 0.985 1 98.56 346 SER A CA 1
ATOM 2653 C C . SER A 1 346 ? 29.625 3.416 1.797 1 98.56 346 SER A C 1
ATOM 2655 O O . SER A 1 346 ? 29.797 4.531 1.3 1 98.56 346 SER A O 1
ATOM 2657 N N . ALA A 1 347 ? 29.969 3.166 3.051 1 98 347 ALA A N 1
ATOM 2658 C CA . ALA A 1 347 ? 30.578 4.219 3.859 1 98 347 ALA A CA 1
ATOM 2659 C C . ALA A 1 347 ? 31.516 3.627 4.906 1 98 347 ALA A C 1
ATOM 2661 O O . ALA A 1 347 ? 31.422 2.443 5.242 1 98 347 ALA A O 1
ATOM 2662 N N . MET B 1 1 ? -45.531 25.578 38.719 1 26.55 1 MET B N 1
ATOM 2663 C CA . MET B 1 1 ? -44.25 26.031 38.188 1 26.55 1 MET B CA 1
ATOM 2664 C C . MET B 1 1 ? -43.719 25.062 37.125 1 26.55 1 MET B C 1
ATOM 2666 O O . MET B 1 1 ? -43.438 23.906 37.406 1 26.55 1 MET B O 1
ATOM 2670 N N . THR B 1 2 ? -44.25 25.188 35.875 1 28.97 2 THR B N 1
ATOM 2671 C CA . THR B 1 2 ? -44.125 24.375 34.688 1 28.97 2 THR B CA 1
ATOM 2672 C C . THR B 1 2 ? -42.656 24.297 34.25 1 28.97 2 THR B C 1
ATOM 2674 O O . THR B 1 2 ? -42 25.328 34.031 1 28.97 2 THR B O 1
ATOM 2677 N N . ASN B 1 3 ? -41.875 23.359 34.719 1 29.94 3 ASN B N 1
ATOM 2678 C CA . ASN B 1 3 ? -40.5 23.047 34.375 1 29.94 3 ASN B CA 1
ATOM 2679 C C . ASN B 1 3 ? -40.281 23 32.875 1 29.94 3 ASN B C 1
ATOM 2681 O O . ASN B 1 3 ? -40.812 22.109 32.188 1 29.94 3 ASN B O 1
ATOM 2685 N N . ILE B 1 4 ? -40.25 24.188 32.156 1 29.66 4 ILE B N 1
ATOM 2686 C CA . ILE B 1 4 ? -39.875 24.344 30.766 1 29.66 4 ILE B CA 1
ATOM 2687 C C . ILE B 1 4 ? -38.594 23.547 30.484 1 29.66 4 ILE B C 1
ATOM 2689 O O . ILE B 1 4 ? -37.531 23.844 31.047 1 29.66 4 ILE B O 1
ATOM 2693 N N . THR B 1 5 ? -38.688 22.25 30.453 1 34.12 5 THR B N 1
ATOM 2694 C CA . THR B 1 5 ? -37.562 21.469 29.906 1 34.12 5 THR B CA 1
ATOM 2695 C C . THR B 1 5 ? -36.938 22.156 28.703 1 34.12 5 THR B C 1
ATOM 2697 O O . THR B 1 5 ? -37.625 22.391 27.703 1 34.12 5 THR B O 1
ATOM 2700 N N . SER B 1 6 ? -36.156 23.25 28.891 1 33.41 6 SER B N 1
ATOM 2701 C CA . SER B 1 6 ? -35.375 23.969 27.906 1 33.41 6 SER B CA 1
ATOM 2702 C C . SER B 1 6 ? -34.844 23.031 26.828 1 33.41 6 SER B C 1
ATOM 2704 O O . SER B 1 6 ? -34.219 22.016 27.125 1 33.41 6 SER B O 1
ATOM 2706 N N . SER B 1 7 ? -35.531 22.797 25.766 1 37.31 7 SER B N 1
ATOM 2707 C CA . SER B 1 7 ? -35.062 22.172 24.531 1 37.31 7 SER B CA 1
ATOM 2708 C C . SER B 1 7 ? -33.594 22.484 24.25 1 37.31 7 SER B C 1
ATOM 2710 O O . SER B 1 7 ? -33.219 23.641 24.094 1 37.31 7 SER B O 1
ATOM 2712 N N . LYS B 1 8 ? -32.719 21.953 24.938 1 43.38 8 LYS B N 1
ATOM 2713 C CA . LYS B 1 8 ? -31.281 22.109 24.688 1 43.38 8 LYS B CA 1
ATOM 2714 C C . LYS B 1 8 ? -31 22.281 23.203 1 43.38 8 LYS B C 1
ATOM 2716 O O . LYS B 1 8 ? -31.156 21.344 22.422 1 43.38 8 LYS B O 1
ATOM 2721 N N . ASN B 1 9 ? -31.234 23.359 22.531 1 47.62 9 ASN B N 1
ATOM 2722 C CA . ASN B 1 9 ? -30.922 23.844 21.188 1 47.62 9 ASN B CA 1
ATOM 2723 C C . ASN B 1 9 ? -29.531 23.406 20.75 1 47.62 9 ASN B C 1
ATOM 2725 O O . ASN B 1 9 ? -28.531 23.734 21.406 1 47.62 9 ASN B O 1
ATOM 2729 N N . LYS B 1 10 ? -29.453 22.359 20.094 1 57.25 10 LYS B N 1
ATOM 2730 C CA . LYS B 1 10 ? -28.203 21.906 19.484 1 57.25 10 LYS B CA 1
ATOM 2731 C C . LYS B 1 10 ? -27.453 23.062 18.844 1 57.25 10 LYS B C 1
ATOM 2733 O O . LYS B 1 10 ? -28.016 23.812 18.047 1 57.25 10 LYS B O 1
ATOM 2738 N N . ILE B 1 11 ? -26.391 23.453 19.406 1 63 11 ILE B N 1
ATOM 2739 C CA . ILE B 1 11 ? -25.531 24.516 18.875 1 63 11 ILE B CA 1
ATOM 2740 C C . ILE B 1 11 ? -25.141 24.188 17.438 1 63 11 ILE B C 1
ATOM 2742 O O . ILE B 1 11 ? -24.75 23.062 17.125 1 63 11 ILE B O 1
ATOM 2746 N N . THR B 1 12 ? -25.734 24.906 16.5 1 69.75 12 THR B N 1
ATOM 2747 C CA . THR B 1 12 ? -25.438 24.844 15.078 1 69.75 12 THR B CA 1
ATOM 2748 C C . THR B 1 12 ? -24.547 26 14.656 1 69.75 12 THR B C 1
ATOM 2750 O O . THR B 1 12 ? -24.266 26.906 15.453 1 69.75 12 THR B O 1
ATOM 2753 N N . ILE B 1 13 ? -24.078 25.844 13.438 1 78.62 13 ILE B N 1
ATOM 2754 C CA . ILE B 1 13 ? -23.328 26.953 12.859 1 78.62 13 ILE B CA 1
ATOM 2755 C C . ILE B 1 13 ? -24.156 28.234 12.945 1 78.62 13 ILE B C 1
ATOM 2757 O O . ILE B 1 13 ? -23.625 29.297 13.289 1 78.62 13 ILE B O 1
ATOM 2761 N N . LYS B 1 14 ? -25.422 28.094 12.742 1 79.12 14 LYS B N 1
ATOM 2762 C CA . LYS B 1 14 ? -26.312 29.25 12.734 1 79.12 14 LYS B CA 1
ATOM 2763 C C . LYS B 1 14 ? -26.438 29.844 14.133 1 79.12 14 LYS B C 1
ATOM 2765 O O . LYS B 1 14 ? -26.375 31.062 14.312 1 79.12 14 LYS B O 1
ATOM 2770 N N . SER B 1 15 ? -26.609 28.938 15.102 1 80.69 15 SER B N 1
ATOM 2771 C CA . SER B 1 15 ? -26.766 29.422 16.469 1 80.69 15 SER B CA 1
ATOM 2772 C C . SER B 1 15 ? -25.469 30.047 16.984 1 80.69 15 SER B C 1
ATOM 2774 O O . SER B 1 15 ? -25.484 31.047 17.688 1 80.69 15 SER B O 1
ATOM 2776 N N . LEU B 1 16 ? -24.359 29.453 16.562 1 83 16 LEU B N 1
ATOM 2777 C CA . LEU B 1 16 ? -23.062 29.969 16.953 1 83 16 LEU B CA 1
ATOM 2778 C C . LEU B 1 16 ? -22.812 31.344 16.344 1 83 16 LEU B C 1
ATOM 2780 O O . LEU B 1 16 ? -22.312 32.25 17 1 83 16 LEU B O 1
ATOM 2784 N N . ALA B 1 17 ? -23.188 31.438 15.141 1 86.38 17 ALA B N 1
ATOM 2785 C CA . ALA B 1 17 ? -23.047 32.719 14.43 1 86.38 17 ALA B CA 1
ATOM 2786 C C . ALA B 1 17 ? -23.828 33.812 15.133 1 86.38 17 ALA B C 1
ATOM 2788 O O . ALA B 1 17 ? -23.312 34.938 15.305 1 86.38 17 ALA B O 1
ATOM 2789 N N . LYS B 1 18 ? -24.969 33.562 15.516 1 83.94 18 LYS B N 1
ATOM 2790 C CA . LYS B 1 18 ? -25.844 34.5 16.188 1 83.94 18 LYS B CA 1
ATOM 2791 C C . LYS B 1 18 ? -25.234 34.969 17.516 1 83.94 18 LYS B C 1
ATOM 2793 O O . LYS B 1 18 ? -25.219 36.156 17.797 1 83.94 18 LYS B O 1
ATOM 2798 N N . VAL B 1 19 ? -24.688 34.062 18.188 1 84.12 19 VAL B N 1
ATOM 2799 C CA . VAL B 1 19 ? -24.172 34.344 19.516 1 84.12 19 VAL B CA 1
ATOM 2800 C C . VAL B 1 19 ? -22.875 35.156 19.406 1 84.12 19 VAL B C 1
ATOM 2802 O O . VAL B 1 19 ? -22.641 36.062 20.203 1 84.12 19 VAL B O 1
ATOM 2805 N N . LEU B 1 20 ? -22.078 34.844 18.422 1 87.56 20 LEU B N 1
ATOM 2806 C CA . LEU B 1 20 ? -20.766 35.438 18.281 1 87.56 20 LEU B CA 1
ATOM 2807 C C . LEU B 1 20 ? -20.859 36.719 17.453 1 87.56 20 LEU B C 1
ATOM 2809 O O . LEU B 1 20 ? -19.891 37.469 17.359 1 87.56 20 LEU B O 1
ATOM 2813 N N . GLY B 1 21 ? -22.078 37 16.875 1 88.94 21 GLY B N 1
ATOM 2814 C CA . GLY B 1 21 ? -22.297 38.188 16.078 1 88.94 21 GLY B CA 1
ATOM 2815 C C . GLY B 1 21 ? -21.547 38.188 14.766 1 88.94 21 GLY B C 1
ATOM 2816 O O . GLY B 1 21 ? -21.031 39.219 14.336 1 88.94 21 GLY B O 1
ATOM 2817 N N . VAL B 1 22 ? -21.234 37.031 14.281 1 89 22 VAL B N 1
ATOM 2818 C CA . VAL B 1 22 ? -20.578 36.906 12.984 1 89 22 VAL B CA 1
ATOM 2819 C C . VAL B 1 22 ? -21.469 36.094 12.031 1 89 22 VAL B C 1
ATOM 2821 O O . VAL B 1 22 ? -22.516 35.594 12.43 1 89 22 VAL B O 1
ATOM 2824 N N . SER B 1 23 ? -21.188 36.156 10.758 1 86 23 SER B N 1
ATOM 2825 C CA . SER B 1 23 ? -21.984 35.438 9.773 1 86 23 SER B CA 1
ATOM 2826 C C . SER B 1 23 ? -21.812 33.938 9.922 1 86 23 SER B C 1
ATOM 2828 O O . SER B 1 23 ? -20.812 33.469 10.469 1 86 23 SER B O 1
ATOM 2830 N N . HIS B 1 24 ? -22.812 33.156 9.469 1 85.81 24 HIS B N 1
ATOM 2831 C CA . HIS B 1 24 ? -22.719 31.688 9.461 1 85.81 24 HIS B CA 1
ATOM 2832 C C . HIS B 1 24 ? -21.516 31.234 8.633 1 85.81 24 HIS B C 1
ATOM 2834 O O . HIS B 1 24 ? -20.859 30.25 8.984 1 85.81 24 HIS B O 1
ATOM 2840 N N . THR B 1 25 ? -21.234 32.031 7.648 1 78.69 25 THR B N 1
ATOM 2841 C CA . THR B 1 25 ? -20.094 31.734 6.797 1 78.69 25 THR B CA 1
ATOM 2842 C C . THR B 1 25 ? -18.781 31.906 7.57 1 78.69 25 THR B C 1
ATOM 2844 O O . THR B 1 25 ? -17.859 31.094 7.422 1 78.69 25 THR B O 1
ATOM 2847 N N . THR B 1 26 ? -18.781 32.875 8.375 1 83.25 26 THR B N 1
ATOM 2848 C CA . THR B 1 26 ? -17.594 33.156 9.188 1 83.25 26 THR B CA 1
ATOM 2849 C C . THR B 1 26 ? -17.359 32.031 10.18 1 83.25 26 THR B C 1
ATOM 2851 O O . THR B 1 26 ? -16.234 31.547 10.344 1 83.25 26 THR B O 1
ATOM 2854 N N . VAL B 1 27 ? -18.453 31.562 10.805 1 81.69 27 VAL B N 1
ATOM 2855 C CA . VAL B 1 27 ? -18.344 30.453 11.75 1 81.69 27 VAL B CA 1
ATOM 2856 C C . VAL B 1 27 ? -17.906 29.188 11.016 1 81.69 27 VAL B C 1
ATOM 2858 O O . VAL B 1 27 ? -17.016 28.469 11.492 1 81.69 27 VAL B O 1
ATOM 2861 N N . SER B 1 28 ? -18.453 28.969 9.891 1 75.44 28 SER B N 1
ATOM 2862 C CA . SER B 1 28 ? -18.109 27.812 9.086 1 75.44 28 SER B CA 1
ATOM 2863 C C . SER B 1 28 ? -16.625 27.844 8.695 1 75.44 28 SER B C 1
ATOM 2865 O O . SER B 1 28 ? -15.953 26.812 8.742 1 75.44 28 SER B O 1
ATOM 2867 N N . ASN B 1 29 ? -16.172 29.031 8.414 1 73.75 29 ASN B N 1
ATOM 2868 C CA . ASN B 1 29 ? -14.805 29.219 7.945 1 73.75 29 ASN B CA 1
ATOM 2869 C C . ASN B 1 29 ? -13.789 28.891 9.039 1 73.75 29 ASN B C 1
ATOM 2871 O O . ASN B 1 29 ? -12.656 28.516 8.75 1 73.75 29 ASN B O 1
ATOM 2875 N N . ALA B 1 30 ? -14.266 28.938 10.195 1 77.5 30 ALA B N 1
ATOM 2876 C CA . ALA B 1 30 ? -13.359 28.641 11.297 1 77.5 30 ALA B CA 1
ATOM 2877 C C . ALA B 1 30 ? -12.852 27.188 11.211 1 77.5 30 ALA B C 1
ATOM 2879 O O . ALA B 1 30 ? -11.734 26.891 11.633 1 77.5 30 ALA B O 1
ATOM 2880 N N . TRP B 1 31 ? -13.703 26.375 10.648 1 71.31 31 TRP B N 1
ATOM 2881 C CA . TRP B 1 31 ? -13.359 24.953 10.508 1 71.31 31 TRP B CA 1
ATOM 2882 C C . TRP B 1 31 ? -12.914 24.656 9.086 1 71.31 31 TRP B C 1
ATOM 2884 O O . TRP B 1 31 ? -11.961 23.891 8.875 1 71.31 31 TRP B O 1
ATOM 2894 N N . ASN B 1 32 ? -13.594 25.281 8.148 1 66.38 32 ASN B N 1
ATOM 2895 C CA . ASN B 1 32 ? -13.477 24.828 6.766 1 66.38 32 ASN B CA 1
ATOM 2896 C C . ASN B 1 32 ? -12.453 25.656 5.988 1 66.38 32 ASN B C 1
ATOM 2898 O O . ASN B 1 32 ? -11.82 25.156 5.062 1 66.38 32 ASN B O 1
ATOM 2902 N N . ASN B 1 33 ? -12.422 26.875 6.234 1 67 33 ASN B N 1
ATOM 2903 C CA . ASN B 1 33 ? -11.5 27.797 5.586 1 67 33 ASN B CA 1
ATOM 2904 C C . ASN B 1 33 ? -10.812 28.703 6.602 1 67 33 ASN B C 1
ATOM 2906 O O . ASN B 1 33 ? -10.969 29.922 6.555 1 67 33 ASN B O 1
ATOM 2910 N N . PRO B 1 34 ? -10.016 28.109 7.449 1 70.88 34 PRO B N 1
ATOM 2911 C CA . PRO B 1 34 ? -9.422 28.875 8.547 1 70.88 34 PRO B CA 1
ATOM 2912 C C . PRO B 1 34 ? -8.539 30.016 8.055 1 70.88 34 PRO B C 1
ATOM 2914 O O . PRO B 1 34 ? -8.359 31.016 8.766 1 70.88 34 PRO B O 1
ATOM 2917 N N . GLU B 1 35 ? -8.031 29.859 6.855 1 67 35 GLU B N 1
ATOM 2918 C CA . GLU B 1 35 ? -7.148 30.875 6.301 1 67 35 GLU B CA 1
ATOM 2919 C C . GLU B 1 35 ? -7.902 32.156 6.012 1 67 35 GLU B C 1
ATOM 2921 O O . GLU B 1 35 ? -7.293 33.219 5.855 1 67 35 GLU B O 1
ATOM 2926 N N . LYS B 1 36 ? -9.125 32.031 6.027 1 75.88 36 LYS B N 1
ATOM 2927 C CA . LYS B 1 36 ? -9.945 33.219 5.719 1 75.88 36 LYS B CA 1
ATOM 2928 C C . LYS B 1 36 ? -10.25 34 6.977 1 75.88 36 LYS B C 1
ATOM 2930 O O . LYS B 1 36 ? -10.852 35.094 6.898 1 75.88 36 LYS B O 1
ATOM 2935 N N . LEU B 1 37 ? -9.883 33.5 8.102 1 80 37 LEU B N 1
ATOM 2936 C CA . LEU B 1 37 ? -10.156 34.156 9.367 1 80 37 LEU B CA 1
ATOM 2937 C C . LEU B 1 37 ? -8.859 34.562 10.055 1 80 37 LEU B C 1
ATOM 2939 O O . LEU B 1 37 ? -7.824 33.938 9.867 1 80 37 LEU B O 1
ATOM 2943 N N . SER B 1 38 ? -8.906 35.719 10.656 1 80.25 38 SER B N 1
ATOM 2944 C CA . SER B 1 38 ? -7.797 36.031 11.539 1 80.25 38 SER B CA 1
ATOM 2945 C C . SER B 1 38 ? -7.633 34.969 12.633 1 80.25 38 SER B C 1
ATOM 2947 O O . SER B 1 38 ? -8.602 34.312 13.016 1 80.25 38 SER B O 1
ATOM 2949 N N . ARG B 1 39 ? -6.406 34.781 13.055 1 80.62 39 ARG B N 1
ATOM 2950 C CA . ARG B 1 39 ? -6.125 33.812 14.117 1 80.62 39 ARG B CA 1
ATOM 2951 C C . ARG B 1 39 ? -6.992 34.062 15.344 1 80.62 39 ARG B C 1
ATOM 2953 O O . ARG B 1 39 ? -7.527 33.125 15.938 1 80.62 39 ARG B O 1
ATOM 2960 N N . GLU B 1 40 ? -7.074 35.344 15.648 1 82.5 40 GLU B N 1
ATOM 2961 C CA . GLU B 1 40 ? -7.828 35.75 16.844 1 82.5 40 GLU B CA 1
ATOM 2962 C C . GLU B 1 40 ? -9.297 35.344 16.719 1 82.5 40 GLU B C 1
ATOM 2964 O O . GLU B 1 40 ? -9.859 34.75 17.641 1 82.5 40 GLU B O 1
ATOM 2969 N N . LEU B 1 41 ? -9.883 35.719 15.609 1 86.81 41 LEU B N 1
ATOM 2970 C CA . LEU B 1 41 ? -11.297 35.438 15.398 1 86.81 41 LEU B CA 1
ATOM 2971 C C . LEU B 1 41 ? -11.531 33.938 15.352 1 86.81 41 LEU B C 1
ATOM 2973 O O . LEU B 1 41 ? -12.5 33.438 15.93 1 86.81 41 LEU B O 1
ATOM 2977 N N . ARG B 1 42 ? -10.742 33.219 14.711 1 84.81 42 ARG B N 1
ATOM 2978 C CA . ARG B 1 42 ? -10.844 31.766 14.633 1 84.81 42 ARG B CA 1
ATOM 2979 C C . ARG B 1 42 ? -10.812 31.125 16.016 1 84.81 42 ARG B C 1
ATOM 2981 O O . ARG B 1 42 ? -11.641 30.281 16.344 1 84.81 42 ARG B O 1
ATOM 2988 N N . GLU B 1 43 ? -9.844 31.578 16.781 1 80.94 43 GLU B N 1
ATOM 2989 C CA . GLU B 1 43 ? -9.711 31.031 18.141 1 80.94 43 GLU B CA 1
ATOM 2990 C C . GLU B 1 43 ? -10.953 31.328 18.969 1 80.94 43 GLU B C 1
ATOM 2992 O O . GLU B 1 43 ? -11.398 30.484 19.75 1 80.94 43 GLU B O 1
ATOM 2997 N N . GLN B 1 44 ? -11.469 32.531 18.828 1 84.81 44 GLN B N 1
ATOM 2998 C CA . GLN B 1 44 ? -12.688 32.906 19.531 1 84.81 44 GLN B CA 1
ATOM 2999 C C . GLN B 1 44 ? -13.844 31.969 19.172 1 84.81 44 GLN B C 1
ATOM 3001 O O . GLN B 1 44 ? -14.57 31.5 20.062 1 84.81 44 GLN B O 1
ATOM 3006 N N . ILE B 1 45 ? -13.961 31.734 17.906 1 84.75 45 ILE B N 1
ATOM 3007 C CA . ILE B 1 45 ? -15.047 30.891 17.406 1 84.75 45 ILE B CA 1
ATOM 3008 C C . ILE B 1 45 ? -14.852 29.453 17.922 1 84.75 45 ILE B C 1
ATOM 3010 O O . ILE B 1 45 ? -15.773 28.844 18.453 1 84.75 45 ILE B O 1
ATOM 3014 N N . LEU B 1 46 ? -13.703 28.953 17.766 1 79.06 46 LEU B N 1
ATOM 3015 C CA . LEU B 1 46 ? -13.406 27.578 18.141 1 79.06 46 LEU B CA 1
ATOM 3016 C C . LEU B 1 46 ? -13.562 27.375 19.641 1 79.06 46 LEU B C 1
ATOM 3018 O O . LEU B 1 46 ? -14.102 26.359 20.094 1 79.06 46 LEU B O 1
ATOM 3022 N N . ASN B 1 47 ? -13.055 28.328 20.391 1 78.25 47 ASN B N 1
ATOM 3023 C CA . ASN B 1 47 ? -13.172 28.266 21.844 1 78.25 47 ASN B CA 1
ATOM 3024 C C . ASN B 1 47 ? -14.633 28.25 22.281 1 78.25 47 ASN B C 1
ATOM 3026 O O . ASN B 1 47 ? -15.016 27.453 23.141 1 78.25 47 ASN B O 1
ATOM 3030 N N . TYR B 1 48 ? -15.367 29.156 21.734 1 80.44 48 TYR B N 1
ATOM 3031 C CA . TYR B 1 48 ? -16.781 29.219 22.078 1 80.44 48 TYR B CA 1
ATOM 3032 C C . TYR B 1 48 ? -17.5 27.938 21.672 1 80.44 48 TYR B C 1
ATOM 3034 O O . TYR B 1 48 ? -18.328 27.406 22.422 1 80.44 48 TYR B O 1
ATOM 3042 N N . ALA B 1 49 ? -17.203 27.531 20.406 1 76.19 49 ALA B N 1
ATOM 3043 C CA . ALA B 1 49 ? -17.812 26.297 19.922 1 76.19 49 ALA B CA 1
ATOM 3044 C C . ALA B 1 49 ? -17.5 25.125 20.859 1 76.19 49 ALA B C 1
ATOM 3046 O O . ALA B 1 49 ? -18.391 24.344 21.203 1 76.19 49 ALA B O 1
ATOM 3047 N N . GLN B 1 50 ? -16.266 25.094 21.25 1 70.75 50 GLN B N 1
ATOM 3048 C CA . GLN B 1 50 ? -15.82 24.047 22.172 1 70.75 50 GLN B CA 1
ATOM 3049 C C . GLN B 1 50 ? -16.562 24.125 23.5 1 70.75 50 GLN B C 1
ATOM 3051 O O . GLN B 1 50 ? -17.016 23.109 24.031 1 70.75 50 GLN B O 1
ATOM 3056 N N . LYS B 1 51 ? -16.719 25.312 24 1 72 51 LYS B N 1
ATOM 3057 C CA . LYS B 1 51 ? -17.438 25.547 25.25 1 72 51 LYS B CA 1
ATOM 3058 C C . LYS B 1 51 ? -18.891 25.078 25.141 1 72 51 LYS B C 1
ATOM 3060 O O . LYS B 1 51 ? -19.469 24.625 26.141 1 72 51 LYS B O 1
ATOM 3065 N N . LYS B 1 52 ? -19.391 25.156 23.906 1 72.5 52 LYS B N 1
ATOM 3066 C CA . LYS B 1 52 ? -20.797 24.797 23.703 1 72.5 52 LYS B CA 1
ATOM 3067 C C . LYS B 1 52 ? -20.922 23.359 23.188 1 72.5 52 LYS B C 1
ATOM 3069 O O . LYS B 1 52 ? -22.016 22.906 22.859 1 72.5 52 LYS B O 1
ATOM 3074 N N . GLY B 1 53 ? -19.781 22.812 23.047 1 60.91 53 GLY B N 1
ATOM 3075 C CA . GLY B 1 53 ? -19.766 21.406 22.641 1 60.91 53 GLY B CA 1
ATOM 3076 C C . GLY B 1 53 ? -19.922 21.219 21.141 1 60.91 53 GLY B C 1
ATOM 3077 O O . GLY B 1 53 ? -20.344 20.156 20.688 1 60.91 53 GLY B O 1
ATOM 3078 N N . PHE B 1 54 ? -19.844 22.375 20.453 1 61.12 54 PHE B N 1
ATOM 3079 C CA . PHE B 1 54 ? -19.953 22.312 19 1 61.12 54 PHE B CA 1
ATOM 3080 C C . PHE B 1 54 ? -18.609 21.938 18.375 1 61.12 54 PHE B C 1
ATOM 3082 O O . PHE B 1 54 ? -17.625 22.641 18.547 1 61.12 54 PHE B O 1
ATOM 3089 N N . GLN B 1 55 ? -18.547 20.859 17.828 1 58.25 55 GLN B N 1
ATOM 3090 C CA . GLN B 1 55 ? -17.281 20.328 17.359 1 58.25 55 GLN B CA 1
ATOM 3091 C C . GLN B 1 55 ? -17.047 20.672 15.891 1 58.25 55 GLN B C 1
ATOM 3093 O O . GLN B 1 55 ? -16.125 20.156 15.258 1 58.25 55 GLN B O 1
ATOM 3098 N N . GLY B 1 56 ? -17.75 21.672 15.32 1 58.62 56 GLY B N 1
ATOM 3099 C CA . GLY B 1 56 ? -17.641 22.062 13.922 1 58.62 56 GLY B CA 1
ATOM 3100 C C . GLY B 1 56 ? -18.781 21.547 13.07 1 58.62 56 GLY B C 1
ATOM 3101 O O . GLY B 1 56 ? -19.578 20.719 13.523 1 58.62 56 GLY B O 1
ATOM 3102 N N . PRO B 1 57 ? -19.078 22.391 11.961 1 53.25 57 PRO B N 1
ATOM 3103 C CA . PRO B 1 57 ? -20.156 21.875 11.102 1 53.25 57 PRO B CA 1
ATOM 3104 C C . PRO B 1 57 ? -20 20.375 10.812 1 53.25 57 PRO B C 1
ATOM 3106 O O . PRO B 1 57 ? -18.875 19.891 10.688 1 53.25 57 PRO B O 1
ATOM 3109 N N . ASP B 1 58 ? -20.922 19.641 11.195 1 50.81 58 ASP B N 1
ATOM 3110 C CA . ASP B 1 58 ? -20.969 18.188 11.055 1 50.81 58 ASP B CA 1
ATOM 3111 C C . ASP B 1 58 ? -20.469 17.766 9.68 1 50.81 58 ASP B C 1
ATOM 3113 O O . ASP B 1 58 ? -21.031 18.156 8.656 1 50.81 58 ASP B O 1
ATOM 3117 N N . LYS B 1 59 ? -19.125 17.547 9.477 1 50.03 59 LYS B N 1
ATOM 3118 C CA . LYS B 1 59 ? -18.562 17.031 8.227 1 50.03 59 LYS B CA 1
ATOM 3119 C C . LYS B 1 59 ? -19.5 16.047 7.562 1 50.03 59 LYS B C 1
ATOM 3121 O O . LYS B 1 59 ? -19.609 16 6.336 1 50.03 59 LYS B O 1
ATOM 3126 N N . LEU B 1 60 ? -20.109 15.352 8.438 1 51.03 60 LEU B N 1
ATOM 3127 C CA . LEU B 1 60 ? -21.203 14.484 7.992 1 51.03 60 LEU B CA 1
ATOM 3128 C C . LEU B 1 60 ? -22.312 15.305 7.352 1 51.03 60 LEU B C 1
ATOM 3130 O O . LEU B 1 60 ? -22.875 14.898 6.332 1 51.03 60 LEU B O 1
ATOM 3134 N N . ALA B 1 61 ? -22.453 16.406 7.906 1 51.66 61 ALA B N 1
ATOM 3135 C CA . ALA B 1 61 ? -23.484 17.297 7.363 1 51.66 61 ALA B CA 1
ATOM 3136 C C . ALA B 1 61 ? -23.078 17.828 5.992 1 51.66 61 ALA B C 1
ATOM 3138 O O . ALA B 1 61 ? -23.922 17.938 5.09 1 51.66 61 ALA B O 1
ATOM 3139 N N . ARG B 1 62 ? -21.797 18.094 5.871 1 52.69 62 ARG B N 1
ATOM 3140 C CA . ARG B 1 62 ? -21.375 18.562 4.555 1 52.69 62 ARG B CA 1
ATOM 3141 C C . ARG B 1 62 ? -21.484 17.438 3.521 1 52.69 62 ARG B C 1
ATOM 3143 O O . ARG B 1 62 ? -21.938 17.672 2.396 1 52.69 62 ARG B O 1
ATOM 3150 N N . ALA B 1 63 ? -20.844 16.281 3.904 1 56.28 63 ALA B N 1
ATOM 3151 C CA . ALA B 1 63 ? -21.016 15.156 2.996 1 56.28 63 ALA B CA 1
ATOM 3152 C C . ALA B 1 63 ? -22.484 14.914 2.68 1 56.28 63 ALA B C 1
ATOM 3154 O O . ALA B 1 63 ? -22.844 14.609 1.541 1 56.28 63 ALA B O 1
ATOM 3155 N N . LEU B 1 64 ? -23.219 15.188 3.654 1 51.53 64 LEU B N 1
ATOM 3156 C CA . LEU B 1 64 ? -24.672 15.07 3.502 1 51.53 64 LEU B CA 1
ATOM 3157 C C . LEU B 1 64 ? -25.219 16.188 2.609 1 51.53 64 LEU B C 1
ATOM 3159 O O . LEU B 1 64 ? -26.109 15.945 1.798 1 51.53 64 LEU B O 1
ATOM 3163 N N . ARG B 1 65 ? -24.594 17.266 2.828 1 48.62 65 ARG B N 1
ATOM 3164 C CA . ARG B 1 65 ? -25.094 18.391 2.066 1 48.62 65 ARG B CA 1
ATOM 3165 C C . ARG B 1 65 ? -24.688 18.297 0.6 1 48.62 65 ARG B C 1
ATOM 3167 O O . ARG B 1 65 ? -25.484 18.625 -0.292 1 48.62 65 ARG B O 1
ATOM 3174 N N . THR B 1 66 ? -23.422 17.906 0.485 1 53.81 66 THR B N 1
ATOM 3175 C CA . THR B 1 66 ? -22.953 17.891 -0.895 1 53.81 66 THR B CA 1
ATOM 3176 C C . THR B 1 66 ? -23.266 16.547 -1.559 1 53.81 66 THR B C 1
ATOM 3178 O O . THR B 1 66 ? -23.25 16.438 -2.785 1 53.81 66 THR B O 1
ATOM 3181 N N . GLY B 1 67 ? -23.609 15.586 -0.811 1 57.53 67 GLY B N 1
ATOM 3182 C CA . GLY B 1 67 ? -23.922 14.258 -1.316 1 57.53 67 GLY B CA 1
ATOM 3183 C C . GLY B 1 67 ? -22.688 13.484 -1.771 1 57.53 67 GLY B C 1
ATOM 3184 O O . GLY B 1 67 ? -22.812 12.414 -2.369 1 57.53 67 GLY B O 1
ATOM 3185 N N . HIS B 1 68 ? -21.422 14.148 -1.632 1 68.94 68 HIS B N 1
ATOM 3186 C CA . HIS B 1 68 ? -20.219 13.477 -2.1 1 68.94 68 HIS B CA 1
ATOM 3187 C C . HIS B 1 68 ? -19.203 13.32 -0.974 1 68.94 68 HIS B C 1
ATOM 3189 O O . HIS B 1 68 ? -18.984 14.258 -0.2 1 68.94 68 HIS B O 1
ATOM 3195 N N . ALA B 1 69 ? -18.672 12.203 -0.836 1 75.88 69 ALA B N 1
ATOM 3196 C CA . ALA B 1 69 ? -17.656 11.914 0.174 1 75.88 69 ALA B CA 1
ATOM 3197 C C . ALA B 1 69 ? -16.25 12.164 -0.373 1 75.88 69 ALA B C 1
ATOM 3199 O O . ALA B 1 69 ? -15.281 12.203 0.387 1 75.88 69 ALA B O 1
ATOM 3200 N N . ASN B 1 70 ? -16.078 12.344 -1.664 1 81.81 70 ASN B N 1
ATOM 3201 C CA . ASN B 1 70 ? -14.797 12.477 -2.346 1 81.81 70 ASN B CA 1
ATOM 3202 C C . ASN B 1 70 ? -13.859 11.328 -1.991 1 81.81 70 ASN B C 1
ATOM 3204 O O . ASN B 1 70 ? -12.695 11.555 -1.661 1 81.81 70 ASN B O 1
ATOM 3208 N N . ALA B 1 71 ? -14.406 10.164 -2.021 1 89.06 71 ALA B N 1
ATOM 3209 C CA . ALA B 1 71 ? -13.641 8.969 -1.678 1 89.06 71 ALA B CA 1
ATOM 3210 C C . ALA B 1 71 ? -14.109 7.762 -2.488 1 89.06 71 ALA B C 1
ATOM 3212 O O . ALA B 1 71 ? -15.281 7.664 -2.84 1 89.06 71 ALA B O 1
ATOM 3213 N N . VAL B 1 72 ? -13.203 6.953 -2.783 1 93.25 72 VAL B N 1
ATOM 3214 C CA . VAL B 1 72 ? -13.484 5.68 -3.439 1 93.25 72 VAL B CA 1
ATOM 3215 C C . VAL B 1 72 ? -13.078 4.523 -2.531 1 93.25 72 VAL B C 1
ATOM 3217 O O . VAL B 1 72 ? -12.008 4.551 -1.923 1 93.25 72 VAL B O 1
ATOM 3220 N N . GLY B 1 73 ? -13.992 3.559 -2.395 1 93.81 73 GLY B N 1
ATOM 3221 C CA . GLY B 1 73 ? -13.703 2.367 -1.612 1 93.81 73 GLY B CA 1
ATOM 3222 C C . GLY B 1 73 ? -13.211 1.206 -2.455 1 93.81 73 GLY B C 1
ATOM 3223 O O . GLY B 1 73 ? -13.773 0.918 -3.516 1 93.81 73 GLY B O 1
ATOM 3224 N N . VAL B 1 74 ? -12.141 0.604 -2.023 1 95.81 74 VAL B N 1
ATOM 3225 C CA . VAL B 1 74 ? -11.68 -0.636 -2.637 1 95.81 74 VAL B CA 1
ATOM 3226 C C . VAL B 1 74 ? -11.922 -1.805 -1.684 1 95.81 74 VAL B C 1
ATOM 3228 O O . VAL B 1 74 ? -11.453 -1.788 -0.542 1 95.81 74 VAL B O 1
ATOM 3231 N N . ILE B 1 75 ? -12.617 -2.797 -2.188 1 92.88 75 ILE B N 1
ATOM 3232 C CA . ILE B 1 75 ? -12.945 -3.971 -1.384 1 92.88 75 ILE B CA 1
ATOM 3233 C C . ILE B 1 75 ? -12.156 -5.176 -1.891 1 92.88 75 ILE B C 1
ATOM 3235 O O . ILE B 1 75 ? -12.039 -5.387 -3.1 1 92.88 75 ILE B O 1
ATOM 3239 N N . PHE B 1 76 ? -11.578 -5.91 -1.018 1 90.31 76 PHE B N 1
ATOM 3240 C CA . PHE B 1 76 ? -10.781 -7.066 -1.398 1 90.31 76 PHE B CA 1
ATOM 3241 C C . PHE B 1 76 ? -10.961 -8.203 -0.398 1 90.31 76 PHE B C 1
ATOM 3243 O O . PHE B 1 76 ? -11.43 -7.988 0.719 1 90.31 76 PHE B O 1
ATOM 3250 N N . ASN B 1 77 ? -10.562 -9.406 -0.747 1 86.5 77 ASN B N 1
ATOM 3251 C CA . ASN B 1 77 ? -10.836 -10.625 0.006 1 86.5 77 ASN B CA 1
ATOM 3252 C C . ASN B 1 77 ? -9.914 -10.766 1.212 1 86.5 77 ASN B C 1
ATOM 3254 O O . ASN B 1 77 ? -10.344 -11.188 2.285 1 86.5 77 ASN B O 1
ATOM 3258 N N . ASP B 1 78 ? -8.68 -10.336 1.004 1 84.69 78 ASP B N 1
ATOM 3259 C CA . ASP B 1 78 ? -7.629 -10.625 1.97 1 84.69 78 ASP B CA 1
ATOM 3260 C C . ASP B 1 78 ? -7.668 -9.648 3.143 1 84.69 78 ASP B C 1
ATOM 3262 O O . ASP B 1 78 ? -8.5 -8.742 3.17 1 84.69 78 ASP B O 1
ATOM 3266 N N . ALA B 1 79 ? -6.883 -9.969 4.121 1 86.56 79 ALA B N 1
ATOM 3267 C CA . ALA B 1 79 ? -6.672 -9.008 5.207 1 86.56 79 ALA B CA 1
ATOM 3268 C C . ALA B 1 79 ? -6.145 -7.684 4.668 1 86.56 79 ALA B C 1
ATOM 3270 O O . ALA B 1 79 ? -5.438 -7.648 3.66 1 86.56 79 ALA B O 1
ATOM 3271 N N . MET B 1 80 ? -6.52 -6.637 5.309 1 89.25 80 MET B N 1
ATOM 3272 C CA . MET B 1 80 ? -6.148 -5.297 4.859 1 89.25 80 MET B CA 1
ATOM 3273 C C . MET B 1 80 ? -4.633 -5.164 4.742 1 89.25 80 MET B C 1
ATOM 3275 O O . MET B 1 80 ? -4.133 -4.578 3.779 1 89.25 80 MET B O 1
ATOM 3279 N N . SER B 1 81 ? -3.902 -5.762 5.707 1 91.94 81 SER B N 1
ATOM 3280 C CA . SER B 1 81 ? -2.449 -5.633 5.703 1 91.94 81 SER B CA 1
ATOM 3281 C C . SER B 1 81 ? -1.839 -6.316 4.48 1 91.94 81 SER B C 1
ATOM 3283 O O . SER B 1 81 ? -0.737 -5.965 4.055 1 91.94 81 SER B O 1
ATOM 3285 N N . TYR B 1 82 ? -2.549 -7.227 3.955 1 91.69 82 TYR B N 1
ATOM 3286 C CA . TYR B 1 82 ? -2.035 -7.992 2.822 1 91.69 82 TYR B CA 1
ATOM 3287 C C . TYR B 1 82 ? -1.856 -7.102 1.6 1 91.69 82 TYR B C 1
ATOM 3289 O O . TYR B 1 82 ? -0.97 -7.34 0.775 1 91.69 82 TYR B O 1
ATOM 3297 N N . VAL B 1 83 ? -2.664 -6.027 1.457 1 93.06 83 VAL B N 1
ATOM 3298 C CA . VAL B 1 83 ? -2.586 -5.094 0.34 1 93.06 83 VAL B CA 1
ATOM 3299 C C . VAL B 1 83 ? -1.191 -4.477 0.28 1 93.06 83 VAL B C 1
ATOM 3301 O O . VAL B 1 83 ? -0.728 -4.078 -0.792 1 93.06 83 VAL B O 1
ATOM 3304 N N . PHE B 1 84 ? -0.536 -4.477 1.375 1 95.19 84 PHE B N 1
ATOM 3305 C CA . PHE B 1 84 ? 0.778 -3.852 1.466 1 95.19 84 PHE B CA 1
ATOM 3306 C C . PHE B 1 84 ? 1.88 -4.906 1.48 1 95.19 84 PHE B C 1
ATOM 3308 O O . PHE B 1 84 ? 3.025 -4.609 1.827 1 95.19 84 PHE B O 1
ATOM 3315 N N . VAL B 1 85 ? 1.546 -6.125 1.186 1 93.38 85 VAL B N 1
ATOM 3316 C CA . VAL B 1 85 ? 2.516 -7.215 1.146 1 93.38 85 VAL B CA 1
ATOM 3317 C C . VAL B 1 85 ? 2.631 -7.75 -0.279 1 93.38 85 VAL B C 1
ATOM 3319 O O . VAL B 1 85 ? 3.736 -7.914 -0.801 1 93.38 85 VAL B O 1
ATOM 3322 N N . ASP B 1 86 ? 1.516 -7.918 -0.891 1 93.56 86 ASP B N 1
ATOM 3323 C CA . ASP B 1 86 ? 1.451 -8.516 -2.219 1 93.56 86 ASP B CA 1
ATOM 3324 C C . ASP B 1 86 ? 1.773 -7.492 -3.303 1 93.56 86 ASP B C 1
ATOM 3326 O O . ASP B 1 86 ? 1.08 -6.48 -3.434 1 93.56 86 ASP B O 1
ATOM 3330 N N . THR B 1 87 ? 2.805 -7.836 -4.137 1 95.06 87 THR B N 1
ATOM 3331 C CA . THR B 1 87 ? 3.303 -6.898 -5.137 1 95.06 87 THR B CA 1
ATOM 3332 C C . THR B 1 87 ? 2.229 -6.598 -6.18 1 95.06 87 THR B C 1
ATOM 3334 O O . THR B 1 87 ? 2.127 -5.473 -6.668 1 95.06 87 THR B O 1
ATOM 3337 N N . HIS B 1 88 ? 1.471 -7.586 -6.562 1 95.44 88 HIS B N 1
ATOM 3338 C CA . HIS B 1 88 ? 0.37 -7.359 -7.488 1 95.44 88 HIS B CA 1
ATOM 3339 C C . HIS B 1 88 ? -0.628 -6.352 -6.922 1 95.44 88 HIS B C 1
ATOM 3341 O O . HIS B 1 88 ? -1.021 -5.406 -7.609 1 95.44 88 HIS B O 1
ATOM 3347 N N . ASP B 1 89 ? -1 -6.539 -5.695 1 95.31 89 ASP B N 1
ATOM 3348 C CA . ASP B 1 89 ? -1.951 -5.641 -5.047 1 95.31 89 ASP B CA 1
ATOM 3349 C C . ASP B 1 89 ? -1.369 -4.238 -4.902 1 95.31 89 ASP B C 1
ATOM 3351 O O . ASP B 1 89 ? -2.076 -3.244 -5.09 1 95.31 89 ASP B O 1
ATOM 3355 N N . ILE B 1 90 ? -0.144 -4.18 -4.547 1 96.62 90 ILE B N 1
ATOM 3356 C CA . ILE B 1 90 ? 0.526 -2.893 -4.398 1 96.62 90 ILE B CA 1
ATOM 3357 C C . ILE B 1 90 ? 0.482 -2.133 -5.719 1 96.62 90 ILE B C 1
ATOM 3359 O O . ILE B 1 90 ? 0.131 -0.95 -5.754 1 96.62 90 ILE B O 1
ATOM 3363 N N . ASN B 1 91 ? 0.813 -2.797 -6.789 1 97.31 91 ASN B N 1
ATOM 3364 C CA . ASN B 1 91 ? 0.787 -2.166 -8.102 1 97.31 91 ASN B CA 1
ATOM 3365 C C . ASN B 1 91 ? -0.63 -1.766 -8.508 1 97.31 91 ASN B C 1
ATOM 3367 O O . ASN B 1 91 ? -0.837 -0.697 -9.086 1 97.31 91 ASN B O 1
ATOM 3371 N N . LEU B 1 92 ? -1.552 -2.619 -8.211 1 97.69 92 LEU B N 1
ATOM 3372 C CA . LEU B 1 92 ? -2.953 -2.316 -8.484 1 97.69 92 LEU B CA 1
ATOM 3373 C C . LEU B 1 92 ? -3.391 -1.059 -7.746 1 97.69 92 LEU B C 1
ATOM 3375 O O . LEU B 1 92 ? -3.988 -0.158 -8.344 1 97.69 92 LEU B O 1
ATOM 3379 N N . MET B 1 93 ? -3.053 -0.981 -6.492 1 97.19 93 MET B N 1
ATOM 3380 C CA . MET B 1 93 ? -3.414 0.164 -5.66 1 97.19 93 MET B CA 1
ATOM 3381 C C . MET B 1 93 ? -2.699 1.426 -6.133 1 97.19 93 MET B C 1
ATOM 3383 O O . MET B 1 93 ? -3.256 2.523 -6.062 1 97.19 93 MET B O 1
ATOM 3387 N N . ARG B 1 94 ? -1.471 1.254 -6.543 1 96.81 94 ARG B N 1
ATOM 3388 C CA . ARG B 1 94 ? -0.743 2.389 -7.102 1 96.81 94 ARG B CA 1
ATOM 3389 C C . ARG B 1 94 ? -1.491 2.99 -8.281 1 96.81 94 ARG B C 1
ATOM 3391 O O . ARG B 1 94 ? -1.593 4.215 -8.406 1 96.81 94 ARG B O 1
ATOM 3398 N N . GLY B 1 95 ? -1.983 2.141 -9.141 1 97.88 95 GLY B N 1
ATOM 3399 C CA . GLY B 1 95 ? -2.775 2.6 -10.273 1 97.88 95 GLY B CA 1
ATOM 3400 C C . GLY B 1 95 ? -4.039 3.33 -9.859 1 97.88 95 GLY B C 1
ATOM 3401 O O . GLY B 1 95 ? -4.34 4.406 -10.375 1 97.88 95 GLY B O 1
ATOM 3402 N N . ILE B 1 96 ? -4.75 2.74 -8.914 1 97.69 96 ILE B N 1
ATOM 3403 C CA . ILE B 1 96 ? -5.973 3.357 -8.414 1 97.69 96 ILE B CA 1
ATOM 3404 C C . ILE B 1 96 ? -5.645 4.699 -7.762 1 97.69 96 ILE B C 1
ATOM 3406 O O . ILE B 1 96 ? -6.301 5.707 -8.031 1 97.69 96 ILE B O 1
ATOM 3410 N N . ALA B 1 97 ? -4.648 4.703 -6.945 1 95.75 97 ALA B N 1
ATOM 3411 C CA . ALA B 1 97 ? -4.23 5.895 -6.211 1 95.75 97 ALA B CA 1
ATOM 3412 C C . ALA B 1 97 ? -3.814 7.008 -7.168 1 95.75 97 ALA B C 1
ATOM 3414 O O . ALA B 1 97 ? -4.145 8.18 -6.953 1 95.75 97 ALA B O 1
ATOM 3415 N N . SER B 1 98 ? -3.041 6.641 -8.195 1 94.19 98 SER B N 1
ATOM 3416 C CA . SER B 1 98 ? -2.607 7.629 -9.18 1 94.19 98 SER B CA 1
ATOM 3417 C C . SER B 1 98 ? -3.801 8.297 -9.852 1 94.19 98 SER B C 1
ATOM 3419 O O . SER B 1 98 ? -3.803 9.508 -10.055 1 94.19 98 SER B O 1
ATOM 3421 N N . ALA B 1 99 ? -4.789 7.527 -10.172 1 94.44 99 ALA B N 1
ATOM 3422 C CA . ALA B 1 99 ? -6 8.07 -10.781 1 94.44 99 ALA B CA 1
ATOM 3423 C C . ALA B 1 99 ? -6.777 8.93 -9.781 1 94.44 99 ALA B C 1
ATOM 3425 O O . ALA B 1 99 ? -7.324 9.969 -10.148 1 94.44 99 ALA B O 1
ATOM 3426 N N . CYS B 1 100 ? -6.859 8.477 -8.531 1 92.5 100 CYS B N 1
ATOM 3427 C CA . CYS B 1 100 ? -7.52 9.25 -7.488 1 92.5 100 CYS B CA 1
ATOM 3428 C C . CYS B 1 100 ? -6.879 10.625 -7.336 1 92.5 100 CYS B C 1
ATOM 3430 O O . CYS B 1 100 ? -7.578 11.625 -7.172 1 92.5 100 CYS B O 1
ATOM 3432 N N . GLU B 1 101 ? -5.578 10.602 -7.383 1 88.06 101 GLU B N 1
ATOM 3433 C CA . GLU B 1 101 ? -4.824 11.852 -7.25 1 88.06 101 GLU B CA 1
ATOM 3434 C C . GLU B 1 101 ? -5.242 12.859 -8.312 1 88.06 101 GLU B C 1
ATOM 3436 O O . GLU B 1 101 ? -5.441 14.039 -8.008 1 88.06 101 GLU B O 1
ATOM 3441 N N . LYS B 1 102 ? -5.332 12.391 -9.453 1 86.62 102 LYS B N 1
ATOM 3442 C CA . LYS B 1 102 ? -5.691 13.25 -10.578 1 86.62 102 LYS B CA 1
ATOM 3443 C C . LYS B 1 102 ? -7.082 13.844 -10.391 1 86.62 102 LYS B C 1
ATOM 3445 O O . LYS B 1 102 ? -7.367 14.938 -10.891 1 86.62 102 LYS B O 1
ATOM 3450 N N . GLU B 1 103 ? -7.906 13.156 -9.617 1 87.25 103 GLU B N 1
ATOM 3451 C CA . GLU B 1 103 ? -9.297 13.562 -9.477 1 87.25 103 GLU B CA 1
ATOM 3452 C C . GLU B 1 103 ? -9.562 14.164 -8.102 1 87.25 103 GLU B C 1
ATOM 3454 O O . GLU B 1 103 ? -10.695 14.539 -7.789 1 87.25 103 GLU B O 1
ATOM 3459 N N . GLY B 1 104 ? -8.531 14.227 -7.262 1 84.44 104 GLY B N 1
ATOM 3460 C CA . GLY B 1 104 ? -8.68 14.781 -5.926 1 84.44 104 GLY B CA 1
ATOM 3461 C C . GLY B 1 104 ? -9.539 13.922 -5.016 1 84.44 104 GLY B C 1
ATOM 3462 O O . GLY B 1 104 ? -10.312 14.438 -4.207 1 84.44 104 GLY B O 1
ATOM 3463 N N . LEU B 1 105 ? -9.523 12.602 -5.16 1 89 105 LEU B N 1
ATOM 3464 C CA . LEU B 1 105 ? -10.328 11.656 -4.383 1 89 105 LEU B CA 1
ATOM 3465 C C . LEU B 1 105 ? -9.477 10.969 -3.32 1 89 105 LEU B C 1
ATOM 3467 O O . LEU B 1 105 ? -8.312 10.648 -3.564 1 89 105 LEU B O 1
ATOM 3471 N N . ASN B 1 106 ? -10.07 10.734 -2.162 1 89.38 106 ASN B N 1
ATOM 3472 C CA . ASN B 1 106 ? -9.445 9.883 -1.151 1 89.38 106 ASN B CA 1
ATOM 3473 C C . ASN B 1 106 ? -9.672 8.406 -1.446 1 89.38 106 ASN B C 1
ATOM 3475 O O . ASN B 1 106 ? -10.594 8.047 -2.182 1 89.38 106 ASN B O 1
ATOM 3479 N N . LEU B 1 107 ? -8.82 7.605 -0.895 1 93.75 107 LEU B N 1
ATOM 3480 C CA . LEU B 1 107 ? -8.891 6.16 -1.095 1 93.75 107 LEU B CA 1
ATOM 3481 C C . LEU B 1 107 ? -9.188 5.445 0.219 1 93.75 107 LEU B C 1
ATOM 3483 O O . LEU B 1 107 ? -8.5 5.668 1.22 1 93.75 107 LEU B O 1
ATOM 3487 N N . VAL B 1 108 ? -10.219 4.59 0.217 1 92.56 108 VAL B N 1
ATOM 3488 C CA . VAL B 1 108 ? -10.617 3.84 1.402 1 92.56 108 VAL B CA 1
ATOM 3489 C C . VAL B 1 108 ? -10.398 2.346 1.169 1 92.56 108 VAL B C 1
ATOM 3491 O O . VAL B 1 108 ? -10.898 1.783 0.192 1 92.56 108 VAL B O 1
ATOM 3494 N N . LEU B 1 109 ? -9.625 1.729 2.037 1 93.25 109 LEU B N 1
ATOM 3495 C CA . LEU B 1 109 ? -9.414 0.286 1.99 1 93.25 109 LEU B CA 1
ATOM 3496 C C . LEU B 1 109 ? -10.406 -0.436 2.902 1 93.25 109 LEU B C 1
ATOM 3498 O O . LEU B 1 109 ? -10.469 -0.151 4.102 1 93.25 109 LEU B O 1
ATOM 3502 N N . ILE B 1 110 ? -11.125 -1.421 2.307 1 88.81 110 ILE B N 1
ATOM 3503 C CA . ILE B 1 110 ? -12.188 -2.137 3.006 1 88.81 110 ILE B CA 1
ATOM 3504 C C . ILE B 1 110 ? -11.969 -3.643 2.865 1 88.81 110 ILE B C 1
ATOM 3506 O O . ILE B 1 110 ? -12.305 -4.227 1.83 1 88.81 110 ILE B O 1
ATOM 3510 N N . PRO B 1 111 ? -11.484 -4.312 3.895 1 85.38 111 PRO B N 1
ATOM 3511 C CA . PRO B 1 111 ? -11.273 -5.758 3.809 1 85.38 111 PRO B CA 1
ATOM 3512 C C . PRO B 1 111 ? -12.562 -6.559 4.016 1 85.38 111 PRO B C 1
ATOM 3514 O O . PRO B 1 111 ? -13.469 -6.105 4.719 1 85.38 111 PRO B O 1
ATOM 3517 N N . LEU B 1 112 ? -12.688 -7.711 3.336 1 81.19 112 LEU B N 1
ATOM 3518 C CA . LEU B 1 112 ? -13.781 -8.641 3.605 1 81.19 112 LEU B CA 1
ATOM 3519 C C . LEU B 1 112 ? -13.438 -9.547 4.785 1 81.19 112 LEU B C 1
ATOM 3521 O O . LEU B 1 112 ? -14.344 -10.047 5.465 1 81.19 112 LEU B O 1
ATOM 3525 N N . ASN B 1 113 ? -12.102 -9.836 4.789 1 70.12 113 ASN B N 1
ATOM 3526 C CA . ASN B 1 113 ? -11.648 -10.727 5.855 1 70.12 113 ASN B CA 1
ATOM 3527 C C . ASN B 1 113 ? -11.266 -9.953 7.109 1 70.12 113 ASN B C 1
ATOM 3529 O O . ASN B 1 113 ? -10.477 -9.008 7.043 1 70.12 113 ASN B O 1
ATOM 3533 N N . HIS B 1 114 ? -12.117 -10.203 8.117 1 63.44 114 HIS B N 1
ATOM 3534 C CA . HIS B 1 114 ? -11.797 -9.656 9.43 1 63.44 114 HIS B CA 1
ATOM 3535 C C . HIS B 1 114 ? -11.422 -10.766 10.414 1 63.44 114 HIS B C 1
ATOM 3537 O O . HIS B 1 114 ? -11.68 -11.945 10.148 1 63.44 114 HIS B O 1
ATOM 3543 N N . GLN B 1 115 ? -10.539 -10.43 11.258 1 58.09 115 GLN B N 1
ATOM 3544 C CA . GLN B 1 115 ? -10.211 -11.422 12.273 1 58.09 115 GLN B CA 1
ATOM 3545 C C . GLN B 1 115 ? -11.477 -12.016 12.891 1 58.09 115 GLN B C 1
ATOM 3547 O O . GLN B 1 115 ? -12.492 -11.336 13.008 1 58.09 115 GLN B O 1
ATOM 3552 N N . PRO B 1 116 ? -11.367 -13.383 13.094 1 55.38 116 PRO B N 1
ATOM 3553 C CA . PRO B 1 116 ? -12.492 -14.07 13.742 1 55.38 116 PRO B CA 1
ATOM 3554 C C . PRO B 1 116 ? -12.992 -13.336 14.992 1 55.38 116 PRO B C 1
ATOM 3556 O O . PRO B 1 116 ? -12.188 -12.852 15.789 1 55.38 116 PRO B O 1
ATOM 3559 N N . GLY B 1 117 ? -14.375 -13.117 15.156 1 53.53 117 GLY B N 1
ATOM 3560 C CA . GLY B 1 117 ? -14.992 -12.516 16.328 1 53.53 117 GLY B CA 1
ATOM 3561 C C . GLY B 1 117 ? -15.57 -11.133 16.062 1 53.53 117 GLY B C 1
ATOM 3562 O O . GLY B 1 117 ? -16.312 -10.602 16.875 1 53.53 117 GLY B O 1
ATOM 3563 N N . HIS B 1 118 ? -14.969 -10.602 15.078 1 53.78 118 HIS B N 1
ATOM 3564 C CA . HIS B 1 118 ? -15.547 -9.289 14.812 1 53.78 118 HIS B CA 1
ATOM 3565 C C . HIS B 1 118 ? -16.594 -9.367 13.703 1 53.78 118 HIS B C 1
ATOM 3567 O O . HIS B 1 118 ? -16.359 -9.992 12.664 1 53.78 118 HIS B O 1
ATOM 3573 N N . ALA B 1 119 ? -17.75 -9.297 14.148 1 50.59 119 ALA B N 1
ATOM 3574 C CA . ALA B 1 119 ? -18.812 -9.258 13.156 1 50.59 119 ALA B CA 1
ATOM 3575 C C . ALA B 1 119 ? -18.484 -8.305 12.023 1 50.59 119 ALA B C 1
ATOM 3577 O O . ALA B 1 119 ? -17.844 -7.266 12.242 1 50.59 119 ALA B O 1
ATOM 3578 N N . PRO B 1 120 ? -18.672 -8.82 10.797 1 51.97 120 PRO B N 1
ATOM 3579 C CA . PRO B 1 120 ? -18.484 -7.887 9.688 1 51.97 120 PRO B CA 1
ATOM 3580 C C . PRO B 1 120 ? -19.141 -6.527 9.945 1 51.97 120 PRO B C 1
ATOM 3582 O O . PRO B 1 120 ? -20.297 -6.461 10.352 1 51.97 120 PRO B O 1
ATOM 3585 N N . SER B 1 121 ? -18.375 -5.574 10.305 1 53.53 121 SER B N 1
ATOM 3586 C CA . SER B 1 121 ? -18.969 -4.25 10.422 1 53.53 121 SER B CA 1
ATOM 3587 C C . SER B 1 121 ? -19.516 -3.768 9.086 1 53.53 121 SER B C 1
ATOM 3589 O O . SER B 1 121 ? -18.906 -4.004 8.039 1 53.53 121 SER B O 1
ATOM 3591 N N . PRO B 1 122 ? -20.859 -3.492 9.117 1 53.5 122 PRO B N 1
ATOM 3592 C CA . PRO B 1 122 ? -21.375 -2.861 7.898 1 53.5 122 PRO B CA 1
ATOM 3593 C C . PRO B 1 122 ? -20.375 -1.875 7.285 1 53.5 122 PRO B C 1
ATOM 3595 O O . PRO B 1 122 ? -19.547 -1.313 7.996 1 53.5 122 PRO B O 1
ATOM 3598 N N . VAL B 1 123 ? -20.375 -2.033 5.926 1 58.78 123 VAL B N 1
ATOM 3599 C CA . VAL B 1 123 ? -19.547 -1.06 5.219 1 58.78 123 VAL B CA 1
ATOM 3600 C C . VAL B 1 123 ? -19.922 0.354 5.66 1 58.78 123 VAL B C 1
ATOM 3602 O O . VAL B 1 123 ? -20.984 0.864 5.293 1 58.78 123 VAL B O 1
ATOM 3605 N N . THR B 1 124 ? -19.312 0.854 6.652 1 62.5 124 THR B N 1
ATOM 3606 C CA . THR B 1 124 ? -19.625 2.139 7.266 1 62.5 124 THR B CA 1
ATOM 3607 C C . THR B 1 124 ? -18.812 3.26 6.629 1 62.5 124 THR B C 1
ATOM 3609 O O . THR B 1 124 ? -19.062 4.441 6.883 1 62.5 124 THR B O 1
ATOM 3612 N N . ALA B 1 125 ? -18 2.846 5.676 1 71.56 125 ALA B N 1
ATOM 3613 C CA . ALA B 1 125 ? -17.188 3.896 5.074 1 71.56 125 ALA B CA 1
ATOM 3614 C C . ALA B 1 125 ? -18.016 4.734 4.098 1 71.56 125 ALA B C 1
ATOM 3616 O O . ALA B 1 125 ? -18.812 4.199 3.334 1 71.56 125 ALA B O 1
ATOM 3617 N N . LEU B 1 126 ? -17.891 5.984 4.18 1 74.69 126 LEU B N 1
ATOM 3618 C CA . LEU B 1 126 ? -18.547 6.887 3.236 1 74.69 126 LEU B CA 1
ATOM 3619 C C . LEU B 1 126 ? -17.688 7.086 1.99 1 74.69 126 LEU B C 1
ATOM 3621 O O . LEU B 1 126 ? -16.609 7.676 2.062 1 74.69 126 LEU B O 1
ATOM 3625 N N . VAL B 1 127 ? -18.203 6.492 0.911 1 86 127 VAL B N 1
ATOM 3626 C CA . VAL B 1 127 ? -17.484 6.594 -0.355 1 86 127 VAL B CA 1
ATOM 3627 C C . VAL B 1 127 ? -18.469 6.945 -1.476 1 86 127 VAL B C 1
ATOM 3629 O O . VAL B 1 127 ? -19.688 6.84 -1.302 1 86 127 VAL B O 1
ATOM 3632 N N . ASP B 1 128 ? -17.922 7.438 -2.566 1 86.25 128 ASP B N 1
ATOM 3633 C CA . ASP B 1 128 ? -18.75 7.801 -3.721 1 86.25 128 ASP B CA 1
ATOM 3634 C C . ASP B 1 128 ? -18.859 6.641 -4.703 1 86.25 128 ASP B C 1
ATOM 3636 O O . ASP B 1 128 ? -19.672 6.684 -5.633 1 86.25 128 ASP B O 1
ATOM 3640 N N . GLY B 1 129 ? -18.188 5.617 -4.547 1 91.75 129 GLY B N 1
ATOM 3641 C CA . GLY B 1 129 ? -18.188 4.422 -5.379 1 91.75 129 GLY B CA 1
ATOM 3642 C C . GLY B 1 129 ? -17.234 3.354 -4.895 1 91.75 129 GLY B C 1
ATOM 3643 O O . GLY B 1 129 ? -16.422 3.598 -4 1 91.75 129 GLY B O 1
ATOM 3644 N N . TYR B 1 130 ? -17.406 2.16 -5.555 1 94 130 TYR B N 1
ATOM 3645 C CA . TYR B 1 130 ? -16.594 1.03 -5.105 1 94 130 TYR B CA 1
ATOM 3646 C C . TYR B 1 130 ? -15.875 0.375 -6.277 1 94 130 TYR B C 1
ATOM 3648 O O . TYR B 1 130 ? -16.422 0.279 -7.375 1 94 130 TYR B O 1
ATOM 3656 N N . ILE B 1 131 ? -14.695 -0.028 -5.988 1 97 131 ILE B N 1
ATOM 3657 C CA . ILE B 1 131 ? -13.992 -0.997 -6.82 1 97 131 ILE B CA 1
ATOM 3658 C C . ILE B 1 131 ? -13.922 -2.34 -6.098 1 97 131 ILE B C 1
ATOM 3660 O O . ILE B 1 131 ? -13.375 -2.434 -4.996 1 97 131 ILE B O 1
ATOM 3664 N N . LEU B 1 132 ? -14.516 -3.35 -6.695 1 95.75 132 LEU B N 1
ATOM 3665 C CA . LEU B 1 132 ? -14.492 -4.695 -6.133 1 95.75 132 LEU B CA 1
ATOM 3666 C C . LEU B 1 132 ? -13.375 -5.523 -6.754 1 95.75 132 LEU B C 1
ATOM 3668 O O . LEU B 1 132 ? -13.461 -5.93 -7.914 1 95.75 132 LEU B O 1
ATOM 3672 N N . ASN B 1 133 ? -12.336 -5.801 -5.977 1 94.75 133 ASN B N 1
ATOM 3673 C CA . ASN B 1 133 ? -11.172 -6.523 -6.488 1 94.75 133 ASN B CA 1
ATOM 3674 C C . ASN B 1 133 ? -11.305 -8.023 -6.262 1 94.75 133 ASN B C 1
ATOM 3676 O O . ASN B 1 133 ? -10.883 -8.539 -5.219 1 94.75 133 ASN B O 1
ATOM 3680 N N . ALA B 1 134 ? -11.773 -8.727 -7.234 1 87.75 134 ALA B N 1
ATOM 3681 C CA . ALA B 1 134 ? -11.844 -10.18 -7.254 1 87.75 134 ALA B CA 1
ATOM 3682 C C . ALA B 1 134 ? -12.484 -10.719 -5.973 1 87.75 134 ALA B C 1
ATOM 3684 O O . ALA B 1 134 ? -11.938 -11.625 -5.336 1 87.75 134 ALA B O 1
ATOM 3685 N N . THR B 1 135 ? -13.586 -10.234 -5.633 1 85.88 135 THR B N 1
ATOM 3686 C CA . THR B 1 135 ? -14.172 -10.5 -4.328 1 85.88 135 THR B CA 1
ATOM 3687 C C . THR B 1 135 ? -15.047 -11.75 -4.371 1 85.88 135 THR B C 1
ATOM 3689 O O . THR B 1 135 ? -15.5 -12.156 -5.438 1 85.88 135 THR B O 1
ATOM 3692 N N . TYR B 1 136 ? -15.164 -12.336 -3.227 1 89.75 136 TYR B N 1
ATOM 3693 C CA . TYR B 1 136 ? -16.219 -13.328 -3.049 1 89.75 136 TYR B CA 1
ATOM 3694 C C . TYR B 1 136 ? -17.594 -12.711 -3.291 1 89.75 136 TYR B C 1
ATOM 3696 O O . TYR B 1 136 ? -18.047 -11.867 -2.518 1 89.75 136 TYR B O 1
ATOM 3704 N N . GLN B 1 137 ? -18.25 -13.172 -4.215 1 86.62 137 GLN B N 1
ATOM 3705 C CA . GLN B 1 137 ? -19.438 -12.5 -4.734 1 86.62 137 GLN B CA 1
ATOM 3706 C C . GLN B 1 137 ? -20.594 -12.578 -3.736 1 86.62 137 GLN B C 1
ATOM 3708 O O . GLN B 1 137 ? -21.438 -11.68 -3.686 1 86.62 137 GLN B O 1
ATOM 3713 N N . HIS B 1 138 ? -20.578 -13.578 -2.957 1 84.25 138 HIS B N 1
ATOM 3714 C CA . HIS B 1 138 ? -21.734 -13.781 -2.092 1 84.25 138 HIS B CA 1
ATOM 3715 C C . HIS B 1 138 ? -21.438 -13.32 -0.666 1 84.25 138 HIS B C 1
ATOM 3717 O O . HIS B 1 138 ? -22.266 -13.516 0.233 1 84.25 138 HIS B O 1
ATOM 3723 N N . ASP B 1 139 ? -20.328 -12.711 -0.474 1 84.06 139 ASP B N 1
ATOM 3724 C CA . ASP B 1 139 ? -20.016 -12.148 0.836 1 84.06 139 ASP B CA 1
ATOM 3725 C C . ASP B 1 139 ? -21.047 -11.078 1.228 1 84.06 139 ASP B C 1
ATOM 3727 O O . ASP B 1 139 ? -21.5 -10.305 0.38 1 84.06 139 ASP B O 1
ATOM 3731 N N . ALA B 1 140 ? -21.281 -11.016 2.502 1 76 140 ALA B N 1
ATOM 3732 C CA . ALA B 1 140 ? -22.281 -10.094 3.008 1 76 140 ALA B CA 1
ATOM 3733 C C . ALA B 1 140 ? -21.922 -8.648 2.674 1 76 140 ALA B C 1
ATOM 3735 O O . ALA B 1 140 ? -22.797 -7.848 2.324 1 76 140 ALA B O 1
ATOM 3736 N N . ILE B 1 141 ? -20.703 -8.32 2.777 1 77.62 141 ILE B N 1
ATOM 3737 C CA . ILE B 1 141 ? -20.234 -6.965 2.506 1 77.62 141 ILE B CA 1
ATOM 3738 C C . ILE B 1 141 ? -20.484 -6.621 1.038 1 77.62 141 ILE B C 1
ATOM 3740 O O . ILE B 1 141 ? -20.891 -5.504 0.715 1 77.62 141 ILE B O 1
ATOM 3744 N N . ILE B 1 142 ? -20.234 -7.578 0.214 1 84.81 142 ILE B N 1
ATOM 3745 C CA . ILE B 1 142 ? -20.438 -7.375 -1.216 1 84.81 142 ILE B CA 1
ATOM 3746 C C . ILE B 1 142 ? -21.922 -7.195 -1.504 1 84.81 142 ILE B C 1
ATOM 3748 O O . ILE B 1 142 ? -22.312 -6.281 -2.232 1 84.81 142 ILE B O 1
ATOM 3752 N N . GLN B 1 143 ? -22.703 -7.98 -0.868 1 77.44 143 GLN B N 1
ATOM 3753 C CA . GLN B 1 143 ? -24.156 -7.875 -1.063 1 77.44 143 GLN B CA 1
ATOM 3754 C C . GLN B 1 143 ? -24.672 -6.523 -0.586 1 77.44 143 GLN B C 1
ATOM 3756 O O . GLN B 1 143 ? -25.531 -5.918 -1.237 1 77.44 143 GLN B O 1
ATOM 3761 N N . GLN B 1 144 ? -24.125 -6.035 0.482 1 74 144 GLN B N 1
ATOM 3762 C CA . GLN B 1 144 ? -24.484 -4.715 0.991 1 74 144 GLN B CA 1
ATOM 3763 C C . GLN B 1 144 ? -24.062 -3.619 0.018 1 74 144 GLN B C 1
ATOM 3765 O O . GLN B 1 144 ? -24.812 -2.668 -0.22 1 74 144 GLN B O 1
ATOM 3770 N N . THR B 1 145 ? -22.906 -3.785 -0.478 1 81.19 145 THR B N 1
ATOM 3771 C CA . THR B 1 145 ? -22.344 -2.812 -1.414 1 81.19 145 THR B CA 1
ATOM 3772 C C . THR B 1 145 ? -23.188 -2.74 -2.682 1 81.19 145 THR B C 1
ATOM 3774 O O . THR B 1 145 ? -23.5 -1.649 -3.168 1 81.19 145 THR B O 1
ATOM 3777 N N . LEU B 1 146 ? -23.625 -3.891 -3.125 1 80.31 146 LEU B N 1
ATOM 3778 C CA . LEU B 1 146 ? -24.422 -3.973 -4.344 1 80.31 146 LEU B CA 1
ATOM 3779 C C . LEU B 1 146 ? -25.812 -3.381 -4.129 1 80.31 146 LEU B C 1
ATOM 3781 O O . LEU B 1 146 ? -26.453 -2.922 -5.078 1 80.31 146 LEU B O 1
ATOM 3785 N N . ALA B 1 147 ? -26.141 -3.406 -2.91 1 71 147 ALA B N 1
ATOM 3786 C CA . ALA B 1 147 ? -27.469 -2.896 -2.576 1 71 147 ALA B CA 1
ATOM 3787 C C . ALA B 1 147 ? -27.469 -1.372 -2.508 1 71 147 ALA B C 1
ATOM 3789 O O . ALA B 1 147 ? -28.531 -0.743 -2.535 1 71 147 ALA B O 1
ATOM 3790 N N . ARG B 1 148 ? -26.219 -0.947 -2.553 1 72 148 ARG B N 1
ATOM 3791 C CA . ARG B 1 148 ? -26.094 0.508 -2.541 1 72 148 ARG B CA 1
ATOM 3792 C C . ARG B 1 148 ? -26.203 1.075 -3.953 1 72 148 ARG B C 1
ATOM 3794 O O . ARG B 1 148 ? -26.016 0.348 -4.934 1 72 148 ARG B O 1
ATOM 3801 N N . THR B 1 149 ? -26.766 2.242 -4.297 1 75.12 149 THR B N 1
ATOM 3802 C CA . THR B 1 149 ? -26.938 2.852 -5.613 1 75.12 149 THR B CA 1
ATOM 3803 C C . THR B 1 149 ? -25.703 3.682 -5.98 1 75.12 149 THR B C 1
ATOM 3805 O O . THR B 1 149 ? -25.828 4.789 -6.508 1 75.12 149 THR B O 1
ATOM 3808 N N . LEU B 1 150 ? -24.578 3.117 -5.551 1 82.44 150 LEU B N 1
ATOM 3809 C CA . LEU B 1 150 ? -23.328 3.799 -5.902 1 82.44 150 LEU B CA 1
ATOM 3810 C C . LEU B 1 150 ? -22.672 3.145 -7.109 1 82.44 150 LEU B C 1
ATOM 3812 O O . LEU B 1 150 ? -22.906 1.966 -7.391 1 82.44 150 LEU B O 1
ATOM 3816 N N . PRO B 1 151 ? -21.875 3.932 -7.82 1 92.25 151 PRO B N 1
ATOM 3817 C CA . PRO B 1 151 ? -21.109 3.33 -8.914 1 92.25 151 PRO B CA 1
ATOM 3818 C C . PRO B 1 151 ? -20.172 2.219 -8.43 1 92.25 151 PRO B C 1
ATOM 3820 O O . PRO B 1 151 ? -19.594 2.322 -7.352 1 92.25 151 PRO B O 1
ATOM 3823 N N . ILE B 1 152 ? -20.141 1.162 -9.289 1 94.5 152 ILE B N 1
ATOM 3824 C CA . ILE B 1 152 ? -19.281 0.026 -8.977 1 94.5 152 ILE B CA 1
ATOM 3825 C C . ILE B 1 152 ? -18.516 -0.398 -10.227 1 94.5 152 ILE B C 1
ATOM 3827 O O . ILE B 1 152 ? -19.047 -0.377 -11.336 1 94.5 152 ILE B O 1
ATOM 3831 N N . VAL B 1 153 ? -17.266 -0.682 -10.062 1 97.5 153 VAL B N 1
ATOM 3832 C CA . VAL B 1 153 ? -16.469 -1.361 -11.07 1 97.5 153 VAL B CA 1
ATOM 3833 C C . VAL B 1 153 ? -15.844 -2.621 -10.469 1 97.5 153 VAL B C 1
ATOM 3835 O O . VAL B 1 153 ? -15.391 -2.613 -9.32 1 97.5 153 VAL B O 1
ATOM 3838 N N . THR B 1 154 ? -15.898 -3.725 -11.242 1 96.94 154 THR B N 1
ATOM 3839 C CA . THR B 1 154 ? -15.328 -4.977 -10.758 1 96.94 154 THR B CA 1
ATOM 3840 C C . THR B 1 154 ? -14.008 -5.277 -11.469 1 96.94 154 THR B C 1
ATOM 3842 O O . THR B 1 154 ? -13.828 -4.918 -12.633 1 96.94 154 THR B O 1
ATOM 3845 N N . LEU B 1 155 ? -13.102 -5.852 -10.727 1 97.62 155 LEU B N 1
ATOM 3846 C CA . LEU B 1 155 ? -11.828 -6.301 -11.273 1 97.62 155 LEU B CA 1
ATOM 3847 C C . LEU B 1 155 ? -11.75 -7.824 -11.297 1 97.62 155 LEU B C 1
ATOM 3849 O O . LEU B 1 155 ? -11.961 -8.477 -10.266 1 97.62 155 LEU B O 1
ATOM 3853 N N . ASP B 1 156 ? -11.492 -8.453 -12.453 1 95.75 156 ASP B N 1
ATOM 3854 C CA . ASP B 1 156 ? -11.195 -9.859 -12.688 1 95.75 156 ASP B CA 1
ATOM 3855 C C . ASP B 1 156 ? -12.445 -10.719 -12.562 1 95.75 156 ASP B C 1
ATOM 3857 O O . ASP B 1 156 ? -12.359 -11.938 -12.398 1 95.75 156 ASP B O 1
ATOM 3861 N N . PHE B 1 157 ? -13.609 -10.07 -12.547 1 93.31 157 PHE B N 1
ATOM 3862 C CA . PHE B 1 157 ? -14.906 -10.703 -12.734 1 93.31 157 PHE B CA 1
ATOM 3863 C C . PHE B 1 157 ? -15.938 -9.688 -13.219 1 93.31 157 PHE B C 1
ATOM 3865 O O . PHE B 1 157 ? -15.688 -8.477 -13.188 1 93.31 157 PHE B O 1
ATOM 3872 N N . SER B 1 158 ? -17.016 -10.219 -13.75 1 93.88 158 SER B N 1
ATOM 3873 C CA . SER B 1 158 ? -18 -9.297 -14.297 1 93.88 158 SER B CA 1
ATOM 3874 C C . SER B 1 158 ? -19.391 -9.578 -13.719 1 93.88 158 SER B C 1
ATOM 3876 O O . SER B 1 158 ? -19.719 -10.719 -13.398 1 93.88 158 SER B O 1
ATOM 3878 N N . LEU B 1 159 ? -20 -8.539 -13.438 1 90.75 159 LEU B N 1
ATOM 3879 C CA . LEU B 1 159 ? -21.438 -8.523 -13.148 1 90.75 159 LEU B CA 1
ATOM 3880 C C . LEU B 1 159 ? -22.188 -7.727 -14.203 1 90.75 159 LEU B C 1
ATOM 3882 O O . LEU B 1 159 ? -21.703 -6.699 -14.672 1 90.75 159 LEU B O 1
ATOM 3886 N N . PRO B 1 160 ? -23.312 -8.172 -14.625 1 88.81 160 PRO B N 1
ATOM 3887 C CA . PRO B 1 160 ? -24.016 -7.582 -15.758 1 88.81 160 PRO B CA 1
ATOM 3888 C C . PRO B 1 160 ? -24.266 -6.086 -15.586 1 88.81 160 PRO B C 1
ATOM 3890 O O . PRO B 1 160 ? -24.219 -5.332 -16.562 1 88.81 160 PRO B O 1
ATOM 3893 N N . GLN B 1 161 ? -24.469 -5.578 -14.484 1 89.38 161 GLN B N 1
ATOM 3894 C CA . GLN B 1 161 ? -24.906 -4.203 -14.281 1 89.38 161 GLN B CA 1
ATOM 3895 C C . GLN B 1 161 ? -23.719 -3.27 -14.055 1 89.38 161 GLN B C 1
ATOM 3897 O O . GLN B 1 161 ? -23.891 -2.053 -13.969 1 89.38 161 GLN B O 1
ATOM 3902 N N . TYR B 1 162 ? -22.516 -3.867 -14.07 1 93.88 162 TYR B N 1
ATOM 3903 C CA . TYR B 1 162 ? -21.375 -3.043 -13.703 1 93.88 162 TYR B CA 1
ATOM 3904 C C . TYR B 1 162 ? -20.219 -3.229 -14.688 1 93.88 162 TYR B C 1
ATOM 3906 O O . TYR B 1 162 ? -20.016 -4.324 -15.211 1 93.88 162 TYR B O 1
ATOM 3914 N N . SER B 1 163 ? -19.484 -2.094 -14.938 1 97.25 163 SER B N 1
ATOM 3915 C CA . SER B 1 163 ? -18.281 -2.17 -15.742 1 97.25 163 SER B CA 1
ATOM 3916 C C . SER B 1 163 ? -17.203 -3.008 -15.047 1 97.25 163 SER B C 1
ATOM 3918 O O . SER B 1 163 ? -17.25 -3.189 -13.828 1 97.25 163 SER B O 1
ATOM 3920 N N . SER B 1 164 ? -16.328 -3.553 -15.867 1 97.69 164 SER B N 1
ATOM 3921 C CA . SER B 1 164 ? -15.281 -4.406 -15.305 1 97.69 164 SER B CA 1
ATOM 3922 C C . SER B 1 164 ? -13.977 -4.262 -16.078 1 97.69 164 SER B C 1
ATOM 3924 O O . SER B 1 164 ? -13.977 -3.812 -17.234 1 97.69 164 SER B O 1
ATOM 3926 N N . VAL B 1 165 ? -12.859 -4.469 -15.43 1 98.38 165 VAL B N 1
ATOM 3927 C CA . VAL B 1 165 ? -11.531 -4.562 -16.031 1 98.38 165 VAL B CA 1
ATOM 3928 C C . VAL B 1 165 ? -10.891 -5.902 -15.68 1 98.38 165 VAL B C 1
ATOM 3930 O O . VAL B 1 165 ? -10.922 -6.32 -14.516 1 98.38 165 VAL B O 1
ATOM 3933 N N . SER B 1 166 ? -10.383 -6.621 -16.609 1 98 166 SER B N 1
ATOM 3934 C CA . SER B 1 166 ? -9.734 -7.91 -16.391 1 98 166 SER B CA 1
ATOM 3935 C C . SER B 1 166 ? -8.781 -8.25 -17.531 1 98 166 SER B C 1
ATOM 3937 O O . SER B 1 166 ? -8.734 -7.539 -18.547 1 98 166 SER B O 1
ATOM 3939 N N . ILE B 1 167 ? -7.984 -9.195 -17.344 1 98.19 167 ILE B N 1
ATOM 3940 C CA . ILE B 1 167 ? -7.398 -9.898 -18.484 1 98.19 167 ILE B CA 1
ATOM 3941 C C . ILE B 1 167 ? -8.25 -11.125 -18.812 1 98.19 167 ILE B C 1
ATOM 3943 O O . ILE B 1 167 ? -9.211 -11.438 -18.109 1 98.19 167 ILE B O 1
ATOM 3947 N N . ASP B 1 168 ? -7.949 -11.734 -19.938 1 98.31 168 ASP B N 1
ATOM 3948 C CA . ASP B 1 168 ? -8.562 -13.023 -20.25 1 98.31 168 ASP B CA 1
ATOM 3949 C C . ASP B 1 168 ? -7.906 -14.148 -19.453 1 98.31 168 ASP B C 1
ATOM 3951 O O . ASP B 1 168 ? -7.008 -14.828 -19.953 1 98.31 168 ASP B O 1
ATOM 3955 N N . ASN B 1 169 ? -8.383 -14.305 -18.234 1 98.31 169 ASN B N 1
ATOM 3956 C CA . ASN B 1 169 ? -7.801 -15.273 -17.312 1 98.31 169 ASN B CA 1
ATOM 3957 C C . ASN B 1 169 ? -7.871 -16.688 -17.875 1 98.31 169 ASN B C 1
ATOM 3959 O O . ASN B 1 169 ? -6.965 -17.5 -17.641 1 98.31 169 ASN B O 1
ATOM 3963 N N . ALA B 1 170 ? -8.953 -17.016 -18.531 1 98.44 170 ALA B N 1
ATOM 3964 C CA . ALA B 1 170 ? -9.086 -18.344 -19.125 1 98.44 170 ALA B CA 1
ATOM 3965 C C . ALA B 1 170 ? -8.016 -18.578 -20.188 1 98.44 170 ALA B C 1
ATOM 3967 O O . ALA B 1 170 ? -7.355 -19.609 -20.203 1 98.44 170 ALA B O 1
ATOM 3968 N N . ARG B 1 171 ? -7.844 -17.609 -20.984 1 98.62 171 ARG B N 1
ATOM 3969 C CA . ARG B 1 171 ? -6.836 -17.719 -22.047 1 98.62 171 ARG B CA 1
ATOM 3970 C C . ARG B 1 171 ? -5.434 -17.781 -21.453 1 98.62 171 ARG B C 1
ATOM 3972 O O . ARG B 1 171 ? -4.578 -18.531 -21.953 1 98.62 171 ARG B O 1
ATOM 3979 N N . ALA B 1 172 ? -5.199 -17 -20.469 1 98.75 172 ALA B N 1
ATOM 3980 C CA . ALA B 1 172 ? -3.893 -17.016 -19.828 1 98.75 172 ALA B CA 1
ATOM 3981 C C . ALA B 1 172 ? -3.549 -18.406 -19.312 1 98.75 172 ALA B C 1
ATOM 3983 O O . ALA B 1 172 ? -2.434 -18.891 -19.5 1 98.75 172 ALA B O 1
ATOM 3984 N N . MET B 1 173 ? -4.523 -19.062 -18.719 1 98.75 173 MET B N 1
ATOM 3985 C CA . MET B 1 173 ? -4.266 -20.375 -18.141 1 98.75 173 MET B CA 1
ATOM 3986 C C . MET B 1 173 ? -4.188 -21.438 -19.25 1 98.75 173 MET B C 1
ATOM 3988 O O . MET B 1 173 ? -3.473 -22.438 -19.109 1 98.75 173 MET B O 1
ATOM 3992 N N . GLN B 1 174 ? -4.926 -21.203 -20.297 1 98.69 174 GLN B N 1
ATOM 3993 C CA . GLN B 1 174 ? -4.789 -22.062 -21.469 1 98.69 174 GLN B CA 1
ATOM 3994 C C . GLN B 1 174 ? -3.367 -22.031 -22.016 1 98.69 174 GLN B C 1
ATOM 3996 O O . GLN B 1 174 ? -2.791 -23.078 -22.328 1 98.69 174 GLN B O 1
ATOM 4001 N N . ASP B 1 175 ? -2.809 -20.812 -22.094 1 98.75 175 ASP B N 1
ATOM 4002 C CA . ASP B 1 175 ? -1.44 -20.641 -22.578 1 98.75 175 ASP B CA 1
ATOM 4003 C C . ASP B 1 175 ? -0.461 -21.453 -21.734 1 98.75 175 ASP B C 1
ATOM 4005 O O . ASP B 1 175 ? 0.39 -22.172 -22.266 1 98.75 175 ASP B O 1
ATOM 4009 N N . VAL B 1 176 ? -0.618 -21.391 -20.422 1 98.81 176 VAL B N 1
ATOM 4010 C CA . VAL B 1 176 ? 0.258 -22.094 -19.484 1 98.81 176 VAL B CA 1
ATOM 4011 C C . VAL B 1 176 ? 0.095 -23.609 -19.656 1 98.81 176 VAL B C 1
ATOM 4013 O O . VAL B 1 176 ? 1.083 -24.328 -19.766 1 98.81 176 VAL B O 1
ATOM 4016 N N . SER B 1 177 ? -1.111 -24.047 -19.688 1 98.69 177 SER B N 1
ATOM 4017 C CA . SER B 1 177 ? -1.427 -25.469 -19.766 1 98.69 177 SER B CA 1
ATOM 4018 C C . SER B 1 177 ? -0.919 -26.078 -21.062 1 98.69 177 SER B C 1
ATOM 4020 O O . SER B 1 177 ? -0.303 -27.141 -21.047 1 98.69 177 SER B O 1
ATOM 4022 N N . GLU B 1 178 ? -1.16 -25.406 -22.156 1 98.38 178 GLU B N 1
ATOM 4023 C CA . GLU B 1 178 ? -0.728 -25.891 -23.469 1 98.38 178 GLU B CA 1
ATOM 4024 C C . GLU B 1 178 ? 0.794 -25.984 -23.547 1 98.38 178 GLU B C 1
ATOM 4026 O O . GLU B 1 178 ? 1.339 -26.938 -24.094 1 98.38 178 GLU B O 1
ATOM 4031 N N . TYR B 1 179 ? 1.433 -25 -23.031 1 98.69 179 TYR B N 1
ATOM 4032 C CA . TYR B 1 179 ? 2.891 -24.984 -23 1 98.69 179 TYR B CA 1
ATOM 4033 C C . TYR B 1 179 ? 3.438 -26.203 -22.281 1 98.69 179 TYR B C 1
ATOM 4035 O O . TYR B 1 179 ? 4.336 -26.891 -22.781 1 98.69 179 TYR B O 1
ATOM 4043 N N . LEU B 1 180 ? 2.904 -26.484 -21.109 1 98.56 180 LEU B N 1
ATOM 4044 C CA . LEU B 1 180 ? 3.379 -27.594 -20.297 1 98.56 180 LEU B CA 1
ATOM 4045 C C . LEU B 1 180 ? 3.072 -28.922 -20.969 1 98.56 180 LEU B C 1
ATOM 4047 O O . LEU B 1 180 ? 3.871 -29.859 -20.891 1 98.56 180 LEU B O 1
ATOM 4051 N N . LEU B 1 181 ? 1.916 -29.016 -21.641 1 98 181 LEU B N 1
ATOM 4052 C CA . LEU B 1 181 ? 1.572 -30.219 -22.406 1 98 181 LEU B CA 1
ATOM 4053 C C . LEU B 1 181 ? 2.562 -30.438 -23.547 1 98 181 LEU B C 1
ATOM 4055 O O . LEU B 1 181 ? 3.006 -31.562 -23.766 1 98 181 LEU B O 1
ATOM 4059 N N . GLU B 1 182 ? 2.877 -29.344 -24.219 1 97.38 182 GLU B N 1
ATOM 4060 C CA . GLU B 1 182 ? 3.824 -29.406 -25.328 1 97.38 182 GLU B CA 1
ATOM 4061 C C . GLU B 1 182 ? 5.203 -29.859 -24.844 1 97.38 182 GLU B C 1
ATOM 4063 O O . GLU B 1 182 ? 5.934 -30.516 -25.594 1 97.38 182 GLU B O 1
ATOM 4068 N N . LYS B 1 183 ? 5.508 -29.562 -23.609 1 97.5 183 LYS B N 1
ATOM 4069 C CA . LYS B 1 183 ? 6.789 -29.953 -23.031 1 97.5 183 LYS B CA 1
ATOM 4070 C C . LYS B 1 183 ? 6.766 -31.406 -22.562 1 97.5 183 LYS B C 1
ATOM 4072 O O . LYS B 1 183 ? 7.781 -31.922 -22.094 1 97.5 183 LYS B O 1
ATOM 4077 N N . GLY B 1 184 ? 5.602 -32.031 -22.578 1 96.44 184 GLY B N 1
ATOM 4078 C CA . GLY B 1 184 ? 5.527 -33.469 -22.344 1 96.44 184 GLY B CA 1
ATOM 4079 C C . GLY B 1 184 ? 4.938 -33.812 -20.984 1 96.44 184 GLY B C 1
ATOM 4080 O O . GLY B 1 184 ? 4.797 -35 -20.656 1 96.44 184 GLY B O 1
ATOM 4081 N N . HIS B 1 185 ? 4.5 -32.844 -20.203 1 98 185 HIS B N 1
ATOM 4082 C CA . HIS B 1 185 ? 3.924 -33.125 -18.891 1 98 185 HIS B CA 1
ATOM 4083 C C . HIS B 1 185 ? 2.52 -33.719 -19.016 1 98 185 HIS B C 1
ATOM 4085 O O . HIS B 1 185 ? 1.758 -33.312 -19.906 1 98 185 HIS B O 1
ATOM 4091 N N . ARG B 1 186 ? 2.238 -34.625 -18.094 1 97.88 186 ARG B N 1
ATOM 4092 C CA . ARG B 1 186 ? 0.914 -35.219 -18.125 1 97.88 186 ARG B CA 1
ATOM 4093 C C . ARG B 1 186 ? 0.301 -35.281 -16.734 1 97.88 186 ARG B C 1
ATOM 4095 O O . ARG B 1 186 ? -0.899 -35.531 -16.594 1 97.88 186 ARG B O 1
ATOM 4102 N N . ASN B 1 187 ? 1.075 -35.125 -15.688 1 98.56 187 ASN B N 1
ATOM 4103 C CA . ASN B 1 187 ? 0.639 -35.062 -14.297 1 98.56 187 ASN B CA 1
ATOM 4104 C C . ASN B 1 187 ? 0.879 -33.719 -13.672 1 98.56 187 ASN B C 1
ATOM 4106 O O . ASN B 1 187 ? 2.023 -33.25 -13.562 1 98.56 187 ASN B O 1
ATOM 4110 N N . PHE B 1 188 ? -0.218 -33.125 -13.234 1 98.75 188 PHE B N 1
ATOM 4111 C CA . PHE B 1 188 ? -0.149 -31.719 -12.859 1 98.75 188 PHE B CA 1
ATOM 4112 C C . PHE B 1 188 ? -0.646 -31.516 -11.43 1 98.75 188 PHE B C 1
ATOM 4114 O O . PHE B 1 188 ? -1.543 -32.219 -10.977 1 98.75 188 PHE B O 1
ATOM 4121 N N . GLY B 1 189 ? -0.026 -30.578 -10.727 1 98.94 189 GLY B N 1
ATOM 4122 C CA . GLY B 1 189 ? -0.569 -29.969 -9.523 1 98.94 189 GLY B CA 1
ATOM 4123 C C . GLY B 1 189 ? -0.883 -28.484 -9.695 1 98.94 189 GLY B C 1
ATOM 4124 O O . GLY B 1 189 ? -0.13 -27.766 -10.336 1 98.94 189 GLY B O 1
ATOM 4125 N N . ILE B 1 190 ? -2.021 -28.109 -9.164 1 98.94 190 ILE B N 1
ATOM 4126 C CA . ILE B 1 190 ? -2.389 -26.688 -9.156 1 98.94 190 ILE B CA 1
ATOM 4127 C C . ILE B 1 190 ? -2.414 -26.172 -7.719 1 98.94 190 ILE B C 1
ATOM 4129 O O . ILE B 1 190 ? -3.016 -26.797 -6.84 1 98.94 190 ILE B O 1
ATOM 4133 N N . ILE B 1 191 ? -1.665 -25.094 -7.461 1 98.94 191 ILE B N 1
ATOM 4134 C CA . ILE B 1 191 ? -1.719 -24.406 -6.18 1 98.94 191 ILE B CA 1
ATOM 4135 C C . ILE B 1 191 ? -2.527 -23.109 -6.324 1 98.94 191 ILE B C 1
ATOM 4137 O O . ILE B 1 191 ? -2.178 -22.25 -7.121 1 98.94 191 ILE B O 1
ATOM 4141 N N . ALA B 1 192 ? -3.576 -23 -5.508 1 98.62 192 ALA B N 1
ATOM 4142 C CA . ALA B 1 192 ? -4.539 -21.938 -5.75 1 98.62 192 ALA B CA 1
ATOM 4143 C C . ALA B 1 192 ? -5.027 -21.328 -4.434 1 98.62 192 ALA B C 1
ATOM 4145 O O . ALA B 1 192 ? -4.953 -21.969 -3.383 1 98.62 192 ALA B O 1
ATOM 4146 N N . PHE B 1 193 ? -5.438 -20.062 -4.477 1 95.94 193 PHE B N 1
ATOM 4147 C CA . PHE B 1 193 ? -6.207 -19.5 -3.373 1 95.94 193 PHE B CA 1
ATOM 4148 C C . PHE B 1 193 ? -7.598 -20.125 -3.309 1 95.94 193 PHE B C 1
ATOM 4150 O O . PHE B 1 193 ? -8.031 -20.781 -4.258 1 95.94 193 PHE B O 1
ATOM 4157 N N . PRO B 1 194 ? -8.375 -19.922 -2.254 1 95.81 194 PRO B N 1
ATOM 4158 C CA . PRO B 1 194 ? -9.609 -20.672 -1.987 1 95.81 194 PRO B CA 1
ATOM 4159 C C . PRO B 1 194 ? -10.734 -20.312 -2.955 1 95.81 194 PRO B C 1
ATOM 4161 O O . PRO B 1 194 ? -10.914 -19.141 -3.295 1 95.81 194 PRO B O 1
ATOM 4164 N N . SER B 1 195 ? -11.492 -21.328 -3.367 1 96.75 195 SER B N 1
ATOM 4165 C CA . SER B 1 195 ? -12.648 -21.172 -4.238 1 96.75 195 SER B CA 1
ATOM 4166 C C . SER B 1 195 ? -13.812 -20.516 -3.502 1 96.75 195 SER B C 1
ATOM 4168 O O . SER B 1 195 ? -14.703 -19.938 -4.125 1 96.75 195 SER B O 1
ATOM 4170 N N . ARG B 1 196 ? -13.805 -20.719 -2.289 1 93.62 196 ARG B N 1
ATOM 4171 C CA . ARG B 1 196 ? -14.742 -20.094 -1.356 1 93.62 196 ARG B CA 1
ATOM 4172 C C . ARG B 1 196 ? -14.086 -19.844 -0.005 1 93.62 196 ARG B C 1
ATOM 4174 O O . ARG B 1 196 ? -13.039 -20.422 0.302 1 93.62 196 ARG B O 1
ATOM 4181 N N . LYS B 1 197 ? -14.711 -18.922 0.773 1 87.56 197 LYS B N 1
ATOM 4182 C CA . LYS B 1 197 ? -14.156 -18.609 2.088 1 87.56 197 LYS B CA 1
ATOM 4183 C C . LYS B 1 197 ? -13.93 -19.875 2.906 1 87.56 197 LYS B C 1
ATOM 4185 O O . LYS B 1 197 ? -14.836 -20.719 3.029 1 87.56 197 LYS B O 1
ATOM 4190 N N . GLY B 1 198 ? -12.695 -20.109 3.326 1 88 198 GLY B N 1
ATOM 4191 C CA . GLY B 1 198 ? -12.391 -21.219 4.211 1 88 198 GLY B CA 1
ATOM 4192 C C . GLY B 1 198 ? -11.992 -22.484 3.471 1 88 198 GLY B C 1
ATOM 4193 O O . GLY B 1 198 ? -11.578 -23.469 4.086 1 88 198 GLY B O 1
ATOM 4194 N N . ALA B 1 199 ? -12.156 -22.531 2.154 1 93.75 199 ALA B N 1
ATOM 4195 C CA . ALA B 1 199 ? -11.742 -23.719 1.393 1 93.75 199 ALA B CA 1
ATOM 4196 C C . ALA B 1 199 ? -10.234 -23.922 1.473 1 93.75 199 ALA B C 1
ATOM 4198 O O . ALA B 1 199 ? -9.469 -22.969 1.303 1 93.75 199 ALA B O 1
ATOM 4199 N N . GLU B 1 200 ? -9.836 -25.125 1.801 1 96.62 200 GLU B N 1
ATOM 4200 C CA . GLU B 1 200 ? -8.422 -25.469 1.92 1 96.62 200 GLU B CA 1
ATOM 4201 C C . GLU B 1 200 ? -8.195 -26.969 1.72 1 96.62 200 GLU B C 1
ATOM 4203 O O . GLU B 1 200 ? -9.07 -27.781 2.035 1 96.62 200 GLU B O 1
ATOM 4208 N N . GLY B 1 201 ? -7.031 -27.25 1.176 1 97.88 201 GLY B N 1
ATOM 4209 C CA . GLY B 1 201 ? -6.645 -28.656 1.151 1 97.88 201 GLY B CA 1
ATOM 4210 C C . GLY B 1 201 ? -6.473 -29.203 -0.253 1 97.88 201 GLY B C 1
ATOM 4211 O O . GLY B 1 201 ? -6.594 -28.469 -1.231 1 97.88 201 GLY B O 1
ATOM 4212 N N . LEU B 1 202 ? -6.109 -30.484 -0.238 1 98.69 202 LEU B N 1
ATOM 4213 C CA . LEU B 1 202 ? -5.766 -31.219 -1.451 1 98.69 202 LEU B CA 1
ATOM 4214 C C . LEU B 1 202 ? -6.965 -32 -1.976 1 98.69 202 LEU B C 1
ATOM 4216 O O . LEU B 1 202 ? -7.691 -32.625 -1.2 1 98.69 202 LEU B O 1
ATOM 4220 N N . GLN B 1 203 ? -7.242 -31.953 -3.299 1 98.38 203 GLN B N 1
ATOM 4221 C CA . GLN B 1 203 ? -8.273 -32.781 -3.926 1 98.38 203 GLN B CA 1
ATOM 4222 C C . GLN B 1 203 ? -7.906 -33.094 -5.371 1 98.38 203 GLN B C 1
ATOM 4224 O O . GLN B 1 203 ? -7.207 -32.344 -6.031 1 98.38 203 GLN B O 1
ATOM 4229 N N . PRO B 1 204 ? -8.359 -34.25 -5.863 1 98 204 PRO B N 1
ATOM 4230 C CA . PRO B 1 204 ? -8.219 -34.5 -7.301 1 98 204 PRO B CA 1
ATOM 4231 C C . PRO B 1 204 ? -9.062 -33.531 -8.148 1 98 204 PRO B C 1
ATOM 4233 O O . PRO B 1 204 ? -10.172 -33.188 -7.754 1 98 204 PRO B O 1
ATOM 4236 N N . LEU B 1 205 ? -8.562 -33.094 -9.203 1 98.12 205 LEU B N 1
ATOM 4237 C CA . LEU B 1 205 ? -9.312 -32.219 -10.117 1 98.12 205 LEU B CA 1
ATOM 4238 C C . LEU B 1 205 ? -9.867 -33.031 -11.289 1 98.12 205 LEU B C 1
ATOM 4240 O O . LEU B 1 205 ? -9.391 -32.906 -12.422 1 98.12 205 LEU B O 1
ATOM 4244 N N . THR B 1 206 ? -10.898 -33.781 -11.086 1 96.31 206 THR B N 1
ATOM 4245 C CA . THR B 1 206 ? -11.477 -34.656 -12.078 1 96.31 206 THR B CA 1
ATOM 4246 C C . THR B 1 206 ? -12.68 -34.031 -12.75 1 96.31 206 THR B C 1
ATOM 4248 O O . THR B 1 206 ? -13.195 -34.562 -13.742 1 96.31 206 THR B O 1
ATOM 4251 N N . ALA B 1 207 ? -13.172 -32.938 -12.219 1 96.69 207 ALA B N 1
ATOM 4252 C CA . ALA B 1 207 ? -14.281 -32.156 -12.734 1 96.69 207 ALA B CA 1
ATOM 4253 C C . ALA B 1 207 ? -14.086 -30.672 -12.438 1 96.69 207 ALA B C 1
ATOM 4255 O O . ALA B 1 207 ? -13.273 -30.297 -11.578 1 96.69 207 ALA B O 1
ATOM 4256 N N . PRO B 1 208 ? -14.758 -29.812 -13.203 1 97.25 208 PRO B N 1
ATOM 4257 C CA . PRO B 1 208 ? -14.688 -28.391 -12.859 1 97.25 208 PRO B CA 1
ATOM 4258 C C . PRO B 1 208 ? -15.102 -28.109 -11.422 1 97.25 208 PRO B C 1
ATOM 4260 O O . PRO B 1 208 ? -15.984 -28.781 -10.883 1 97.25 208 PRO B O 1
ATOM 4263 N N . ILE B 1 209 ? -14.531 -27.125 -10.844 1 96.88 209 ILE B N 1
ATOM 4264 C CA . ILE B 1 209 ? -14.867 -26.781 -9.461 1 96.88 209 ILE B CA 1
ATOM 4265 C C . ILE B 1 209 ? -15.805 -25.578 -9.438 1 96.88 209 ILE B C 1
ATOM 4267 O O . ILE B 1 209 ? -15.812 -24.766 -10.359 1 96.88 209 ILE B O 1
ATOM 4271 N N . SER B 1 210 ? -16.641 -25.547 -8.43 1 96.62 210 SER B N 1
ATOM 4272 C CA . SER B 1 210 ? -17.547 -24.438 -8.164 1 96.62 210 SER B CA 1
ATOM 4273 C C . SER B 1 210 ? -17.188 -23.734 -6.863 1 96.62 210 SER B C 1
ATOM 4275 O O . SER B 1 210 ? -16.438 -24.266 -6.047 1 96.62 210 SER B O 1
ATOM 4277 N N . GLY B 1 211 ? -17.688 -22.469 -6.781 1 95.94 211 GLY B N 1
ATOM 4278 C CA . GLY B 1 211 ? -17.406 -21.688 -5.598 1 95.94 211 GLY B CA 1
ATOM 4279 C C . GLY B 1 211 ? -17.844 -20.234 -5.727 1 95.94 211 GLY B C 1
ATOM 4280 O O . GLY B 1 211 ? -18.859 -19.938 -6.379 1 95.94 211 GLY B O 1
ATOM 4281 N N . ASP B 1 212 ? -17.109 -19.391 -4.992 1 95 212 ASP B N 1
ATOM 4282 C CA . ASP B 1 212 ? -17.547 -18 -4.855 1 95 212 ASP B CA 1
ATOM 4283 C C . ASP B 1 212 ? -16.453 -17.031 -5.312 1 95 212 ASP B C 1
ATOM 4285 O O . ASP B 1 212 ? -16.672 -15.82 -5.371 1 95 212 ASP B O 1
ATOM 4289 N N . ASN B 1 213 ? -15.328 -17.531 -5.625 1 95.19 213 ASN B N 1
ATOM 4290 C CA . ASN B 1 213 ? -14.195 -16.75 -6.129 1 95.19 213 ASN B CA 1
ATOM 4291 C C . ASN B 1 213 ? -14.047 -16.906 -7.641 1 95.19 213 ASN B C 1
ATOM 4293 O O . ASN B 1 213 ? -13.414 -17.844 -8.117 1 95.19 213 ASN B O 1
ATOM 4297 N N . ALA B 1 214 ? -14.461 -15.984 -8.328 1 95.19 214 ALA B N 1
ATOM 4298 C CA . ALA B 1 214 ? -14.609 -16.094 -9.781 1 95.19 214 ALA B CA 1
ATOM 4299 C C . ALA B 1 214 ? -13.25 -16.203 -10.461 1 95.19 214 ALA B C 1
ATOM 4301 O O . ALA B 1 214 ? -13.086 -16.953 -11.43 1 95.19 214 ALA B O 1
ATOM 4302 N N . VAL B 1 215 ? -12.266 -15.469 -10.016 1 95.75 215 VAL B N 1
ATOM 4303 C CA . VAL B 1 215 ? -10.953 -15.492 -10.648 1 95.75 215 VAL B CA 1
ATOM 4304 C C . VAL B 1 215 ? -10.312 -16.859 -10.453 1 95.75 215 VAL B C 1
ATOM 4306 O O . VAL B 1 215 ? -9.781 -17.453 -11.398 1 95.75 215 VAL B O 1
ATOM 4309 N N . MET B 1 216 ? -10.375 -17.328 -9.266 1 97 216 MET B N 1
ATOM 4310 C CA . MET B 1 216 ? -9.859 -18.656 -8.969 1 97 216 MET B CA 1
ATOM 4311 C C . MET B 1 216 ? -10.562 -19.719 -9.812 1 97 216 MET B C 1
ATOM 4313 O O . MET B 1 216 ? -9.906 -20.562 -10.422 1 97 216 MET B O 1
ATOM 4317 N N . LEU B 1 217 ? -11.836 -19.656 -9.883 1 97.94 217 LEU B N 1
ATOM 4318 C CA . LEU B 1 217 ? -12.625 -20.641 -10.625 1 97.94 217 LEU B CA 1
ATOM 4319 C C . LEU B 1 217 ? -12.297 -20.594 -12.109 1 97.94 217 LEU B C 1
ATOM 4321 O O . LEU B 1 217 ? -12.109 -21.641 -12.75 1 97.94 217 LEU B O 1
ATOM 4325 N N . THR B 1 218 ? -12.203 -19.406 -12.625 1 98.12 218 THR B N 1
ATOM 4326 C CA . THR B 1 218 ? -11.898 -19.234 -14.047 1 98.12 218 THR B CA 1
ATOM 4327 C C . THR B 1 218 ? -10.523 -19.828 -14.375 1 98.12 218 THR B C 1
ATOM 4329 O O . THR B 1 218 ? -10.383 -20.562 -15.352 1 98.12 218 THR B O 1
ATOM 4332 N N . ARG B 1 219 ? -9.562 -19.547 -13.57 1 98.5 219 ARG B N 1
ATOM 4333 C CA . ARG B 1 219 ? -8.195 -20 -13.828 1 98.5 219 ARG B CA 1
ATOM 4334 C C . ARG B 1 219 ? -8.078 -21.516 -13.688 1 98.5 219 ARG B C 1
ATOM 4336 O O . ARG B 1 219 ? -7.582 -22.188 -14.586 1 98.5 219 ARG B O 1
ATOM 4343 N N . VAL B 1 220 ? -8.625 -22.047 -12.641 1 98.81 220 VAL B N 1
ATOM 4344 C CA . VAL B 1 220 ? -8.5 -23.469 -12.359 1 98.81 220 VAL B CA 1
ATOM 4345 C C . VAL B 1 220 ? -9.305 -24.266 -13.383 1 98.81 220 VAL B C 1
ATOM 4347 O O . VAL B 1 220 ? -8.812 -25.266 -13.93 1 98.81 220 VAL B O 1
ATOM 4350 N N . ASN B 1 221 ? -10.508 -23.844 -13.656 1 98.75 221 ASN B N 1
ATOM 4351 C CA . ASN B 1 221 ? -11.359 -24.562 -14.594 1 98.75 221 ASN B CA 1
ATOM 4352 C C . ASN B 1 221 ? -10.82 -24.5 -16.016 1 98.75 221 ASN B C 1
ATOM 4354 O O . ASN B 1 221 ? -10.984 -25.438 -16.797 1 98.75 221 ASN B O 1
ATOM 4358 N N . ALA B 1 222 ? -10.172 -23.391 -16.344 1 98.75 222 ALA B N 1
ATOM 4359 C CA . ALA B 1 222 ? -9.531 -23.297 -17.656 1 98.75 222 ALA B CA 1
ATOM 4360 C C . ALA B 1 222 ? -8.383 -24.297 -17.781 1 98.75 222 ALA B C 1
ATOM 4362 O O . ALA B 1 222 ? -8.195 -24.891 -18.844 1 98.75 222 ALA B O 1
ATOM 4363 N N . CYS B 1 223 ? -7.633 -24.5 -16.719 1 98.56 223 CYS B N 1
ATOM 4364 C CA . CYS B 1 223 ? -6.594 -25.516 -16.719 1 98.56 223 CYS B CA 1
ATOM 4365 C C . CYS B 1 223 ? -7.188 -26.906 -16.938 1 98.56 223 CYS B C 1
ATOM 4367 O O . CYS B 1 223 ? -6.734 -27.656 -17.797 1 98.56 223 CYS B O 1
ATOM 4369 N N . HIS B 1 224 ? -8.172 -27.141 -16.141 1 98.12 224 HIS B N 1
ATOM 4370 C CA . HIS B 1 224 ? -8.82 -28.453 -16.234 1 98.12 224 HIS B CA 1
ATOM 4371 C C . HIS B 1 224 ? -9.312 -28.719 -17.641 1 98.12 224 HIS B C 1
ATOM 4373 O O . HIS B 1 224 ? -9.07 -29.781 -18.203 1 98.12 224 HIS B O 1
ATOM 4379 N N . LYS B 1 225 ? -10.008 -27.766 -18.172 1 98 225 LYS B N 1
ATOM 4380 C CA . LYS B 1 225 ? -10.578 -27.891 -19.516 1 98 225 LYS B CA 1
ATOM 4381 C C . LYS B 1 225 ? -9.484 -28.125 -20.562 1 98 225 LYS B C 1
ATOM 4383 O O . LYS B 1 225 ? -9.609 -29 -21.406 1 98 225 LYS B O 1
ATOM 4388 N N . THR B 1 226 ? -8.43 -27.344 -20.5 1 98.31 226 THR B N 1
ATOM 4389 C CA . THR B 1 226 ? -7.348 -27.422 -21.469 1 98.31 226 THR B CA 1
ATOM 4390 C C . THR B 1 226 ? -6.621 -28.75 -21.375 1 98.31 226 THR B C 1
ATOM 4392 O O . THR B 1 226 ? -6.363 -29.406 -22.391 1 98.31 226 THR B O 1
ATOM 4395 N N . LEU B 1 227 ? -6.352 -29.203 -20.188 1 97.56 227 LEU B N 1
ATOM 4396 C CA . LEU B 1 227 ? -5.598 -30.438 -19.953 1 97.56 227 LEU B CA 1
ATOM 4397 C C . LEU B 1 227 ? -6.398 -31.656 -20.406 1 97.56 227 LEU B C 1
ATOM 4399 O O . LEU B 1 227 ? -5.859 -32.531 -21.078 1 97.56 227 LEU B O 1
ATOM 4403 N N . THR B 1 228 ? -7.625 -31.688 -20.125 1 95.19 228 THR B N 1
ATOM 4404 C CA . THR B 1 228 ? -8.461 -32.844 -20.438 1 95.19 228 THR B CA 1
ATOM 4405 C C . THR B 1 228 ? -8.781 -32.875 -21.922 1 95.19 228 THR B C 1
ATOM 4407 O O . THR B 1 228 ? -8.93 -33.969 -22.5 1 95.19 228 THR B O 1
ATOM 4410 N N . ALA B 1 229 ? -8.914 -31.734 -22.5 1 95.19 229 ALA B N 1
ATOM 4411 C CA . ALA B 1 229 ? -9.227 -31.656 -23.938 1 95.19 229 ALA B CA 1
ATOM 4412 C C . ALA B 1 229 ? -8.055 -32.156 -24.766 1 95.19 229 ALA B C 1
ATOM 4414 O O . ALA B 1 229 ? -8.258 -32.75 -25.844 1 95.19 229 ALA B O 1
ATOM 4415 N N . HIS B 1 230 ? -6.93 -31.922 -24.391 1 91.88 230 HIS B N 1
ATOM 4416 C CA . HIS B 1 230 ? -5.746 -32.281 -25.172 1 91.88 230 HIS B CA 1
ATOM 4417 C C . HIS B 1 230 ? -5.391 -33.75 -24.984 1 91.88 230 HIS B C 1
ATOM 4419 O O . HIS B 1 230 ? -4.973 -34.406 -25.938 1 91.88 230 HIS B O 1
ATOM 4425 N N . ASP B 1 231 ? -5.398 -34.188 -23.75 1 88.62 231 ASP B N 1
ATOM 4426 C CA . ASP B 1 231 ? -5.066 -35.562 -23.438 1 88.62 231 ASP B CA 1
ATOM 4427 C C . ASP B 1 231 ? -5.898 -36.062 -22.25 1 88.62 231 ASP B C 1
ATOM 4429 O O . ASP B 1 231 ? -5.617 -35.75 -21.094 1 88.62 231 ASP B O 1
ATOM 4433 N N . PRO B 1 232 ? -6.77 -36.938 -22.469 1 86.25 232 PRO B N 1
ATOM 4434 C CA . PRO B 1 232 ? -7.66 -37.406 -21.422 1 86.25 232 PRO B CA 1
ATOM 4435 C C . PRO B 1 232 ? -6.922 -38.219 -20.328 1 86.25 232 PRO B C 1
ATOM 4437 O O . PRO B 1 232 ? -7.473 -38.438 -19.25 1 86.25 232 PRO B O 1
ATOM 4440 N N . SER B 1 233 ? -5.742 -38.594 -20.625 1 89.75 233 SER B N 1
ATOM 4441 C CA . SER B 1 233 ? -4.996 -39.375 -19.656 1 89.75 233 SER B CA 1
ATOM 4442 C C . SER B 1 233 ? -4.297 -38.5 -18.641 1 89.75 233 SER B C 1
ATOM 4444 O O . SER B 1 233 ? -3.736 -38.969 -17.656 1 89.75 233 SER B O 1
ATOM 4446 N N . THR B 1 234 ? -4.41 -37.219 -18.875 1 93.94 234 THR B N 1
ATOM 4447 C CA . THR B 1 234 ? -3.777 -36.281 -17.938 1 93.94 234 THR B CA 1
ATOM 4448 C C . THR B 1 234 ? -4.434 -36.375 -16.562 1 93.94 234 THR B C 1
ATOM 4450 O O . THR B 1 234 ? -5.641 -36.594 -16.453 1 93.94 234 THR B O 1
ATOM 4453 N N . GLN B 1 235 ? -3.627 -36.219 -15.555 1 97.31 235 GLN B N 1
ATOM 4454 C CA . GLN B 1 235 ? -4.109 -36.125 -14.18 1 97.31 235 GLN B CA 1
ATOM 4455 C C . GLN B 1 235 ? -3.75 -34.781 -13.555 1 97.31 235 GLN B C 1
ATOM 4457 O O . GLN B 1 235 ? -2.688 -34.219 -13.836 1 97.31 235 GLN B O 1
ATOM 4462 N N . CYS B 1 236 ? -4.723 -34.344 -12.797 1 98.31 236 CYS B N 1
ATOM 4463 C CA . CYS B 1 236 ? -4.516 -33.031 -12.172 1 98.31 236 CYS B CA 1
ATOM 4464 C C . CYS B 1 236 ? -5.07 -33.031 -10.75 1 98.31 236 CYS B C 1
ATOM 4466 O O . CYS B 1 236 ? -6.148 -33.562 -10.492 1 98.31 236 CYS B O 1
ATOM 4468 N N . TRP B 1 237 ? -4.293 -32.469 -9.82 1 98.81 237 TRP B N 1
ATOM 4469 C CA . TRP B 1 237 ? -4.699 -32.312 -8.422 1 98.81 237 TRP B CA 1
ATOM 4470 C C . TRP B 1 237 ? -4.652 -30.844 -8.023 1 98.81 237 TRP B C 1
ATOM 4472 O O . TRP B 1 237 ? -3.787 -30.094 -8.492 1 98.81 237 TRP B O 1
ATOM 4482 N N . LEU B 1 238 ? -5.578 -30.453 -7.18 1 98.88 238 LEU B N 1
ATOM 4483 C CA . LEU B 1 238 ? -5.727 -29.078 -6.742 1 98.88 238 LEU B CA 1
ATOM 4484 C C . LEU B 1 238 ? -5.441 -28.938 -5.25 1 98.88 238 LEU B C 1
ATOM 4486 O O . LEU B 1 238 ? -5.902 -29.75 -4.453 1 98.88 238 LEU B O 1
ATOM 4490 N N . TYR B 1 239 ? -4.598 -28.016 -4.906 1 98.94 239 TYR B N 1
ATOM 4491 C CA . TYR B 1 239 ? -4.395 -27.625 -3.516 1 98.94 239 TYR B CA 1
ATOM 4492 C C . TYR B 1 239 ? -4.805 -26.172 -3.287 1 98.94 239 TYR B C 1
ATOM 4494 O O . TYR B 1 239 ? -4.211 -25.266 -3.863 1 98.94 239 TYR B O 1
ATOM 4502 N N . GLN B 1 240 ? -5.871 -25.984 -2.506 1 98.62 240 GLN B N 1
ATOM 4503 C CA . GLN B 1 240 ? -6.32 -24.641 -2.125 1 98.62 240 GLN B CA 1
ATOM 4504 C C . GLN B 1 240 ? -5.734 -24.219 -0.78 1 98.62 240 GLN B C 1
ATOM 4506 O O . GLN B 1 240 ? -5.707 -25.016 0.163 1 98.62 240 GLN B O 1
ATOM 4511 N N . THR B 1 241 ? -5.227 -22.969 -0.713 1 97.75 241 THR B N 1
ATOM 4512 C CA . THR B 1 241 ? -4.551 -22.562 0.516 1 97.75 241 THR B CA 1
ATOM 4513 C C . THR B 1 241 ? -4.492 -21.047 0.626 1 97.75 241 THR B C 1
ATOM 4515 O O . THR B 1 241 ? -4.996 -20.328 -0.245 1 97.75 241 THR B O 1
ATOM 4518 N N . GLU B 1 242 ? -3.904 -20.547 1.75 1 94.75 242 GLU B N 1
ATOM 4519 C CA . GLU B 1 242 ? -3.707 -19.109 1.955 1 94.75 242 GLU B CA 1
ATOM 4520 C C . GLU B 1 242 ? -2.68 -18.547 0.976 1 94.75 242 GLU B C 1
ATOM 4522 O O . GLU B 1 242 ? -1.725 -19.234 0.608 1 94.75 242 GLU B O 1
ATOM 4527 N N . HIS B 1 243 ? -2.863 -17.375 0.667 1 94.56 243 HIS B N 1
ATOM 4528 C CA . HIS B 1 243 ? -2.146 -16.766 -0.444 1 94.56 243 HIS B CA 1
ATOM 4529 C C . HIS B 1 243 ? -0.83 -16.141 0.022 1 94.56 243 HIS B C 1
ATOM 4531 O O . HIS B 1 243 ? -0.71 -14.922 0.123 1 94.56 243 HIS B O 1
ATOM 4537 N N . ASP B 1 244 ? 0.178 -16.922 0.25 1 95.62 244 ASP B N 1
ATOM 4538 C CA . ASP B 1 244 ? 1.527 -16.469 0.561 1 95.62 244 ASP B CA 1
ATOM 4539 C C . ASP B 1 244 ? 2.562 -17.531 0.24 1 95.62 244 ASP B C 1
ATOM 4541 O O . ASP B 1 244 ? 2.209 -18.656 -0.133 1 95.62 244 ASP B O 1
ATOM 4545 N N . GLU B 1 245 ? 3.812 -17.25 0.33 1 97.5 245 GLU B N 1
ATOM 4546 C CA . GLU B 1 245 ? 4.91 -18.125 -0.07 1 97.5 245 GLU B CA 1
ATOM 4547 C C . GLU B 1 245 ? 4.984 -19.359 0.819 1 97.5 245 GLU B C 1
ATOM 4549 O O . GLU B 1 245 ? 5.199 -20.469 0.329 1 97.5 245 GLU B O 1
ATOM 4554 N N . ASP B 1 246 ? 4.805 -19.188 2.154 1 98 246 ASP B N 1
ATOM 4555 C CA . ASP B 1 246 ? 4.879 -20.328 3.076 1 98 246 ASP B CA 1
ATOM 4556 C C . ASP B 1 246 ? 3.818 -21.375 2.748 1 98 246 ASP B C 1
ATOM 4558 O O . ASP B 1 246 ? 4.105 -22.562 2.727 1 98 246 ASP B O 1
ATOM 4562 N N . HIS B 1 247 ? 2.711 -20.891 2.492 1 98.25 247 HIS B N 1
ATOM 4563 C CA . HIS B 1 247 ? 1.63 -21.797 2.146 1 98.25 247 HIS B CA 1
ATOM 4564 C C . HIS B 1 247 ? 1.829 -22.391 0.755 1 98.25 247 HIS B C 1
ATOM 4566 O O . HIS B 1 247 ? 1.389 -23.516 0.481 1 98.25 247 HIS B O 1
ATOM 4572 N N . GLY B 1 248 ? 2.455 -21.641 -0.142 1 98.62 248 GLY B N 1
ATOM 4573 C CA . GLY B 1 248 ? 2.869 -22.219 -1.41 1 98.62 248 GLY B CA 1
ATOM 4574 C C . GLY B 1 248 ? 3.811 -23.391 -1.25 1 98.62 248 GLY B C 1
ATOM 4575 O O . GLY B 1 248 ? 3.664 -24.406 -1.933 1 98.62 248 GLY B O 1
ATOM 4576 N N . ALA B 1 249 ? 4.719 -23.266 -0.346 1 98.81 249 ALA B N 1
ATOM 4577 C CA . ALA B 1 249 ? 5.664 -24.328 -0.066 1 98.81 249 ALA B CA 1
ATOM 4578 C C . ALA B 1 249 ? 4.953 -25.547 0.523 1 98.81 249 ALA B C 1
ATOM 4580 O O . ALA B 1 249 ? 5.23 -26.688 0.137 1 98.81 249 ALA B O 1
ATOM 4581 N N . LEU B 1 250 ? 4.062 -25.266 1.46 1 98.81 250 LEU B N 1
ATOM 4582 C CA . LEU B 1 250 ? 3.303 -26.344 2.09 1 98.81 250 LEU B CA 1
ATOM 4583 C C . LEU B 1 250 ? 2.469 -27.094 1.061 1 98.81 250 LEU B C 1
ATOM 4585 O O . LEU B 1 250 ? 2.365 -28.312 1.115 1 98.81 250 LEU B O 1
ATOM 4589 N N . ALA B 1 251 ? 1.878 -26.359 0.183 1 98.94 251 ALA B N 1
ATOM 4590 C CA . ALA B 1 251 ? 1.065 -26.969 -0.866 1 98.94 251 ALA B CA 1
ATOM 4591 C C . ALA B 1 251 ? 1.921 -27.828 -1.79 1 98.94 251 ALA B C 1
ATOM 4593 O O . ALA B 1 251 ? 1.527 -28.938 -2.152 1 98.94 251 ALA B O 1
ATOM 4594 N N . ALA B 1 252 ? 3.045 -27.297 -2.215 1 98.94 252 ALA B N 1
ATOM 4595 C CA . ALA B 1 252 ? 3.969 -28.062 -3.049 1 98.94 252 ALA B CA 1
ATOM 4596 C C . ALA B 1 252 ? 4.383 -29.359 -2.361 1 98.94 252 ALA B C 1
ATOM 4598 O O . ALA B 1 252 ? 4.398 -30.422 -2.986 1 98.94 252 ALA B O 1
ATOM 4599 N N . GLU B 1 253 ? 4.695 -29.234 -1.121 1 98.88 253 GLU B N 1
ATOM 4600 C CA . GLU B 1 253 ? 5.055 -30.406 -0.323 1 98.88 253 GLU B CA 1
ATOM 4601 C C . GLU B 1 253 ? 3.938 -31.453 -0.332 1 98.88 253 GLU B C 1
ATOM 4603 O O . GLU B 1 253 ? 4.176 -32.625 -0.621 1 98.88 253 GLU B O 1
ATOM 4608 N N . ALA B 1 254 ? 2.777 -31.016 -0.022 1 98.88 254 ALA B N 1
ATOM 4609 C CA . ALA B 1 254 ? 1.632 -31.922 0.057 1 98.88 254 ALA B CA 1
ATOM 4610 C C . ALA B 1 254 ? 1.38 -32.594 -1.284 1 98.88 254 ALA B C 1
ATOM 4612 O O . ALA B 1 254 ? 1.17 -33.812 -1.339 1 98.88 254 ALA B O 1
ATOM 4613 N N . LEU B 1 255 ? 1.402 -31.875 -2.332 1 98.88 255 LEU B N 1
ATOM 4614 C CA . LEU B 1 255 ? 1.136 -32.375 -3.672 1 98.88 255 LEU B CA 1
ATOM 4615 C C . LEU B 1 255 ? 2.199 -33.375 -4.094 1 98.88 255 LEU B C 1
ATOM 4617 O O . LEU B 1 255 ? 1.874 -34.5 -4.527 1 98.88 255 LEU B O 1
ATOM 4621 N N . LEU B 1 256 ? 3.441 -33.062 -3.959 1 98.81 256 LEU B N 1
ATOM 4622 C CA . LEU B 1 256 ? 4.535 -33.844 -4.496 1 98.81 256 LEU B CA 1
ATOM 4623 C C . LEU B 1 256 ? 4.785 -35.094 -3.633 1 98.81 256 LEU B C 1
ATOM 4625 O O . LEU B 1 256 ? 5.242 -36.125 -4.133 1 98.81 256 LEU B O 1
ATOM 4629 N N . GLN B 1 257 ? 4.523 -35 -2.383 1 98.62 257 GLN B N 1
ATOM 4630 C CA . GLN B 1 257 ? 4.664 -36.156 -1.521 1 98.62 257 GLN B CA 1
ATOM 4631 C C . GLN B 1 257 ? 3.555 -37.188 -1.782 1 98.62 257 GLN B C 1
ATOM 4633 O O . GLN B 1 257 ? 3.809 -38.375 -1.839 1 98.62 257 GLN B O 1
ATOM 4638 N N . LYS B 1 258 ? 2.346 -36.688 -1.911 1 98.62 258 LYS B N 1
ATOM 4639 C CA . LYS B 1 258 ? 1.21 -37.594 -2.117 1 98.62 258 LYS B CA 1
ATOM 4640 C C . LYS B 1 258 ? 1.191 -38.125 -3.543 1 98.62 258 LYS B C 1
ATOM 4642 O O . LYS B 1 258 ? 0.789 -39.281 -3.771 1 98.62 258 LYS B O 1
ATOM 4647 N N . TYR B 1 259 ? 1.597 -37.312 -4.469 1 98.5 259 TYR B N 1
ATOM 4648 C CA . TYR B 1 259 ? 1.58 -37.688 -5.879 1 98.5 259 TYR B CA 1
ATOM 4649 C C . TYR B 1 259 ? 2.936 -37.438 -6.527 1 98.5 259 TYR B C 1
ATOM 4651 O O . TYR B 1 259 ? 3.09 -36.5 -7.309 1 98.5 259 TYR B O 1
ATOM 4659 N N . PRO B 1 260 ? 3.826 -38.344 -6.359 1 98.06 260 PRO B N 1
ATOM 4660 C CA . PRO B 1 260 ? 5.191 -38.156 -6.852 1 98.06 260 PRO B CA 1
ATOM 4661 C C . PRO B 1 260 ? 5.273 -38.156 -8.375 1 98.06 260 PRO B C 1
ATOM 4663 O O . PRO B 1 260 ? 6.301 -37.781 -8.945 1 98.06 260 PRO B O 1
ATOM 4666 N N . GLN B 1 261 ? 4.234 -38.5 -9.031 1 98 261 GLN B N 1
ATOM 4667 C CA . GLN B 1 261 ? 4.219 -38.531 -10.484 1 98 261 GLN B CA 1
ATOM 4668 C C . GLN B 1 261 ? 4 -37.156 -11.07 1 98 261 GLN B C 1
ATOM 4670 O O . GLN B 1 261 ? 4.152 -36.938 -12.273 1 98 261 GLN B O 1
ATOM 4675 N N . ILE B 1 262 ? 3.703 -36.188 -10.203 1 98.75 262 ILE B N 1
ATOM 4676 C CA . ILE B 1 262 ? 3.529 -34.812 -10.68 1 98.75 262 ILE B CA 1
ATOM 4677 C C . ILE B 1 262 ? 4.855 -34.281 -11.227 1 98.75 26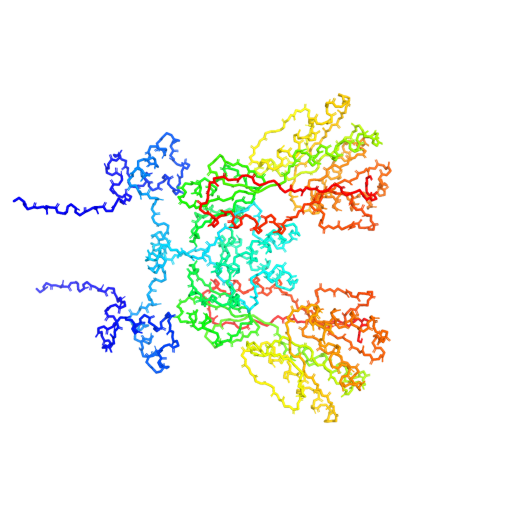2 ILE B C 1
ATOM 4679 O O . ILE B 1 262 ? 5.887 -34.344 -10.555 1 98.75 262 ILE B O 1
ATOM 4683 N N . THR B 1 263 ? 4.738 -33.75 -12.398 1 98.81 263 THR B N 1
ATOM 4684 C CA . THR B 1 263 ? 5.957 -33.219 -13.008 1 98.81 263 THR B CA 1
ATOM 4685 C C . THR B 1 263 ? 5.812 -31.734 -13.32 1 98.81 263 THR B C 1
ATOM 4687 O O . THR B 1 263 ? 6.746 -31.109 -13.812 1 98.81 263 THR B O 1
ATOM 4690 N N . ALA B 1 264 ? 4.656 -31.125 -13.055 1 98.88 264 ALA B N 1
ATOM 4691 C CA . ALA B 1 264 ? 4.453 -29.688 -13.266 1 98.88 264 ALA B CA 1
ATOM 4692 C C . ALA B 1 264 ? 3.504 -29.109 -12.219 1 98.88 264 ALA B C 1
ATOM 4694 O O . ALA B 1 264 ? 2.439 -29.672 -11.961 1 98.88 264 ALA B O 1
ATOM 4695 N N . LEU B 1 265 ? 3.916 -28.031 -11.609 1 98.94 265 LEU B N 1
ATOM 4696 C CA . LEU B 1 265 ? 3.074 -27.266 -10.703 1 98.94 265 LEU B CA 1
ATOM 4697 C C . LEU B 1 265 ? 2.631 -25.953 -11.359 1 98.94 265 LEU B C 1
ATOM 4699 O O . LEU B 1 265 ? 3.467 -25.156 -11.789 1 98.94 265 LEU B O 1
ATOM 4703 N N . ILE B 1 266 ? 1.369 -25.797 -11.477 1 98.94 266 ILE B N 1
ATOM 4704 C CA . ILE B 1 266 ? 0.766 -24.562 -11.938 1 98.94 266 ILE B CA 1
ATOM 4705 C C . ILE B 1 266 ? 0.305 -23.719 -10.742 1 98.94 266 ILE B C 1
ATOM 4707 O O . ILE B 1 266 ? -0.655 -24.094 -10.062 1 98.94 266 ILE B O 1
ATOM 4711 N N . CYS B 1 267 ? 1.007 -22.641 -10.492 1 98.88 267 CYS B N 1
ATOM 4712 C CA . CYS B 1 267 ? 0.687 -21.797 -9.352 1 98.88 267 CYS B CA 1
ATOM 4713 C C . CYS B 1 267 ? -0.098 -20.562 -9.789 1 98.88 267 CYS B C 1
ATOM 4715 O O . CYS B 1 267 ? 0.295 -19.875 -10.727 1 98.88 267 CYS B O 1
ATOM 4717 N N . LEU B 1 268 ? -1.14 -20.234 -9.102 1 98.62 268 LEU B N 1
ATOM 4718 C CA . LEU B 1 268 ? -2.008 -19.125 -9.508 1 98.62 268 LEU B CA 1
ATOM 4719 C C . LEU B 1 268 ? -1.407 -17.781 -9.109 1 98.62 268 LEU B C 1
ATOM 4721 O O . LEU B 1 268 ? -2.025 -16.734 -9.32 1 98.62 268 LEU B O 1
ATOM 4725 N N . SER B 1 269 ? -0.232 -17.766 -8.562 1 97.5 269 SER B N 1
ATOM 4726 C CA . SER B 1 269 ? 0.501 -16.531 -8.258 1 97.5 269 SER B CA 1
ATOM 4727 C C . SER B 1 269 ? 2.002 -16.797 -8.172 1 97.5 269 SER B C 1
ATOM 4729 O O . SER B 1 269 ? 2.426 -17.906 -7.859 1 97.5 269 SER B O 1
ATOM 4731 N N . ASP B 1 270 ? 2.76 -15.781 -8.398 1 98.12 270 ASP B N 1
ATOM 4732 C CA . ASP B 1 270 ? 4.207 -15.891 -8.25 1 98.12 270 ASP B CA 1
ATOM 4733 C C . ASP B 1 270 ? 4.594 -16.141 -6.793 1 98.12 270 ASP B C 1
ATOM 4735 O O . ASP B 1 270 ? 5.652 -16.703 -6.512 1 98.12 270 ASP B O 1
ATOM 4739 N N . ARG B 1 271 ? 3.738 -15.773 -5.855 1 97.5 271 ARG B N 1
ATOM 4740 C CA . ARG B 1 271 ? 4.02 -16.047 -4.449 1 97.5 271 ARG B CA 1
ATOM 4741 C C . ARG B 1 271 ? 3.947 -17.531 -4.156 1 97.5 271 ARG B C 1
ATOM 4743 O O . ARG B 1 271 ? 4.824 -18.078 -3.488 1 97.5 271 ARG B O 1
ATOM 4750 N N . PHE B 1 272 ? 2.893 -18.156 -4.672 1 98.56 272 PHE B N 1
ATOM 4751 C CA . PHE B 1 272 ? 2.807 -19.609 -4.555 1 98.56 272 PHE B CA 1
ATOM 4752 C C . PHE B 1 272 ? 3.996 -20.281 -5.234 1 98.56 272 PHE B C 1
ATOM 4754 O O . PHE B 1 272 ? 4.586 -21.219 -4.688 1 98.56 272 PHE B O 1
ATOM 4761 N N . ALA B 1 273 ? 4.332 -19.766 -6.434 1 98.75 273 ALA B N 1
ATOM 4762 C CA . ALA B 1 273 ? 5.434 -20.344 -7.203 1 98.75 273 ALA B CA 1
ATOM 4763 C C . ALA B 1 273 ? 6.75 -20.219 -6.445 1 98.75 273 ALA B C 1
ATOM 4765 O O . ALA B 1 273 ? 7.547 -21.172 -6.418 1 98.75 273 ALA B O 1
ATOM 4766 N N . ALA B 1 274 ? 6.965 -19.078 -5.852 1 98.38 274 ALA B N 1
ATOM 4767 C CA . ALA B 1 274 ? 8.172 -18.875 -5.059 1 98.38 274 ALA B CA 1
ATOM 4768 C C . ALA B 1 274 ? 8.242 -19.859 -3.904 1 98.38 274 ALA B C 1
ATOM 4770 O O . ALA B 1 274 ? 9.312 -20.406 -3.604 1 98.38 274 ALA B O 1
ATOM 4771 N N . GLY B 1 275 ? 7.094 -20.047 -3.24 1 98.62 275 GLY B N 1
ATOM 4772 C CA . GLY B 1 275 ? 7.031 -21.062 -2.193 1 98.62 275 GLY B CA 1
ATOM 4773 C C . GLY B 1 275 ? 7.328 -22.453 -2.693 1 98.62 275 GLY B C 1
ATOM 4774 O O . GLY B 1 275 ? 8.062 -23.219 -2.049 1 98.62 275 GLY B O 1
ATOM 4775 N N . ALA B 1 276 ? 6.777 -22.766 -3.809 1 98.81 276 ALA B N 1
ATOM 4776 C CA . ALA B 1 276 ? 7 -24.078 -4.418 1 98.81 276 ALA B CA 1
ATOM 4777 C C . ALA B 1 276 ? 8.469 -24.266 -4.781 1 98.81 276 ALA B C 1
ATOM 4779 O O . ALA B 1 276 ? 9.039 -25.328 -4.543 1 98.81 276 ALA B O 1
ATOM 4780 N N . VAL B 1 277 ? 9.086 -23.25 -5.348 1 98.75 277 VAL B N 1
ATOM 4781 C CA . VAL B 1 277 ? 10.508 -23.281 -5.695 1 98.75 277 VAL B CA 1
ATOM 4782 C C . VAL B 1 277 ? 11.336 -23.516 -4.438 1 98.75 277 VAL B C 1
ATOM 4784 O O . VAL B 1 277 ? 12.258 -24.344 -4.438 1 98.75 277 VAL B O 1
ATOM 4787 N N . ARG B 1 278 ? 11.008 -22.781 -3.414 1 98.25 278 ARG B N 1
ATOM 4788 C CA . ARG B 1 278 ? 11.742 -22.922 -2.158 1 98.25 278 ARG B CA 1
ATOM 4789 C C . ARG B 1 278 ? 11.672 -24.359 -1.646 1 98.25 278 ARG B C 1
ATOM 4791 O O . ARG B 1 278 ? 12.695 -24.922 -1.252 1 98.25 278 ARG B O 1
ATOM 4798 N N . TYR B 1 279 ? 10.438 -24.922 -1.653 1 98.69 279 TYR B N 1
ATOM 4799 C CA . TYR B 1 279 ? 10.273 -26.312 -1.214 1 98.69 279 TYR B CA 1
ATOM 4800 C C . TYR B 1 279 ? 11.133 -27.25 -2.045 1 98.69 279 TYR B C 1
ATOM 4802 O O . TYR B 1 279 ? 11.859 -28.078 -1.499 1 98.69 279 TYR B O 1
ATOM 4810 N N . CYS B 1 280 ? 11.086 -27.156 -3.357 1 98.62 280 CYS B N 1
ATOM 4811 C CA . CYS B 1 280 ? 11.812 -28.047 -4.25 1 98.62 280 CYS B CA 1
ATOM 4812 C C . CYS B 1 280 ? 13.32 -27.906 -4.055 1 98.62 280 CYS B C 1
ATOM 4814 O O . CYS B 1 280 ? 14.031 -28.906 -3.973 1 98.62 280 CYS B O 1
ATOM 4816 N N . THR B 1 281 ? 13.758 -26.656 -3.963 1 97.88 281 THR B N 1
ATOM 4817 C CA . THR B 1 281 ? 15.188 -26.406 -3.781 1 97.88 281 THR B CA 1
ATOM 4818 C C . THR B 1 281 ? 15.68 -27 -2.469 1 97.88 281 THR B C 1
ATOM 4820 O O . THR B 1 281 ? 16.719 -27.672 -2.438 1 97.88 281 THR B O 1
ATOM 4823 N N . GLN B 1 282 ? 14.953 -26.844 -1.447 1 97.56 282 GLN B N 1
ATOM 4824 C CA . GLN B 1 282 ? 15.328 -27.328 -0.125 1 97.56 282 GLN B CA 1
ATOM 4825 C C . GLN B 1 282 ? 15.32 -28.859 -0.076 1 97.56 282 GLN B C 1
ATOM 4827 O O . GLN B 1 282 ? 15.984 -29.453 0.769 1 97.56 282 GLN B O 1
ATOM 4832 N N . ASN B 1 283 ? 14.594 -29.469 -0.981 1 98.06 283 ASN B N 1
ATOM 4833 C CA . ASN B 1 283 ? 14.469 -30.938 -0.983 1 98.06 283 ASN B CA 1
ATOM 4834 C C . ASN B 1 283 ? 15.18 -31.547 -2.18 1 98.06 283 ASN B C 1
ATOM 4836 O O . ASN B 1 283 ? 14.93 -32.719 -2.525 1 98.06 283 ASN B O 1
ATOM 4840 N N . ASN B 1 284 ? 15.945 -30.781 -2.848 1 97.81 284 ASN B N 1
ATOM 4841 C CA . ASN B 1 284 ? 16.797 -31.203 -3.953 1 97.81 284 ASN B CA 1
ATOM 4842 C C . ASN B 1 284 ? 15.977 -31.766 -5.109 1 97.81 284 ASN B C 1
ATOM 4844 O O . ASN B 1 284 ? 16.359 -32.781 -5.719 1 97.81 284 ASN B O 1
ATOM 4848 N N . ILE B 1 285 ? 14.828 -31.25 -5.297 1 98.31 285 ILE B N 1
ATOM 4849 C CA . ILE B 1 285 ? 14.008 -31.562 -6.465 1 98.31 285 ILE B CA 1
ATOM 4850 C C . ILE B 1 285 ? 14.375 -30.609 -7.613 1 98.31 285 ILE B C 1
ATOM 4852 O O . ILE B 1 285 ? 14.25 -29.391 -7.484 1 98.31 285 ILE B O 1
ATOM 4856 N N . MET B 1 286 ? 14.781 -31.094 -8.695 1 98.19 286 MET B N 1
ATOM 4857 C CA . MET B 1 286 ? 15.328 -30.281 -9.781 1 98.19 286 MET B CA 1
ATOM 4858 C C . MET B 1 286 ? 14.219 -29.562 -10.531 1 98.19 286 MET B C 1
ATOM 4860 O O . MET B 1 286 ? 13.234 -30.188 -10.953 1 98.19 286 MET B O 1
ATOM 4864 N N . ILE B 1 287 ? 14.367 -28.328 -10.734 1 98.5 287 ILE B N 1
ATOM 4865 C CA . ILE B 1 287 ? 13.477 -27.469 -11.516 1 98.5 287 ILE B CA 1
ATOM 4866 C C . ILE B 1 287 ? 14.18 -27.016 -12.797 1 98.5 287 ILE B C 1
ATOM 4868 O O . ILE B 1 287 ? 15.281 -26.469 -12.742 1 98.5 287 ILE B O 1
ATOM 4872 N N . PRO B 1 288 ? 13.688 -27.203 -13.914 1 97.75 288 PRO B N 1
ATOM 4873 C CA . PRO B 1 288 ? 12.367 -27.766 -14.211 1 97.75 288 PRO B CA 1
ATOM 4874 C C . PRO B 1 288 ? 12.414 -29.266 -14.5 1 97.75 288 PRO B C 1
ATOM 4876 O O . PRO B 1 288 ? 11.391 -29.875 -14.828 1 97.75 288 PRO B O 1
ATOM 4879 N N . HIS B 1 289 ? 13.516 -29.891 -14.422 1 97.5 289 HIS B N 1
ATOM 4880 C CA . HIS B 1 289 ? 13.734 -31.219 -14.977 1 97.5 289 HIS B CA 1
ATOM 4881 C C . HIS B 1 289 ? 12.844 -32.25 -14.305 1 97.5 289 HIS B C 1
ATOM 4883 O O . HIS B 1 289 ? 12.305 -33.156 -14.969 1 97.5 289 HIS B O 1
ATOM 4889 N N . GLN B 1 290 ? 12.727 -32.188 -13.047 1 98.25 290 GLN B N 1
ATOM 4890 C CA . GLN B 1 290 ? 11.844 -33.094 -12.328 1 98.25 290 GLN B CA 1
ATOM 4891 C C . GLN B 1 290 ? 10.445 -32.531 -12.164 1 98.25 290 GLN B C 1
ATOM 4893 O O . GLN B 1 290 ? 9.445 -33.219 -12.344 1 98.25 290 GLN B O 1
ATOM 4898 N N . VAL B 1 291 ? 10.438 -31.25 -11.805 1 98.81 291 VAL B N 1
ATOM 4899 C CA . VAL B 1 291 ? 9.156 -30.562 -11.641 1 98.81 291 VAL B CA 1
ATOM 4900 C C . VAL B 1 291 ? 9.242 -29.156 -12.211 1 98.81 291 VAL B C 1
ATOM 4902 O O . VAL B 1 291 ? 10.031 -28.344 -11.742 1 98.81 291 VAL B O 1
ATOM 4905 N N . ALA B 1 292 ? 8.438 -28.859 -13.219 1 98.88 292 ALA B N 1
ATOM 4906 C CA . ALA B 1 292 ? 8.297 -27.5 -13.727 1 98.88 292 ALA B CA 1
ATOM 4907 C C . ALA B 1 292 ? 7.359 -26.688 -12.836 1 98.88 292 ALA B C 1
ATOM 4909 O O . ALA B 1 292 ? 6.43 -27.219 -12.242 1 98.88 292 ALA B O 1
ATOM 4910 N N . ILE B 1 293 ? 7.609 -25.391 -12.719 1 98.88 293 ILE B N 1
ATOM 4911 C CA . ILE B 1 293 ? 6.797 -24.5 -11.891 1 98.88 293 ILE B CA 1
ATOM 4912 C C . ILE B 1 293 ? 6.461 -23.234 -12.664 1 98.88 293 ILE B C 1
ATOM 4914 O O . ILE B 1 293 ? 7.344 -22.594 -13.242 1 98.88 293 ILE B O 1
ATOM 4918 N N . THR B 1 294 ? 5.23 -22.906 -12.727 1 98.88 294 THR B N 1
ATOM 4919 C CA . THR B 1 294 ? 4.797 -21.656 -13.336 1 98.88 294 THR B CA 1
ATOM 4920 C C . THR B 1 294 ? 4.062 -20.781 -12.312 1 98.88 294 THR B C 1
ATOM 4922 O O . THR B 1 294 ? 3.471 -21.297 -11.367 1 98.88 294 THR B O 1
ATOM 4925 N N . GLY B 1 295 ? 4.195 -19.516 -12.5 1 98.62 295 GLY B N 1
ATOM 4926 C CA . GLY B 1 295 ? 3.51 -18.562 -11.641 1 98.62 295 GLY B CA 1
ATOM 4927 C C . GLY B 1 295 ? 2.549 -17.656 -12.398 1 98.62 295 GLY B C 1
ATOM 4928 O O . GLY B 1 295 ? 2.107 -18 -13.5 1 98.62 295 GLY B O 1
ATOM 4929 N N . PHE B 1 296 ? 2.166 -16.578 -11.781 1 98.44 296 PHE B N 1
ATOM 4930 C CA . PHE B 1 296 ? 1.222 -15.609 -12.32 1 98.44 296 PHE B CA 1
ATOM 4931 C C . PHE B 1 296 ? 1.489 -14.227 -11.742 1 98.44 296 PHE B C 1
ATOM 4933 O O . PHE B 1 296 ? 1.792 -14.086 -10.555 1 98.44 296 PHE B O 1
ATOM 4940 N N . ASP B 1 297 ? 1.423 -13.156 -12.609 1 97 297 ASP B N 1
ATOM 4941 C CA . ASP B 1 297 ? 1.433 -11.734 -12.258 1 97 297 ASP B CA 1
ATOM 4942 C C . ASP B 1 297 ? 2.785 -11.102 -12.57 1 97 297 ASP B C 1
ATOM 4944 O O . ASP B 1 297 ? 2.896 -9.883 -12.672 1 97 297 ASP B O 1
ATOM 4948 N N . ASN B 1 298 ? 3.871 -11.914 -12.625 1 97.5 298 ASN B N 1
ATOM 4949 C CA . ASN B 1 298 ? 5.215 -11.422 -12.914 1 97.5 298 ASN B CA 1
ATOM 4950 C C . ASN B 1 298 ? 5.691 -10.438 -11.852 1 97.5 298 ASN B C 1
ATOM 4952 O O . ASN B 1 298 ? 6.152 -9.344 -12.172 1 97.5 298 ASN B O 1
ATOM 4956 N N . THR B 1 299 ? 5.582 -10.828 -10.625 1 94.5 299 THR B N 1
ATOM 4957 C CA . THR B 1 299 ? 5.941 -9.953 -9.516 1 94.5 299 THR B CA 1
ATOM 4958 C C . THR B 1 299 ? 7.395 -10.172 -9.102 1 94.5 299 THR B C 1
ATOM 4960 O O . THR B 1 299 ? 7.98 -9.344 -8.406 1 94.5 299 THR B O 1
ATOM 4963 N N . THR B 1 300 ? 7.953 -11.273 -9.43 1 89.62 300 THR B N 1
ATOM 4964 C CA . THR B 1 300 ? 9.359 -11.586 -9.18 1 89.62 300 THR B CA 1
ATOM 4965 C C . THR B 1 300 ? 9.977 -12.289 -10.383 1 89.62 300 THR B C 1
ATOM 4967 O O . THR B 1 300 ? 9.422 -13.258 -10.898 1 89.62 300 THR B O 1
ATOM 4970 N N . ALA B 1 301 ? 11.086 -11.773 -10.719 1 84.81 301 ALA B N 1
ATOM 4971 C CA . ALA B 1 301 ? 11.719 -12.344 -11.906 1 84.81 301 ALA B CA 1
ATOM 4972 C C . ALA B 1 301 ? 12.398 -13.672 -11.586 1 84.81 301 ALA B C 1
ATOM 4974 O O . ALA B 1 301 ? 12.523 -14.539 -12.445 1 84.81 301 ALA B O 1
ATOM 4975 N N . GLU B 1 302 ? 12.82 -13.75 -10.328 1 87.12 302 GLU B N 1
ATOM 4976 C CA . GLU B 1 302 ? 13.562 -14.953 -9.945 1 87.12 302 GLU B CA 1
ATOM 4977 C C . GLU B 1 302 ? 13.281 -15.328 -8.492 1 87.12 302 GLU B C 1
ATOM 4979 O O . GLU B 1 302 ? 12.922 -14.469 -7.684 1 87.12 302 GLU B O 1
ATOM 4984 N N . SER B 1 303 ? 13.352 -16.562 -8.266 1 87.38 303 SER B N 1
ATOM 4985 C CA . SER B 1 303 ? 13.305 -17.125 -6.918 1 87.38 303 SER B CA 1
ATOM 4986 C C . SER B 1 303 ? 14.414 -18.156 -6.711 1 87.38 303 SER B C 1
ATOM 4988 O O . SER B 1 303 ? 14.492 -19.141 -7.438 1 87.38 303 SER B O 1
ATOM 4990 N N . GLN B 1 304 ? 15.289 -17.875 -5.703 1 91.56 304 GLN B N 1
ATOM 4991 C CA . GLN B 1 304 ? 16.391 -18.781 -5.398 1 91.56 304 GLN B CA 1
ATOM 4992 C C . GLN B 1 304 ? 17.281 -18.984 -6.621 1 91.56 304 GLN B C 1
ATOM 4994 O O . GLN B 1 304 ? 17.703 -20.109 -6.91 1 91.56 304 GLN B O 1
ATOM 4999 N N . GLY B 1 305 ? 17.359 -18 -7.383 1 91.81 305 GLY B N 1
ATOM 5000 C CA . GLY B 1 305 ? 18.266 -18.031 -8.523 1 91.81 305 GLY B CA 1
ATOM 5001 C C . GLY B 1 305 ? 17.641 -18.609 -9.773 1 91.81 305 GLY B C 1
ATOM 5002 O O . GLY B 1 305 ? 18.281 -18.719 -10.812 1 91.81 305 GLY B O 1
ATOM 5003 N N . ILE B 1 306 ? 16.391 -19.016 -9.75 1 96.12 306 ILE B N 1
ATOM 5004 C CA . ILE B 1 306 ? 15.703 -19.625 -10.883 1 96.12 306 ILE B CA 1
ATOM 5005 C C . ILE B 1 306 ? 14.719 -18.625 -11.484 1 96.12 306 ILE B C 1
ATOM 5007 O O . ILE B 1 306 ? 13.82 -18.141 -10.797 1 96.12 306 ILE B O 1
ATOM 5011 N N . GLY B 1 307 ? 14.891 -18.25 -12.75 1 97.56 307 GLY B N 1
ATOM 5012 C CA . GLY B 1 307 ? 13.914 -17.422 -13.43 1 97.56 307 GLY B CA 1
ATOM 5013 C C . GLY B 1 307 ? 12.531 -18.047 -13.492 1 97.56 307 GLY B C 1
ATOM 5014 O O . GLY B 1 307 ? 12.383 -19.188 -13.922 1 97.56 307 GLY B O 1
ATOM 5015 N N . LEU B 1 308 ? 11.523 -17.359 -13.109 1 98.12 308 LEU B N 1
ATOM 5016 C CA . LEU B 1 308 ? 10.188 -17.922 -12.953 1 98.12 308 LEU B CA 1
ATOM 5017 C C . LEU B 1 308 ? 9.367 -17.719 -14.227 1 98.12 308 LEU B C 1
ATOM 5019 O O . LEU B 1 308 ? 9.133 -16.594 -14.648 1 98.12 308 LEU B O 1
ATOM 5023 N N . THR B 1 309 ? 8.969 -18.766 -14.891 1 98.69 309 THR B N 1
ATOM 5024 C CA . THR B 1 309 ? 7.965 -18.719 -15.953 1 98.69 309 THR B CA 1
ATOM 5025 C C . THR B 1 309 ? 6.613 -18.281 -15.406 1 98.69 309 THR B C 1
ATOM 5027 O O . THR B 1 309 ? 6.129 -18.828 -14.414 1 98.69 309 THR B O 1
ATOM 5030 N N . THR B 1 310 ? 6.047 -17.281 -15.992 1 98.69 310 THR B N 1
ATOM 5031 C CA . THR B 1 310 ? 4.875 -16.672 -15.359 1 98.69 310 THR B CA 1
ATOM 5032 C C . THR B 1 310 ? 4 -15.969 -16.391 1 98.69 310 THR B C 1
ATOM 5034 O O . THR B 1 310 ? 4.41 -15.789 -17.547 1 98.69 310 THR B O 1
ATOM 5037 N N . ILE B 1 311 ? 2.779 -15.75 -16.047 1 98.75 311 ILE B N 1
ATOM 5038 C CA . ILE B 1 311 ? 1.912 -14.828 -16.766 1 98.75 311 ILE B CA 1
ATOM 5039 C C . ILE B 1 311 ? 2.111 -13.414 -16.234 1 98.75 311 ILE B C 1
ATOM 5041 O O . ILE B 1 311 ? 2.139 -13.188 -15.031 1 98.75 311 ILE B O 1
ATOM 5045 N N . SER B 1 312 ? 2.299 -12.492 -17.141 1 98.38 312 SER B N 1
ATOM 5046 C CA . SER B 1 312 ? 2.424 -11.086 -16.781 1 98.38 312 SER B CA 1
ATOM 5047 C C . SER B 1 312 ? 1.155 -10.305 -17.109 1 98.38 312 SER B C 1
ATOM 5049 O O . SER B 1 312 ? 0.597 -10.469 -18.203 1 98.38 312 SER B O 1
ATOM 5051 N N . GLN B 1 313 ? 0.667 -9.594 -16.203 1 97.5 313 GLN B N 1
ATOM 5052 C CA . GLN B 1 313 ? -0.424 -8.648 -16.422 1 97.5 313 GLN B CA 1
ATOM 5053 C C . GLN B 1 313 ? -0.078 -7.27 -15.859 1 97.5 313 GLN B C 1
ATOM 5055 O O . GLN B 1 313 ? 0.775 -7.152 -14.977 1 97.5 313 GLN B O 1
ATOM 5060 N N . ASP B 1 314 ? -0.671 -6.227 -16.359 1 97.69 314 ASP B N 1
ATOM 5061 C CA . ASP B 1 314 ? -0.414 -4.852 -15.938 1 97.69 314 ASP B CA 1
ATOM 5062 C C . ASP B 1 314 ? -1.395 -4.418 -14.852 1 97.69 314 ASP B C 1
ATOM 5064 O O . ASP B 1 314 ? -2.406 -3.775 -15.141 1 97.69 314 ASP B O 1
ATOM 5068 N N . ALA B 1 315 ? -1.03 -4.707 -13.625 1 97.56 315 ALA B N 1
ATOM 5069 C CA . ALA B 1 315 ? -1.903 -4.434 -12.484 1 97.56 315 ALA B CA 1
ATOM 5070 C C . ALA B 1 315 ? -2.129 -2.936 -12.312 1 97.56 315 ALA B C 1
ATOM 5072 O O . ALA B 1 315 ? -3.234 -2.502 -11.984 1 97.56 315 ALA B O 1
ATOM 5073 N N . MET B 1 316 ? -1.067 -2.125 -12.516 1 97.69 316 MET B N 1
ATOM 5074 C CA . MET B 1 316 ? -1.188 -0.678 -12.367 1 97.69 316 MET B CA 1
ATOM 5075 C C . MET B 1 316 ? -2.193 -0.113 -13.367 1 97.69 316 MET B C 1
ATOM 5077 O O . MET B 1 316 ? -3.068 0.671 -13 1 97.69 316 MET B O 1
ATOM 5081 N N . LYS B 1 317 ? -2.043 -0.505 -14.578 1 98.44 317 LYS B N 1
ATOM 5082 C CA . LYS B 1 317 ? -2.977 -0.058 -15.609 1 98.44 317 LYS B CA 1
ATOM 5083 C C . LYS B 1 317 ? -4.398 -0.511 -15.297 1 98.44 317 LYS B C 1
ATOM 5085 O O . LYS B 1 317 ? -5.355 0.23 -15.531 1 98.44 317 LYS B O 1
ATOM 5090 N N . LYS B 1 318 ? -4.52 -1.686 -14.836 1 98.38 318 LYS B N 1
ATOM 5091 C CA . LYS B 1 318 ? -5.82 -2.217 -14.43 1 98.38 318 LYS B CA 1
ATOM 5092 C C . LYS B 1 318 ? -6.48 -1.319 -13.391 1 98.38 318 LYS B C 1
ATOM 5094 O O . LYS B 1 318 ? -7.66 -0.993 -13.5 1 98.38 318 LYS B O 1
ATOM 5099 N N . GLY B 1 319 ? -5.738 -0.939 -12.383 1 98.31 319 GLY B N 1
ATOM 5100 C CA . GLY B 1 319 ? -6.246 -0.05 -11.352 1 98.31 319 GLY B CA 1
ATOM 5101 C C . GLY B 1 319 ? -6.641 1.316 -11.883 1 98.31 319 GLY B C 1
ATOM 5102 O O . GLY B 1 319 ? -7.691 1.849 -11.523 1 98.31 319 GLY B O 1
ATOM 5103 N N . GLN B 1 320 ? -5.766 1.883 -12.727 1 98.12 320 GLN B N 1
ATOM 5104 C CA . GLN B 1 320 ? -6.039 3.186 -13.328 1 98.12 320 GLN B CA 1
ATOM 5105 C C . GLN B 1 320 ? -7.336 3.16 -14.125 1 98.12 320 GLN B C 1
ATOM 5107 O O . GLN B 1 320 ? -8.188 4.039 -13.961 1 98.12 320 GLN B O 1
ATOM 5112 N N . LEU B 1 321 ? -7.496 2.137 -14.93 1 98.06 321 LEU B N 1
ATOM 5113 C CA . LEU B 1 321 ? -8.672 2.014 -15.789 1 98.06 321 LEU B CA 1
ATOM 5114 C C . LEU B 1 321 ? -9.93 1.797 -14.953 1 98.06 321 LEU B C 1
ATOM 5116 O O . LEU B 1 321 ? -11 2.295 -15.305 1 98.06 321 LEU B O 1
ATOM 5120 N N . ALA B 1 322 ? -9.797 1.023 -13.883 1 98.06 322 ALA B N 1
ATOM 5121 C CA . ALA B 1 322 ? -10.945 0.776 -13.016 1 98.06 322 ALA B CA 1
ATOM 5122 C C . ALA B 1 322 ? -11.516 2.084 -12.477 1 98.06 322 ALA B C 1
ATOM 5124 O O . ALA B 1 322 ? -12.727 2.295 -12.5 1 98.06 322 ALA B O 1
ATOM 5125 N N . LEU B 1 323 ? -10.633 2.951 -11.984 1 97.62 323 LEU B N 1
ATOM 5126 C CA . LEU B 1 323 ? -11.094 4.223 -11.445 1 97.62 323 LEU B CA 1
ATOM 5127 C C . LEU B 1 323 ? -11.672 5.102 -12.547 1 97.62 323 LEU B C 1
ATOM 5129 O O . LEU B 1 323 ? -12.703 5.754 -12.359 1 97.62 323 LEU B O 1
ATOM 5133 N N . GLU B 1 324 ? -11.016 5.117 -13.711 1 97 324 GLU B N 1
ATOM 5134 C CA . GLU B 1 324 ? -11.508 5.906 -14.836 1 97 324 GLU B CA 1
ATOM 5135 C C . GLU B 1 324 ? -12.922 5.473 -15.234 1 97 324 GLU B C 1
ATOM 5137 O O . GLU B 1 324 ? -13.789 6.312 -15.477 1 97 324 GLU B O 1
ATOM 5142 N N . LEU B 1 325 ? -13.141 4.191 -15.25 1 97.19 325 LEU B N 1
ATOM 5143 C CA . LEU B 1 325 ? -14.461 3.664 -15.57 1 97.19 325 LEU B CA 1
ATOM 5144 C C . LEU B 1 325 ? -15.461 4.027 -14.477 1 97.19 325 LEU B C 1
ATOM 5146 O O . LEU B 1 325 ? -16.625 4.344 -14.773 1 97.19 325 LEU B O 1
ATOM 5150 N N . LEU B 1 326 ? -15.008 3.949 -13.258 1 96.88 326 LEU B N 1
ATOM 5151 C CA . LEU B 1 326 ? -15.883 4.25 -12.133 1 96.88 326 LEU B CA 1
ATOM 5152 C C . LEU B 1 326 ? -16.406 5.68 -12.211 1 96.88 326 LEU B C 1
ATOM 5154 O O . LEU B 1 326 ? -17.562 5.941 -11.875 1 96.88 326 LEU B O 1
ATOM 5158 N N . LEU B 1 327 ? -15.555 6.535 -12.625 1 93.75 327 LEU B N 1
ATOM 5159 C CA . LEU B 1 327 ? -15.875 7.957 -12.648 1 93.75 327 LEU B CA 1
ATOM 5160 C C . LEU B 1 327 ? -16.594 8.328 -13.945 1 93.75 327 LEU B C 1
ATOM 5162 O O . LEU B 1 327 ? -17.156 9.422 -14.047 1 93.75 327 LEU B O 1
ATOM 5166 N N . SER B 1 328 ? -16.516 7.367 -14.805 1 89.69 328 SER B N 1
ATOM 5167 C CA . SER B 1 328 ? -17.141 7.645 -16.094 1 89.69 328 SER B CA 1
ATOM 5168 C C . SER B 1 328 ? -18.656 7.5 -16.016 1 89.69 328 SER B C 1
ATOM 5170 O O . SER B 1 328 ? -19.172 6.699 -15.234 1 89.69 328 SER B O 1
ATOM 5172 N N . ASN B 1 329 ? -19.453 8.297 -16.531 1 77.88 329 ASN B N 1
ATOM 5173 C CA . ASN B 1 329 ? -20.906 8.195 -16.609 1 77.88 329 ASN B CA 1
ATOM 5174 C C . ASN B 1 329 ? -21.344 7.48 -17.891 1 77.88 329 ASN B C 1
ATOM 5176 O O . ASN B 1 329 ? -22.5 7.594 -18.297 1 77.88 329 ASN B O 1
ATOM 5180 N N . GLY B 1 330 ? -20.484 6.766 -18.406 1 82.44 330 GLY B N 1
ATOM 5181 C CA . GLY B 1 330 ? -20.828 6.098 -19.656 1 82.44 330 GLY B CA 1
ATOM 5182 C C . GLY B 1 330 ? -21.5 4.758 -19.453 1 82.44 330 GLY B C 1
ATOM 5183 O O . GLY B 1 330 ? -21.844 4.395 -18.312 1 82.44 330 GLY B O 1
ATOM 5184 N N . PRO B 1 331 ? -21.844 4.078 -20.5 1 91.88 331 PRO B N 1
ATOM 5185 C CA . PRO B 1 331 ? -22.438 2.74 -20.438 1 91.88 331 PRO B CA 1
ATOM 5186 C C . PRO B 1 331 ? -21.516 1.707 -19.797 1 91.88 331 PRO B C 1
ATOM 5188 O O . PRO B 1 331 ? -20.297 1.933 -19.703 1 91.88 331 PRO B O 1
ATOM 5191 N N . VAL B 1 332 ? -22.141 0.687 -19.359 1 94.81 332 VAL B N 1
ATOM 5192 C CA . VAL B 1 332 ? -21.375 -0.435 -18.828 1 94.81 332 VAL B CA 1
ATOM 5193 C C . VAL B 1 332 ? -20.375 -0.93 -19.859 1 94.81 332 VAL B C 1
ATOM 5195 O O . VAL B 1 332 ? -20.719 -1.133 -21.031 1 94.81 332 VAL B O 1
ATOM 5198 N N . ALA B 1 333 ? -19.094 -1.017 -19.5 1 96.56 333 ALA B N 1
ATOM 5199 C CA . ALA B 1 333 ? -18.016 -1.479 -20.359 1 96.56 333 ALA B CA 1
ATOM 5200 C C . ALA B 1 333 ? -17.172 -2.551 -19.672 1 96.56 333 ALA B C 1
ATOM 5202 O O . ALA B 1 333 ? -16.922 -2.467 -18.469 1 96.56 333 ALA B O 1
ATOM 5203 N N . HIS B 1 334 ? -16.859 -3.521 -20.453 1 97.19 334 HIS B N 1
ATOM 5204 C CA . HIS B 1 334 ? -15.953 -4.559 -19.984 1 97.19 334 HIS B CA 1
ATOM 5205 C C . HIS B 1 334 ? -14.617 -4.488 -20.734 1 97.19 334 HIS B C 1
ATOM 5207 O O . HIS B 1 334 ? -14.523 -4.895 -21.891 1 97.19 334 HIS B O 1
ATOM 5213 N N . VAL B 1 335 ? -13.586 -3.994 -20.094 1 97.69 335 VAL B N 1
ATOM 5214 C CA . VAL B 1 335 ? -12.273 -3.791 -20.703 1 97.69 335 VAL B CA 1
ATOM 5215 C C . VAL B 1 335 ? -11.383 -5.004 -20.422 1 97.69 335 VAL B C 1
ATOM 5217 O O . VAL B 1 335 ? -11.25 -5.441 -19.281 1 97.69 335 VAL B O 1
ATOM 5220 N N . GLU B 1 336 ? -10.844 -5.535 -21.422 1 98.12 336 GLU B N 1
ATOM 5221 C CA . GLU B 1 336 ? -9.914 -6.652 -21.328 1 98.12 336 GLU B CA 1
ATOM 5222 C C . GLU B 1 336 ? -8.492 -6.215 -21.688 1 98.12 336 GLU B C 1
ATOM 5224 O O . GLU B 1 336 ? -8.219 -5.824 -22.828 1 98.12 336 GLU B O 1
ATOM 5229 N N . LEU B 1 337 ? -7.602 -6.238 -20.766 1 98.44 337 LEU B N 1
ATOM 5230 C CA . LEU B 1 337 ? -6.195 -5.914 -20.984 1 98.44 337 LEU B CA 1
ATOM 5231 C C . LEU B 1 337 ? -5.438 -7.125 -21.516 1 98.44 337 LEU B C 1
ATOM 5233 O O . LEU B 1 337 ? -5.832 -8.266 -21.281 1 98.44 337 LEU B O 1
ATOM 5237 N N . GLU B 1 338 ? -4.363 -6.812 -22.125 1 98 338 GLU B N 1
ATOM 5238 C CA . GLU B 1 338 ? -3.506 -7.879 -22.625 1 98 338 GLU B CA 1
ATOM 5239 C C . GLU B 1 338 ? -2.682 -8.508 -21.516 1 98 338 GLU B C 1
ATOM 5241 O O . GLU B 1 338 ? -2.367 -7.848 -20.516 1 98 338 GLU B O 1
ATOM 5246 N N . HIS B 1 339 ? -2.457 -9.797 -21.625 1 98.31 339 HIS B N 1
ATOM 5247 C CA . HIS B 1 339 ? -1.487 -10.492 -20.797 1 98.31 339 HIS B CA 1
ATOM 5248 C C . HIS B 1 339 ? -0.326 -11.031 -21.609 1 98.31 339 HIS B C 1
ATOM 5250 O O . HIS B 1 339 ? -0.416 -11.109 -22.844 1 98.31 339 HIS B O 1
ATOM 5256 N N . GLN B 1 340 ? 0.781 -11.266 -20.984 1 98.5 340 GLN B N 1
ATOM 5257 C CA . GLN B 1 340 ? 1.943 -11.867 -21.625 1 98.5 340 GLN B CA 1
ATOM 5258 C C . GLN B 1 340 ? 2.385 -13.133 -20.891 1 98.5 340 GLN B C 1
ATOM 5260 O O . GLN B 1 340 ? 2.391 -13.164 -19.656 1 98.5 340 GLN B O 1
ATOM 5265 N N . PHE B 1 341 ? 2.588 -14.188 -21.672 1 98.56 341 PHE B N 1
ATOM 5266 C CA . PHE B 1 341 ? 3.205 -15.391 -21.125 1 98.56 341 PHE B CA 1
ATOM 5267 C C . PHE B 1 341 ? 4.723 -15.32 -21.234 1 98.56 341 PHE B C 1
ATOM 5269 O O . PHE B 1 341 ? 5.273 -15.344 -22.344 1 98.56 341 PHE B O 1
ATOM 5276 N N . ILE B 1 342 ? 5.434 -15.211 -20.156 1 98.62 342 ILE B N 1
ATOM 5277 C CA . ILE B 1 342 ? 6.883 -15.047 -20.125 1 98.62 342 ILE B CA 1
ATOM 5278 C C . ILE B 1 342 ? 7.547 -16.359 -19.719 1 98.62 342 ILE B C 1
ATOM 5280 O O . ILE B 1 342 ? 7.367 -16.844 -18.594 1 98.62 342 ILE B O 1
ATOM 5284 N N . ILE B 1 343 ? 8.289 -16.938 -20.594 1 98.5 343 ILE B N 1
ATOM 5285 C CA . ILE B 1 343 ? 8.969 -18.203 -20.375 1 98.5 343 ILE B CA 1
ATOM 5286 C C . ILE B 1 343 ? 10.375 -17.953 -19.828 1 98.5 343 ILE B C 1
ATOM 5288 O O . ILE B 1 343 ? 11.148 -17.188 -20.406 1 98.5 343 ILE B O 1
ATOM 5292 N N . ARG B 1 344 ? 10.633 -18.531 -18.625 1 98.06 344 ARG B N 1
ATOM 5293 C CA . ARG B 1 344 ? 11.961 -18.484 -18.031 1 98.06 344 ARG B CA 1
ATOM 5294 C C . ARG B 1 344 ? 12.43 -19.875 -17.609 1 98.06 344 ARG B C 1
ATOM 5296 O O . ARG B 1 344 ? 11.977 -20.875 -18.172 1 98.06 344 ARG B O 1
ATOM 5303 N N . GLU B 1 345 ? 13.289 -20 -16.625 1 97.81 345 GLU B N 1
ATOM 5304 C CA . GLU B 1 345 ? 14.031 -21.234 -16.359 1 97.81 345 GLU B CA 1
ATOM 5305 C C . GLU B 1 345 ? 13.164 -22.25 -15.617 1 97.81 345 GLU B C 1
ATOM 5307 O O . GLU B 1 345 ? 13.43 -23.453 -15.664 1 97.81 345 GLU B O 1
ATOM 5312 N N . SER B 1 346 ? 12.094 -21.828 -15.008 1 98.56 346 SER B N 1
ATOM 5313 C CA . SER B 1 346 ? 11.391 -22.703 -14.062 1 98.56 346 SER B CA 1
ATOM 5314 C C . SER B 1 346 ? 10.469 -23.672 -14.781 1 98.56 346 SER B C 1
ATOM 5316 O O . SER B 1 346 ? 9.945 -24.609 -14.172 1 98.56 346 SER B O 1
ATOM 5318 N N . ALA B 1 347 ? 10.227 -23.484 -16.062 1 97.94 347 ALA B N 1
ATOM 5319 C CA . ALA B 1 347 ? 9.344 -24.391 -16.781 1 97.94 347 ALA B CA 1
ATOM 5320 C C . ALA B 1 347 ? 9.75 -24.5 -18.25 1 97.94 347 ALA B C 1
ATOM 5322 O O . ALA B 1 347 ? 10.43 -23.625 -18.781 1 97.94 347 ALA B O 1
#

Secondary structure (DSSP, 8-state):
------------HHHHHHHHTS-HHHHHHHHH-GGGS-HHHHHHHHHHHHHTT--SS-HHHHHHHHS---EEEEEESS-GGGGGT-HHHHHHHHHHHHHHHHHT-EEEEEES---TTS---------SEEEEES--TT-HHHHHHHHS-S-EEEESS-BTTBEEEEE-HHHHHHHHHHHHHHTT--EEEEEE--SSTT--EEEE-SS----S-HHHHHHHHHHHHHHHHH-TT-EEEEEE--SSHHHHHHHHHHHHHH-TT--EEEESSHHHHHHHHHHHHHTT--TTTT-EEEEEE---SEETTEEPEEEEE-HHHHHHHHHHHHH--S---EEEE-EEEE--TT-/------------HHHHHHHHTS-HHHHHHHHH-GGGS-HHHHHHHHHHHHHTT--SS-HHHHHHHHS---EEEEEESS-GGGGGT-HHHHHHHHHHHHHHHHHT-EEEEEES---TTS---------SEEEEES--TT-HHHHHHHHS-S-EEEESS-BTTBEEEEE-HHHHHHHHHHHHHHTT--EEEEEE--SSTT--EEEE-SS----S-HHHHHHHHHHHHHHHHH-TT-EEEEEE--SSHHHHHHHHHHHHHH-TT--EEEESSHHHHHHHHHHHHHTT--TTTT-EEEEEE---SEETTEEPEEEEE-HHHHHHHHHHHHH--S---EEEE-EEEE--TT-

InterPro domains:
  IPR000843 LacI-type HTH domain [PS50932] (11-66)
  IPR000843 LacI-type HTH domain [SM00354] (10-81)
  IPR000843 LacI-type HTH domain [cd01392] (14-66)
  IPR010982 Lambda repressor-like, DNA-binding domain superfamily [G3DSA:1.10.260.40] (4-68)
  IPR010982 Lambda repressor-like, DNA-binding domain superfamily [SSF47413] (9-68)
  IPR028082 Periplasmic binding protein-like I [SSF53822] (70-328)
  IPR046335 Transcriptional regulator LacI/GalR-like, sensor domain [PF13377] (178-346)

Sequence (694 aa):
MTNITSSKNKITIKSLAKVLGVSHTTVSNAWNNPEKLSRELREQILNYAQKKGFQGPDKLARALRTGHANAVGVIFNDAMSYVFVDTHDINLMRGIASACEKEGLNLVLIPLNHQPGHAPSPVTALVDGYILNATYQHDAIIQQTLARTLPIVTLDFSLPQYSSVSIDNARAMQDVSEYLLEKGHRNFGIIAFPSRKGAEGLQPLTAPISGDNAVMLTRVNACHKTLTAHDPSTQCWLYQTEHDEDHGALAAEALLQKYPQITALICLSDRFAAGAVRYCTQNNIMIPHQVAITGFDNTTAESQGIGLTTISQDAMKKGQLALELLLSNGPVAHVELEHQFIIRESAMTNITSSKNKITIKSLAKVLGVSHTTVSNAWNNPEKLSRELREQILNYAQKKGFQGPDKLARALRTGHANAVGVIFNDAMSYVFVDTHDINLMRGIASACEKEGLNLVLIPLNHQPGHAPSPVTALVDGYILNATYQHDAIIQQTLARTLPIVTLDFSLPQYSSVSIDNARAMQDVSEYLLEKGHRNFGIIAFPSRKGAEGLQPLTAPISGDNAVMLTRVNACHKTLTAHDPSTQCWLYQTEHDEDHGALAAEALLQKYPQITALICLSDRFAAGAVRYCTQNNIMIPHQVAITGFDNTTAESQGIGLTTISQDAMKKGQLALELLLSNGPVAHVELEHQFIIRESA

Solvent-accessible surface area (backbone atoms only — not comparable to full-atom values): 35459 Å² total; per-residue (Å²): 134,82,79,71,76,71,74,78,71,75,68,38,52,61,55,48,9,63,74,72,72,45,52,46,64,56,48,46,22,49,50,74,38,45,88,80,41,55,69,67,59,30,49,52,50,51,51,50,29,51,75,65,67,32,65,55,77,51,60,65,49,46,30,60,68,68,71,49,24,53,20,37,30,39,35,32,52,52,46,52,28,46,47,54,67,41,61,60,46,23,36,20,47,25,17,31,30,46,45,26,36,76,69,66,36,31,43,31,46,40,52,68,43,56,53,91,87,53,69,83,65,70,85,50,65,61,48,54,28,39,38,39,45,53,39,46,62,80,37,68,65,48,49,36,54,67,61,35,86,51,46,49,21,28,31,50,45,77,50,96,89,36,25,20,34,29,57,58,51,42,57,54,28,32,55,53,44,51,52,44,44,73,73,64,51,52,28,36,34,35,42,36,54,39,34,33,94,86,44,64,46,76,44,77,50,87,62,79,70,82,73,36,20,56,48,49,38,41,32,53,35,25,34,49,51,47,44,46,70,75,37,72,82,46,43,43,33,37,28,27,36,66,91,37,33,70,46,17,20,52,44,42,50,54,49,45,69,76,38,67,73,42,33,32,37,46,17,71,25,36,45,30,29,42,11,29,49,49,43,29,59,78,65,73,46,49,66,30,83,54,35,19,38,29,23,25,52,60,72,53,67,55,48,97,86,37,32,45,13,21,33,33,52,60,39,31,59,46,21,29,48,38,47,52,55,45,72,43,87,65,75,76,45,77,49,70,48,74,68,44,82,46,84,36,56,19,80,134,82,78,73,74,70,74,79,72,74,67,38,52,60,55,48,9,62,75,71,72,46,52,46,65,56,50,45,22,49,49,73,39,45,86,79,42,56,70,68,59,31,48,52,51,51,50,50,29,50,77,65,67,33,65,55,78,51,61,65,48,45,31,59,67,68,70,51,24,53,20,37,30,39,36,32,52,51,47,53,29,46,48,56,65,40,60,59,46,23,36,20,47,24,17,31,30,45,45,26,36,75,68,68,36,31,42,31,46,40,52,70,40,58,53,89,88,54,70,83,65,68,83,50,64,60,48,54,27,39,38,39,45,53,39,48,62,80,37,67,64,46,50,37,54,66,61,34,88,52,46,47,21,29,32,49,46,78,52,96,90,35,24,22,35,30,56,59,51,41,56,54,28,33,54,54,43,50,51,44,45,74,72,64,50,49,27,36,34,36,42,35,54,39,35,34,93,86,44,63,47,78,44,78,48,86,61,80,70,80,74,38,20,58,46,48,38,40,32,53,36,25,33,51,52,48,44,45,70,75,37,73,84,45,44,42,32,35,29,26,35,64,89,39,34,70,46,17,19,52,43,41,50,54,48,46,69,77,38,67,72,41,31,32,38,45,17,74,24,35,44,30,28,42,12,28,47,50,43,29,58,77,66,72,46,48,66,31,84,53,35,19,37,29,23,26,52,60,70,54,66,56,48,96,84,37,32,45,12,21,33,31,52,60,40,30,60,46,21,28,49,39,48,53,56,45,72,44,88,66,76,76,45,78,49,71,49,75,69,43,81,44,85,35,57,20,80

Foldseek 3Di:
DPPPPPPLPPDDLCNLCVVLVHDSVLLQCLPVVVVVDDPVSSCVSCVVCVVSPNPHHPVVVVCVVVVAPLEEEEEEADDQVVCVVDLLSVLLVLLQVVLSVVVVGHYHYDYLDDPPPDPRDAPPDGHQEYEYEQHQCPRPNNVSRVPDPHAYEYEQDDDPQHAYEYAQLLVQLLVVLVVVVVVPFQEEEEEFAAQEVPDFAKDWPPDQDHHRRNSRSSNVNSNVVNNCVVPVSGTYMYGHDDPALCVLLVRLVVCCVVPVSHLEYEYAAVRSQLSNVVNCVVVVNDANGRYAYAHEQPSDQDHPRWGHFYKHDNSSVNSNVRNVRRPDPDGHHYHHGDIDGDDTRRD/DPPPPPPLPDDDLCNLCVVLVHDSVLLQCLPVVVVVDDPVSSCVSCVVCVVSPNNHHPVVVVCVVVVAPLEEEEEEADDQVVCVVDLLSVLLVLLQVVLSVVVVGHYHYDYLDDPPPDPRDAPPDGHQEYEYEQHQCPRPNNVSRVPDPHAYEYEQDDDPQHAYEYAQLLVLLLVVLVVVVVVPFQEEEEEFAAQEVPDFAKDWPPDQDHHRRNSRSSNVNSNVVNNCVVPVSGTYMYGHDDPALCVLLVRLVVCCVVPVSHLEYEYAAVRSQLSNVVNCVVVVNDANPRYAYAHEQPSDQDHPRWGHFYKHDNSSVNSNVRNVRRPDPDHHHYHHGDIDGDDTRRD

Nearest PDB structures (foldseek):
  3c3k-assembly1_B  TM=8.280E-01  e=5.909E-17  Actinobacillus succinogenes 130Z
  7ce1-assembly1_B  TM=6.570E-01  e=3.639E-17  Agrobacterium tumefaciens A6
  4rkr-assembly2_D  TM=7.795E-01  e=2.688E-14  Arthrobacter sp. FB24
  3g85-assembly1_A  TM=7.457E-01  e=2.856E-13  Clostridium acetobutylicum ATCC 824
  7ce1-assembly5_O  TM=6.182E-01  e=6.670E-15  Agrobacterium tumefaciens A6

Organism: Scandinavium goeteborgense (NCBI:txid1851514)

pLDDT: mean 87.88, std 15.45, range [26.55, 98.94]